Protein AF-0000000084351853 (afdb_homodimer)

Organism: NCBI:txid482461

Secondary structure (DSSP, 8-state):
-EEEE-S-HHHHHHHHHHHHHTT--EEEESSHHHHHHHHHHH--SEEEEES--SSS-HHHHHHHHHHH-SSS-EEEEES---HHHHHHHHHHT-SEEEESS--HHHHHHHHHHHHHHHHHHHHHHH-EEETTEEHHHHHHHHHHHHT-SS-B-HHHHHHHS---HHHHHHHHHHHHHTTSEEEEEE--SSS--EEEEEE-/-EEEE-S-HHHHHHHHHHHHHTT--EEEESSHHHHHHHHHHH--SEEEEES--SSS-HHHHHHHHHHH-SSS-EEEEES---HHHHHHHHHHT-SEEEESS--HHHHHHHHHHHHHHHHHHHHHHH-EEETTEEHHHHHHHHHHHHT-SS-B-HHHHHHHS---HHHHHHHHHHHHHTTSEEEEEE--SSS--EEEEEE-

InterPro domains:
  IPR001789 Signal transduction response regulator, receiver domain [PF00072] (2-112)
  IPR001789 Signal transduction response regulator, receiver domain [PS50110] (1-115)
  IPR001789 Signal transduction response regulator, receiver domain [SM00448] (1-111)
  IPR011006 CheY-like superfamily [SSF52172] (2-122)
  IPR036388 Winged helix-like DNA-binding domain superfamily [G3DSA:1.10.10.10] (133-192)
  IPR036390 Winged helix DNA-binding domain superfamily [SSF46785] (145-200)
  IPR051271 Two-component system transcriptional regulators [PTHR45526] (2-112)

Solvent-accessible surface area (backbone atoms only — not comparable to full-atom values): 21215 Å² total; per-residue (Å²): 82,34,36,37,28,34,61,48,64,68,57,49,51,51,53,46,50,56,33,46,73,74,70,42,54,66,49,76,25,58,33,30,65,55,30,50,54,48,41,72,73,66,63,48,57,30,36,40,32,32,39,90,34,76,94,40,27,26,64,61,33,44,40,54,44,40,74,76,41,84,61,61,27,27,36,37,42,28,74,73,74,54,54,67,57,50,50,51,38,46,72,47,57,38,61,35,40,42,54,50,88,66,53,66,51,33,48,51,30,51,51,51,44,41,46,49,43,34,50,55,52,51,49,30,48,68,35,53,79,39,98,93,34,30,38,31,60,44,49,52,52,50,53,56,39,57,73,42,92,60,63,38,36,70,70,56,46,42,73,75,37,101,55,54,69,70,55,53,54,52,44,51,51,52,34,36,76,73,55,52,28,42,77,43,72,45,75,57,88,95,63,81,68,54,53,24,39,29,61,98,82,34,36,37,27,33,63,47,65,68,57,49,50,52,53,43,48,56,33,46,73,75,71,41,54,67,50,76,23,59,35,31,65,56,30,49,56,48,41,72,72,65,62,48,59,31,38,40,34,32,40,89,34,77,95,37,26,26,64,59,33,45,39,55,43,40,74,76,42,86,61,61,29,26,36,37,42,28,74,72,74,53,54,68,56,50,52,51,39,45,72,48,57,38,61,35,42,41,55,51,89,66,53,65,51,35,49,51,30,50,50,51,44,42,45,49,44,34,50,55,53,52,48,31,45,67,35,53,79,38,98,93,33,30,37,30,60,44,47,52,52,50,52,57,38,59,73,42,91,59,67,36,36,68,70,56,48,41,73,75,38,102,55,53,69,70,56,50,52,51,43,50,50,52,34,37,75,72,56,53,28,43,78,44,72,47,76,60,87,95,64,82,68,55,54,24,42,29,61,100

Structure (mmCIF, N/CA/C/O backbone):
data_AF-0000000084351853-model_v1
#
loop_
_entity.id
_entity.type
_entity.pdbx_description
1 polymer 'Two-component system, CitB family, response regulator DctR'
#
loop_
_atom_site.group_PDB
_atom_site.id
_atom_site.type_symbol
_atom_site.label_atom_id
_atom_site.label_alt_id
_atom_site.label_comp_id
_atom_site.label_asym_id
_atom_site.label_entity_id
_atom_site.label_seq_id
_atom_site.pdbx_PDB_ins_code
_atom_site.Cartn_x
_atom_site.Cartn_y
_atom_site.Cartn_z
_atom_site.occupancy
_atom_site.B_iso_or_equiv
_atom_site.auth_seq_id
_atom_site.auth_comp_id
_atom_site.auth_asym_id
_atom_site.auth_atom_id
_atom_site.pdbx_PDB_model_num
ATOM 1 N N . MET A 1 1 ?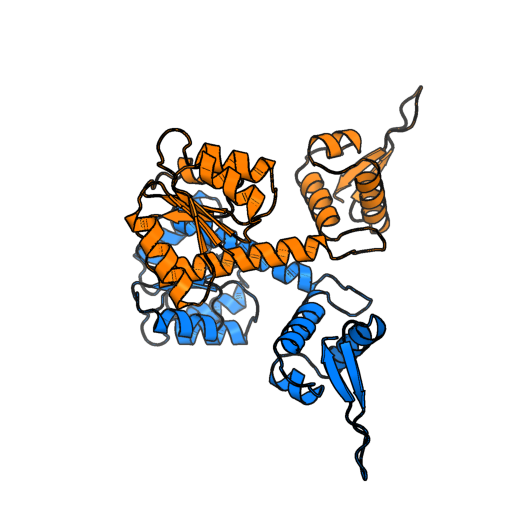 2.17 -13.742 10.07 1 90.5 1 MET A N 1
ATOM 2 C CA . MET A 1 1 ? 3.279 -14.523 9.531 1 90.5 1 MET A CA 1
ATOM 3 C C . MET A 1 1 ? 3.586 -14.102 8.094 1 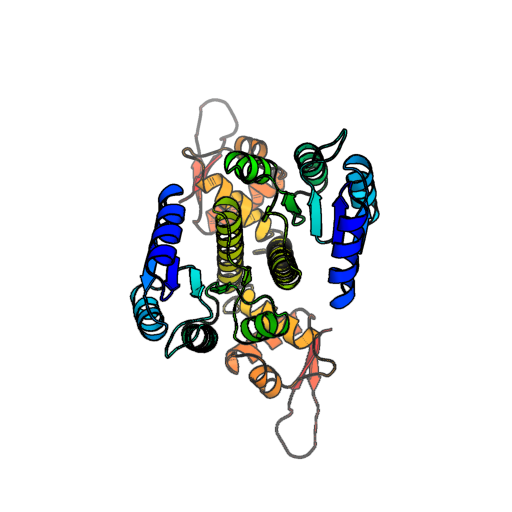90.5 1 MET A C 1
ATOM 5 O O . MET A 1 1 ? 2.67 -13.891 7.297 1 90.5 1 MET A O 1
ATOM 9 N N . ILE A 1 2 ? 4.953 -13.898 7.836 1 96.69 2 ILE A N 1
ATOM 10 C CA . ILE A 1 2 ? 5.426 -13.508 6.512 1 96.69 2 ILE A CA 1
ATOM 11 C C . ILE A 1 2 ? 6.223 -14.656 5.891 1 96.69 2 ILE A C 1
ATOM 13 O O . ILE A 1 2 ? 7.055 -15.273 6.555 1 96.69 2 ILE A O 1
ATOM 17 N N . LEU A 1 3 ? 5.902 -15.008 4.625 1 98.5 3 LEU A N 1
ATOM 18 C CA . LEU A 1 3 ? 6.648 -16.031 3.906 1 98.5 3 LEU A CA 1
ATOM 19 C C . LEU A 1 3 ? 7.648 -15.398 2.941 1 98.5 3 LEU A C 1
ATOM 21 O O . LEU A 1 3 ? 7.27 -14.594 2.092 1 98.5 3 LEU A O 1
ATOM 25 N N . ILE A 1 4 ? 8.906 -15.766 3.129 1 98.69 4 ILE A N 1
ATOM 26 C CA . ILE A 1 4 ? 9.992 -15.273 2.291 1 98.69 4 ILE A CA 1
ATOM 27 C C . ILE A 1 4 ? 10.477 -16.375 1.355 1 98.69 4 ILE A C 1
ATOM 29 O O . ILE A 1 4 ? 10.961 -17.406 1.811 1 98.69 4 ILE A O 1
ATOM 33 N N . ILE A 1 5 ? 10.344 -16.125 0.008 1 98.69 5 ILE A N 1
ATOM 34 C CA . ILE A 1 5 ? 10.781 -17.094 -0.986 1 98.69 5 ILE A CA 1
ATOM 35 C C . ILE A 1 5 ? 11.938 -16.516 -1.804 1 98.69 5 ILE A C 1
ATOM 37 O O . ILE A 1 5 ? 11.734 -15.609 -2.611 1 98.69 5 ILE A O 1
ATOM 41 N N . ASP A 1 6 ? 13.078 -17.031 -1.631 1 98.44 6 ASP A N 1
ATOM 42 C CA . ASP A 1 6 ? 14.312 -16.547 -2.234 1 98.44 6 ASP A CA 1
ATOM 43 C C . ASP A 1 6 ? 15.391 -17.625 -2.244 1 98.44 6 ASP A C 1
ATOM 45 O O . ASP A 1 6 ? 15.594 -18.312 -1.24 1 98.44 6 ASP A O 1
ATOM 49 N N . ASP A 1 7 ? 16.078 -17.734 -3.377 1 97.75 7 ASP A N 1
ATOM 50 C CA . ASP A 1 7 ? 17.047 -18.828 -3.447 1 97.75 7 ASP A CA 1
ATOM 51 C C . ASP A 1 7 ? 18.375 -18.438 -2.795 1 97.75 7 ASP A C 1
ATOM 53 O O . ASP A 1 7 ? 19.219 -19.281 -2.549 1 97.75 7 ASP A O 1
ATOM 57 N N . ASN A 1 8 ? 18.562 -17.172 -2.496 1 97.38 8 ASN A N 1
ATOM 58 C CA . ASN A 1 8 ? 19.766 -16.688 -1.839 1 97.38 8 ASN A CA 1
ATOM 59 C C . ASN A 1 8 ? 19.625 -16.688 -0.321 1 97.38 8 ASN A C 1
ATOM 61 O O . ASN A 1 8 ? 18.812 -15.938 0.23 1 97.38 8 ASN A O 1
ATOM 65 N N . GLU A 1 9 ? 20.406 -17.484 0.338 1 97.62 9 GLU A N 1
ATOM 66 C CA . GLU A 1 9 ? 20.312 -17.656 1.784 1 97.62 9 GLU A CA 1
ATOM 67 C C . GLU A 1 9 ? 20.594 -16.344 2.518 1 97.62 9 GLU A C 1
ATOM 69 O O . GLU A 1 9 ? 19.969 -16.062 3.545 1 97.62 9 GLU A O 1
ATOM 74 N N . ASP A 1 10 ? 21.516 -15.539 2.027 1 97.69 10 ASP A N 1
ATOM 75 C CA . ASP A 1 10 ? 21.859 -14.273 2.668 1 97.69 10 ASP A CA 1
ATOM 76 C C . ASP A 1 10 ? 20.688 -13.305 2.641 1 97.69 10 ASP A C 1
ATOM 78 O O . ASP A 1 10 ? 20.453 -12.562 3.6 1 97.69 10 ASP A O 1
ATOM 82 N N . ILE A 1 11 ? 19.984 -13.32 1.6 1 97.44 11 ILE A N 1
ATOM 83 C CA . ILE A 1 11 ? 18.828 -12.438 1.458 1 97.44 11 ILE A CA 1
ATOM 84 C C . ILE A 1 11 ? 17.719 -12.883 2.406 1 97.44 11 ILE A C 1
ATOM 86 O O . ILE A 1 11 ? 17.141 -12.062 3.117 1 97.44 11 ILE A O 1
ATOM 90 N N . ARG A 1 12 ? 17.422 -14.219 2.426 1 98 12 ARG A N 1
ATOM 91 C CA . ARG A 1 12 ? 16.422 -14.734 3.348 1 98 12 ARG A CA 1
ATOM 92 C C . ARG A 1 12 ? 16.766 -14.383 4.793 1 98 12 ARG A C 1
ATOM 94 O O . ARG A 1 12 ? 15.914 -13.922 5.551 1 98 12 ARG A O 1
ATOM 101 N N . PHE A 1 13 ? 18.031 -14.555 5.117 1 97.62 13 PHE A N 1
ATOM 102 C CA . PHE A 1 13 ? 18.5 -14.258 6.465 1 97.62 13 PHE A CA 1
ATOM 103 C C . PHE A 1 13 ? 18.297 -12.781 6.797 1 97.62 13 PHE A C 1
ATOM 105 O O . PHE A 1 13 ? 17.781 -12.438 7.859 1 97.62 13 PHE A O 1
ATOM 112 N N . THR A 1 14 ? 18.719 -11.93 5.879 1 97.69 14 THR A N 1
ATOM 113 C CA . THR A 1 14 ? 18.641 -10.492 6.086 1 97.69 14 THR A CA 1
ATOM 114 C C . THR A 1 14 ? 17.188 -10.055 6.281 1 97.69 14 THR A C 1
ATOM 116 O O . THR A 1 14 ? 16.875 -9.305 7.211 1 97.69 14 THR A O 1
ATOM 119 N N . ILE A 1 15 ? 16.281 -10.531 5.457 1 98 15 ILE A N 1
ATOM 120 C CA . ILE A 1 15 ? 14.875 -10.141 5.543 1 98 15 ILE A CA 1
ATOM 121 C C . ILE A 1 15 ? 14.273 -10.68 6.84 1 98 15 ILE A C 1
ATOM 123 O O . ILE A 1 15 ? 13.5 -9.977 7.504 1 98 15 ILE A O 1
ATOM 127 N N . LYS A 1 16 ? 14.633 -11.883 7.211 1 96.75 16 LYS A N 1
ATOM 128 C CA . LYS A 1 16 ? 14.156 -12.453 8.469 1 96.75 16 LYS A CA 1
ATOM 129 C C . LYS A 1 16 ? 14.586 -11.609 9.656 1 96.75 16 LYS A C 1
ATOM 131 O O . LYS A 1 16 ? 13.812 -11.398 10.594 1 96.75 16 LYS A O 1
ATOM 136 N N . GLU A 1 17 ? 15.812 -11.148 9.617 1 97 17 GLU A N 1
ATOM 137 C CA . GLU A 1 17 ? 16.312 -10.297 10.688 1 97 17 GLU A CA 1
ATOM 138 C C . GLU A 1 17 ? 15.555 -8.977 10.758 1 97 17 GLU A C 1
ATOM 140 O O . GLU A 1 17 ? 15.266 -8.477 11.844 1 97 17 GLU A O 1
ATOM 145 N N . ILE A 1 18 ? 15.328 -8.43 9.625 1 96.31 18 ILE A N 1
ATOM 146 C CA . ILE A 1 18 ? 14.57 -7.188 9.555 1 96.31 18 ILE A CA 1
ATOM 147 C C . ILE A 1 18 ? 13.18 -7.391 10.164 1 96.31 18 ILE A C 1
ATOM 149 O O . ILE A 1 18 ? 12.734 -6.586 10.984 1 96.31 18 ILE A O 1
ATOM 153 N N . CYS A 1 19 ? 12.516 -8.5 9.836 1 94.75 19 CYS A N 1
ATOM 154 C CA . CYS A 1 19 ? 11.195 -8.82 10.367 1 94.75 19 CYS A CA 1
ATOM 155 C C . CYS A 1 19 ? 11.258 -9.031 11.883 1 94.75 19 CYS A C 1
ATOM 157 O O . CYS A 1 19 ? 10.398 -8.539 12.609 1 94.75 19 CYS A O 1
ATOM 159 N N . SER A 1 20 ? 12.281 -9.719 12.281 1 92.44 20 SER A N 1
ATOM 160 C CA . SER A 1 20 ? 12.438 -10.016 13.695 1 92.44 20 SER A CA 1
ATOM 161 C C . SER A 1 20 ? 12.609 -8.742 14.516 1 92.44 20 SER A C 1
ATOM 163 O O . SER A 1 20 ? 12.102 -8.641 15.633 1 92.44 20 SER A O 1
ATOM 165 N N . PHE A 1 21 ? 13.266 -7.824 13.945 1 91.56 21 PHE A N 1
ATOM 166 C CA . PHE A 1 21 ? 13.539 -6.559 14.617 1 91.56 21 PHE A CA 1
ATOM 167 C C . PHE A 1 21 ? 12.242 -5.863 15.008 1 91.56 21 PHE A C 1
ATOM 169 O O . PHE A 1 21 ? 12.164 -5.215 16.047 1 91.56 21 PHE A O 1
ATOM 176 N N . VAL A 1 22 ? 11.234 -5.984 14.203 1 89.69 22 VAL A N 1
ATOM 177 C CA . VAL A 1 22 ? 9.961 -5.336 14.5 1 89.69 22 VAL A CA 1
ATOM 178 C C . VAL A 1 22 ? 8.961 -6.371 15.008 1 89.69 22 VAL A C 1
ATOM 180 O O . VAL A 1 22 ? 7.75 -6.164 14.93 1 89.69 22 VAL A O 1
ATOM 183 N N . GLU A 1 23 ? 9.383 -7.523 15.312 1 88.56 23 GLU A N 1
ATOM 184 C CA . GLU A 1 23 ? 8.648 -8.594 15.977 1 88.56 23 GLU A CA 1
ATOM 185 C C . GLU A 1 23 ? 7.617 -9.219 15.039 1 88.56 23 GLU A C 1
ATOM 187 O O . GLU A 1 23 ? 6.516 -9.57 15.469 1 88.56 23 GLU A O 1
ATOM 192 N N . TRP A 1 24 ? 7.906 -9.227 13.805 1 91.88 24 TRP A N 1
ATOM 193 C CA . TRP A 1 24 ? 7.109 -9.969 12.828 1 91.88 24 TRP A CA 1
ATOM 194 C C . TRP A 1 24 ? 7.637 -11.391 12.664 1 91.88 24 TRP A C 1
ATOM 196 O O . TRP A 1 24 ? 8.852 -11.602 12.594 1 91.88 24 TRP A O 1
ATOM 206 N N . GLU A 1 25 ? 6.734 -12.312 12.734 1 91.88 25 GLU A N 1
ATOM 207 C CA . GLU A 1 25 ? 7.129 -13.695 12.469 1 91.88 25 GLU A CA 1
ATOM 208 C C . GLU A 1 25 ? 7.301 -13.945 10.977 1 91.88 25 GLU A C 1
ATOM 210 O O . GLU A 1 25 ? 6.492 -13.484 10.172 1 91.88 25 GLU A O 1
ATOM 215 N N . ALA A 1 26 ? 8.422 -14.656 10.664 1 95.75 26 ALA A N 1
ATOM 216 C CA . ALA A 1 26 ? 8.68 -14.945 9.25 1 95.75 26 ALA A CA 1
ATOM 217 C C . ALA A 1 26 ? 9.156 -16.391 9.062 1 95.75 26 ALA A C 1
ATOM 219 O O . ALA A 1 26 ? 9.844 -16.938 9.922 1 95.75 26 ALA A O 1
ATOM 220 N N . CYS A 1 27 ? 8.695 -17 8.016 1 95.88 27 CYS A N 1
ATOM 221 C CA . CYS A 1 27 ? 9.219 -18.281 7.555 1 95.88 27 CYS A CA 1
ATOM 222 C C . CYS A 1 27 ? 9.797 -18.172 6.152 1 95.88 27 CYS A C 1
ATOM 224 O O . CYS A 1 27 ? 9.578 -17.156 5.469 1 95.88 27 CYS A O 1
ATOM 226 N N . GLU A 1 28 ? 10.664 -19.109 5.789 1 98 28 GLU A N 1
ATOM 227 C CA . GLU A 1 28 ? 11.414 -18.938 4.543 1 98 28 GLU A CA 1
ATOM 228 C C . GLU A 1 28 ? 11.398 -20.219 3.707 1 98 28 GLU A C 1
ATOM 230 O O . GLU A 1 28 ? 11.281 -21.312 4.246 1 98 28 GLU A O 1
ATOM 235 N N . ALA A 1 29 ? 11.445 -20.078 2.441 1 98.06 29 ALA A N 1
ATOM 236 C CA . ALA A 1 29 ? 11.625 -21.141 1.45 1 98.06 29 ALA A CA 1
ATOM 237 C C . ALA A 1 29 ? 12.711 -20.766 0.442 1 98.06 29 ALA A C 1
ATOM 239 O O . ALA A 1 29 ? 12.82 -19.594 0.046 1 98.06 29 ALA A O 1
ATOM 240 N N . SER A 1 30 ? 13.422 -21.781 -0.026 1 98.12 30 SER A N 1
ATOM 241 C CA . SER A 1 30 ? 14.578 -21.5 -0.868 1 98.12 30 SER A CA 1
ATOM 242 C C . SER A 1 30 ? 14.258 -21.703 -2.344 1 98.12 30 SER A C 1
ATOM 244 O O . SER A 1 30 ? 15.086 -21.422 -3.213 1 98.12 30 SER A O 1
ATOM 246 N N . THR A 1 31 ? 13.047 -22.203 -2.617 1 97.56 31 THR A N 1
ATOM 247 C CA . THR A 1 31 ? 12.602 -22.391 -3.992 1 97.56 31 THR A CA 1
ATOM 248 C C . THR A 1 31 ? 11.125 -22.031 -4.129 1 97.56 31 THR A C 1
ATOM 250 O O . THR A 1 31 ? 10.383 -22.047 -3.141 1 97.56 31 THR A O 1
ATOM 253 N N . GLY A 1 32 ? 10.75 -21.703 -5.363 1 98.19 32 GLY A N 1
ATOM 254 C CA . GLY A 1 32 ? 9.336 -21.469 -5.609 1 98.19 32 GLY A CA 1
ATOM 255 C C . GLY A 1 32 ? 8.445 -22.625 -5.191 1 98.19 32 GLY A C 1
ATOM 256 O O . GLY A 1 32 ? 7.426 -22.422 -4.535 1 98.19 32 GLY A O 1
ATOM 257 N N . LYS A 1 33 ? 8.883 -23.797 -5.57 1 97.56 33 LYS A N 1
ATOM 258 C CA . LYS A 1 33 ? 8.117 -25 -5.258 1 97.56 33 LYS A CA 1
ATOM 259 C C . LYS A 1 33 ? 7.953 -25.172 -3.748 1 97.56 33 LYS A C 1
ATOM 261 O O . LYS A 1 33 ? 6.84 -25.359 -3.254 1 97.56 33 LYS A O 1
ATOM 266 N N . SER A 1 34 ? 9.039 -25.125 -3.039 1 97.81 34 SER A N 1
ATOM 267 C CA . SER A 1 34 ? 8.969 -25.266 -1.589 1 97.81 34 SER A CA 1
ATOM 268 C C . SER A 1 34 ? 8.172 -24.125 -0.961 1 97.81 34 SER A C 1
ATOM 270 O O . SER A 1 34 ? 7.516 -24.312 0.067 1 97.81 34 SER A O 1
ATOM 272 N N . GLY A 1 35 ? 8.258 -22.938 -1.604 1 98.31 35 GLY A N 1
ATOM 273 C CA . GLY A 1 35 ? 7.473 -21.812 -1.143 1 98.31 35 GLY A CA 1
ATOM 274 C C . GLY A 1 35 ? 5.977 -22.047 -1.232 1 98.31 35 GLY A C 1
ATOM 275 O O . GLY A 1 35 ? 5.234 -21.734 -0.298 1 98.31 35 GLY A O 1
ATOM 276 N N . VAL A 1 36 ? 5.562 -22.609 -2.309 1 97.5 36 VAL A N 1
ATOM 277 C CA . VAL A 1 36 ? 4.145 -22.891 -2.516 1 97.5 36 VAL A CA 1
ATOM 278 C C . VAL A 1 36 ? 3.674 -23.953 -1.533 1 97.5 36 VAL A C 1
ATOM 280 O O . VAL A 1 36 ? 2.578 -23.859 -0.977 1 97.5 36 VAL A O 1
ATOM 283 N N . GLU A 1 37 ? 4.527 -24.938 -1.332 1 95.56 37 GLU A N 1
ATOM 284 C CA . GLU A 1 37 ? 4.207 -25.969 -0.355 1 95.56 37 GLU A CA 1
ATOM 285 C C . GLU A 1 37 ? 4.051 -25.375 1.044 1 95.56 37 GLU A C 1
ATOM 287 O O . GLU A 1 37 ? 3.104 -25.703 1.76 1 95.56 37 GLU A O 1
ATOM 292 N N . LEU A 1 38 ? 4.953 -24.578 1.415 1 95.88 38 LEU A N 1
ATOM 293 C CA . LEU A 1 38 ? 4.922 -23.953 2.732 1 95.88 38 LEU A CA 1
ATOM 294 C C . LEU A 1 38 ? 3.73 -23 2.861 1 95.88 38 LEU A C 1
ATOM 296 O O . LEU A 1 38 ? 3.119 -22.906 3.93 1 95.88 38 LEU A O 1
ATOM 300 N N . PHE A 1 39 ? 3.406 -22.359 1.81 1 96.31 39 PHE A N 1
ATOM 301 C CA . PHE A 1 39 ? 2.246 -21.484 1.773 1 96.31 39 PHE A CA 1
ATOM 302 C C . PHE A 1 39 ? 0.986 -22.234 2.193 1 96.31 39 PHE A C 1
ATOM 304 O O . PHE A 1 39 ? 0.202 -21.734 3.002 1 96.31 39 PHE A O 1
ATOM 311 N N . GLN A 1 40 ? 0.881 -23.344 1.638 1 90.5 40 GLN A N 1
ATOM 312 C CA . GLN A 1 40 ? -0.301 -24.156 1.92 1 90.5 40 GLN A CA 1
ATOM 313 C C . GLN A 1 40 ? -0.333 -24.594 3.383 1 90.5 40 GLN A C 1
ATOM 315 O O . GLN A 1 40 ? -1.407 -24.719 3.973 1 90.5 40 GLN A O 1
ATOM 320 N N . LYS A 1 41 ? 0.776 -24.75 3.975 1 87.31 41 LYS A N 1
ATOM 321 C CA . LYS A 1 41 ? 0.877 -25.281 5.332 1 87.31 41 LYS A CA 1
ATOM 322 C C . LYS A 1 41 ? 0.677 -24.172 6.367 1 87.31 41 LYS A C 1
ATOM 324 O O . LYS A 1 41 ? 0.037 -24.391 7.398 1 87.31 41 LYS A O 1
ATOM 329 N N . VAL A 1 42 ? 1.157 -22.953 6.094 1 88.12 42 VAL A N 1
ATOM 330 C CA . VAL A 1 42 ? 1.248 -21.969 7.168 1 88.12 42 VAL A CA 1
ATOM 331 C C . VAL A 1 42 ? 0.256 -20.828 6.922 1 88.12 42 VAL A C 1
ATOM 333 O O . VAL A 1 42 ? -0.013 -20.031 7.82 1 88.12 42 VAL A O 1
ATOM 336 N N . GLU A 1 43 ? -0.262 -20.672 5.691 1 87.75 43 GLU A N 1
ATOM 337 C CA . GLU A 1 43 ? -1.229 -19.641 5.336 1 87.75 43 GLU A CA 1
ATOM 338 C C . GLU A 1 43 ? -0.761 -18.25 5.801 1 87.75 43 GLU A C 1
ATOM 340 O O . GLU A 1 43 ? -1.421 -17.609 6.617 1 87.75 43 GLU A O 1
ATOM 345 N N . PRO A 1 44 ? 0.336 -17.797 5.223 1 94.19 44 PRO A N 1
ATOM 346 C CA . PRO A 1 44 ? 0.905 -16.516 5.629 1 94.19 44 PRO A CA 1
ATOM 347 C C . PRO A 1 44 ? 0.016 -15.336 5.25 1 94.19 44 PRO A C 1
ATOM 349 O O . PRO A 1 44 ? -0.843 -15.461 4.371 1 94.19 44 PRO A O 1
ATOM 352 N N . SER A 1 45 ? 0.243 -14.227 5.93 1 92.81 45 SER A N 1
ATOM 353 C CA . SER A 1 45 ? -0.523 -13.008 5.672 1 92.81 45 SER A CA 1
ATOM 354 C C . SER A 1 45 ? 0.108 -12.188 4.555 1 92.81 45 SER A C 1
ATOM 356 O O . SER A 1 45 ? -0.522 -11.273 4.016 1 92.81 45 SER A O 1
ATOM 358 N N . LEU A 1 46 ? 1.318 -12.516 4.254 1 96.94 46 LEU A N 1
ATOM 359 C CA . LEU A 1 46 ? 2.057 -11.82 3.205 1 96.94 46 LEU A CA 1
ATOM 360 C C . LEU A 1 46 ? 3.188 -12.688 2.666 1 96.94 46 LEU A C 1
ATOM 362 O O . LEU A 1 46 ? 3.818 -13.43 3.422 1 96.94 46 LEU A O 1
ATOM 366 N N . VAL A 1 47 ? 3.438 -12.562 1.361 1 98.5 47 VAL A N 1
ATOM 367 C CA . VAL A 1 47 ? 4.5 -13.344 0.727 1 98.5 47 VAL A CA 1
ATOM 368 C C . VAL A 1 47 ? 5.48 -12.398 0.033 1 98.5 47 VAL A C 1
ATOM 370 O O . VAL A 1 47 ? 5.074 -11.492 -0.69 1 98.5 47 VAL A O 1
ATOM 373 N N . LEU A 1 48 ? 6.762 -12.578 0.289 1 98.81 48 LEU A N 1
ATOM 374 C CA . LEU A 1 48 ? 7.852 -11.961 -0.465 1 98.81 48 LEU A CA 1
ATOM 375 C C . LEU A 1 48 ? 8.484 -12.969 -1.419 1 98.81 48 LEU A C 1
ATOM 377 O O . LEU A 1 48 ? 8.867 -14.062 -1.007 1 98.81 48 LEU A O 1
ATOM 381 N N . ILE A 1 49 ? 8.609 -12.555 -2.732 1 98.69 49 ILE A N 1
ATOM 382 C CA . ILE A 1 49 ? 9.102 -13.516 -3.717 1 98.69 49 ILE A CA 1
ATOM 383 C C . ILE A 1 49 ? 10.234 -12.883 -4.523 1 98.69 49 ILE A C 1
ATOM 385 O O . ILE A 1 49 ? 10.086 -11.781 -5.062 1 98.69 49 ILE A O 1
ATOM 389 N N . ASP A 1 50 ? 11.32 -13.57 -4.633 1 97.94 50 ASP A N 1
ATOM 390 C CA . ASP A 1 50 ? 12.375 -13.219 -5.582 1 97.94 50 ASP A CA 1
ATOM 391 C C . ASP A 1 50 ? 11.977 -13.609 -7.004 1 97.94 50 ASP A C 1
ATOM 393 O O . ASP A 1 50 ? 11.391 -14.672 -7.223 1 97.94 50 ASP A O 1
ATOM 397 N N . TYR A 1 51 ? 12.312 -12.734 -7.91 1 96.12 51 TYR A N 1
ATOM 398 C CA . TYR A 1 51 ? 11.984 -13.039 -9.297 1 96.12 51 TYR A CA 1
ATOM 399 C C . TYR A 1 51 ? 12.914 -14.102 -9.859 1 96.12 51 TYR A C 1
ATOM 401 O O . TYR A 1 51 ? 12.461 -15.109 -10.414 1 96.12 51 TYR A O 1
ATOM 409 N N . HIS A 1 52 ? 14.211 -13.828 -9.688 1 95.31 52 HIS A N 1
ATOM 410 C CA . HIS A 1 52 ? 15.188 -14.688 -10.352 1 95.31 52 HIS A CA 1
ATOM 411 C C . HIS A 1 52 ? 15.578 -15.867 -9.461 1 95.31 52 HIS A C 1
ATOM 413 O O . HIS A 1 52 ? 16.516 -15.773 -8.672 1 95.31 52 HIS A O 1
ATOM 419 N N . MET A 1 53 ? 14.898 -16.938 -9.562 1 96.06 53 MET A N 1
ATOM 420 C CA . MET A 1 53 ? 15.203 -18.203 -8.906 1 96.06 53 MET A CA 1
ATOM 421 C C . MET A 1 53 ? 15.32 -19.328 -9.922 1 96.06 53 MET A C 1
ATOM 423 O O . MET A 1 53 ? 14.672 -19.297 -10.969 1 96.06 53 MET A O 1
ATOM 427 N N . PRO A 1 54 ? 16.188 -20.281 -9.539 1 93.81 54 PRO A N 1
ATOM 428 C CA . PRO A 1 54 ? 16.297 -21.422 -10.445 1 93.81 54 PRO A CA 1
ATOM 429 C C . PRO A 1 54 ? 15.039 -22.281 -10.477 1 93.81 54 PRO A C 1
ATOM 431 O O . PRO A 1 54 ? 14.328 -22.375 -9.469 1 93.81 54 PRO A O 1
ATOM 434 N N . ASP A 1 55 ? 14.695 -22.953 -11.656 1 90.44 55 ASP A N 1
ATOM 435 C CA . ASP A 1 55 ? 13.594 -23.875 -11.867 1 90.44 55 ASP A CA 1
ATOM 436 C C . ASP A 1 55 ? 12.258 -23.141 -11.922 1 90.44 55 ASP A C 1
ATOM 438 O O . ASP A 1 55 ? 11.812 -22.719 -12.992 1 90.44 55 ASP A O 1
ATOM 442 N N . TRP A 1 56 ? 11.664 -22.844 -10.672 1 91 56 TRP A N 1
ATOM 443 C CA . TRP A 1 56 ? 10.484 -21.984 -10.617 1 91 56 TRP A CA 1
ATOM 444 C C . TRP A 1 56 ? 10.875 -20.531 -10.344 1 91 56 TRP A C 1
ATOM 446 O O . TRP A 1 56 ? 11.242 -20.188 -9.219 1 91 56 TRP A O 1
ATOM 456 N N . ASP A 1 57 ? 10.688 -19.734 -11.438 1 94.44 57 ASP A N 1
ATOM 457 C CA . ASP A 1 57 ? 11 -18.328 -11.18 1 94.44 57 ASP A CA 1
ATOM 458 C C . ASP A 1 57 ? 9.867 -17.641 -10.422 1 94.44 57 ASP A C 1
ATOM 460 O O . ASP A 1 57 ? 8.883 -18.281 -10.055 1 94.44 57 ASP A O 1
ATOM 464 N N . GLY A 1 58 ? 10.086 -16.422 -10.117 1 97.31 58 GLY A N 1
ATOM 465 C CA . GLY A 1 58 ? 9.117 -15.695 -9.305 1 97.31 58 GLY A CA 1
ATOM 466 C C . GLY A 1 58 ? 7.75 -15.602 -9.961 1 97.31 58 GLY A C 1
ATOM 467 O O . GLY A 1 58 ? 6.727 -15.57 -9.266 1 97.31 58 GLY A O 1
ATOM 468 N N . LEU A 1 59 ? 7.754 -15.539 -11.258 1 97.19 59 LEU A N 1
ATOM 469 C CA . LEU A 1 59 ? 6.492 -15.406 -11.984 1 97.19 59 LEU A CA 1
ATOM 470 C C . LEU A 1 59 ? 5.664 -16.688 -11.867 1 97.19 59 LEU A C 1
ATOM 472 O O . LEU A 1 59 ? 4.477 -16.625 -11.547 1 97.19 59 LEU A O 1
ATOM 476 N N . LYS A 1 60 ? 6.273 -17.797 -12.094 1 97.62 60 LYS A N 1
ATOM 477 C CA . LYS A 1 60 ? 5.605 -19.078 -11.938 1 97.62 60 LYS A CA 1
ATOM 478 C C . LYS A 1 60 ? 5.137 -19.281 -10.5 1 97.62 60 LYS A C 1
ATOM 480 O O . LYS A 1 60 ? 4.031 -19.781 -10.266 1 97.62 60 LYS A O 1
ATOM 485 N N . THR A 1 61 ? 5.961 -18.906 -9.57 1 98.38 61 THR A N 1
ATOM 486 C CA . THR A 1 61 ? 5.637 -19.031 -8.148 1 98.38 61 THR A CA 1
ATOM 487 C C . THR A 1 61 ? 4.422 -18.172 -7.801 1 98.38 61 THR A C 1
ATOM 489 O O . THR A 1 61 ? 3.512 -18.625 -7.105 1 98.38 61 THR A O 1
ATOM 492 N N . THR A 1 62 ? 4.398 -16.938 -8.297 1 97.94 62 THR A N 1
ATOM 493 C CA . THR A 1 62 ? 3.295 -16 -8.07 1 97.94 62 THR A CA 1
ATOM 494 C C . THR A 1 62 ? 1.983 -16.594 -8.586 1 97.94 62 THR A C 1
ATOM 496 O O . THR A 1 62 ? 0.979 -16.609 -7.871 1 97.94 62 THR A O 1
ATOM 499 N N . LYS A 1 63 ? 2.025 -17.109 -9.766 1 96.56 63 LYS A N 1
ATOM 500 C CA . LYS A 1 63 ? 0.83 -17.688 -10.375 1 96.56 63 LYS A CA 1
ATOM 501 C C . LYS A 1 63 ? 0.318 -18.875 -9.57 1 96.56 63 LYS A C 1
ATOM 503 O O . LYS A 1 63 ? -0.889 -19.016 -9.367 1 96.56 63 LYS A O 1
ATOM 508 N N . ALA A 1 64 ? 1.212 -19.672 -9.133 1 97 64 ALA A N 1
ATOM 509 C CA . ALA A 1 64 ? 0.842 -20.859 -8.352 1 97 64 ALA A CA 1
ATOM 510 C C . ALA A 1 64 ? 0.17 -20.453 -7.043 1 97 64 ALA A C 1
ATOM 512 O O . ALA A 1 64 ? -0.824 -21.062 -6.637 1 97 64 ALA A O 1
ATOM 513 N N . ILE A 1 65 ? 0.705 -19.453 -6.371 1 96.44 65 ILE A N 1
ATOM 514 C CA . ILE A 1 65 ? 0.122 -19 -5.117 1 96.44 65 ILE A CA 1
ATOM 515 C C . ILE A 1 65 ? -1.268 -18.422 -5.375 1 96.44 65 ILE A C 1
ATOM 517 O O . ILE A 1 65 ? -2.199 -18.656 -4.602 1 96.44 65 ILE A O 1
ATOM 521 N N . ARG A 1 66 ? -1.409 -17.672 -6.453 1 94.19 66 ARG A N 1
ATOM 522 C CA . ARG A 1 66 ? -2.674 -17.016 -6.777 1 94.19 66 ARG A CA 1
ATOM 523 C C . ARG A 1 66 ? -3.75 -18.047 -7.109 1 94.19 66 ARG A C 1
ATOM 525 O O . ARG A 1 66 ? -4.938 -17.812 -6.891 1 94.19 66 ARG A O 1
ATOM 532 N N . GLU A 1 67 ? -3.326 -19.203 -7.59 1 91.06 67 GLU A N 1
ATOM 533 C CA . GLU A 1 67 ? -4.277 -20.281 -7.809 1 91.06 67 GLU A CA 1
ATOM 534 C C . GLU A 1 67 ? -4.828 -20.812 -6.484 1 91.06 67 GLU A C 1
ATOM 536 O O . GLU A 1 67 ? -5.961 -21.281 -6.426 1 91.06 67 GLU A O 1
ATOM 541 N N . LEU A 1 68 ? -4.043 -20.688 -5.457 1 88.38 68 LEU A N 1
ATOM 542 C CA . LEU A 1 68 ? -4.422 -21.203 -4.145 1 88.38 68 LEU A CA 1
ATOM 543 C C . LEU A 1 68 ? -5.152 -20.125 -3.334 1 88.38 68 LEU A C 1
ATOM 545 O O . LEU A 1 68 ? -6 -20.453 -2.502 1 88.38 68 LEU A O 1
ATOM 549 N N . ASP A 1 69 ? -4.734 -18.891 -3.461 1 89.25 69 ASP A N 1
ATOM 550 C CA . ASP A 1 69 ? -5.258 -17.75 -2.717 1 89.25 69 ASP A CA 1
ATOM 551 C C . ASP A 1 69 ? -5.332 -16.5 -3.6 1 89.25 69 ASP A C 1
ATOM 553 O O . ASP A 1 69 ? -4.305 -16.016 -4.078 1 89.25 69 ASP A O 1
ATOM 557 N N . ASP A 1 70 ? -6.469 -15.945 -3.73 1 85.44 70 ASP A N 1
ATOM 558 C CA . ASP A 1 70 ? -6.668 -14.883 -4.711 1 85.44 70 ASP A CA 1
ATOM 559 C C . ASP A 1 70 ? -6.449 -13.508 -4.082 1 85.44 70 ASP A C 1
ATOM 561 O O . ASP A 1 70 ? -6.629 -12.484 -4.742 1 85.44 70 ASP A O 1
ATOM 565 N N . SER A 1 71 ? -5.949 -13.469 -2.816 1 86.56 71 SER A N 1
ATOM 566 C CA . SER A 1 71 ? -6.008 -12.148 -2.191 1 86.56 71 SER A CA 1
ATOM 567 C C . SER A 1 71 ? -4.754 -11.867 -1.37 1 86.56 71 SER A C 1
ATOM 569 O O . SER A 1 71 ? -4.461 -10.711 -1.054 1 86.56 71 SER A O 1
ATOM 571 N N . VAL A 1 72 ? -4.051 -12.906 -1.021 1 92.19 72 VAL A N 1
ATOM 572 C CA . VAL A 1 72 ? -2.908 -12.688 -0.138 1 92.19 72 VAL A CA 1
ATOM 573 C C . VAL A 1 72 ? -1.953 -11.68 -0.767 1 92.19 72 VAL A C 1
ATOM 575 O O . VAL A 1 72 ? -1.671 -11.742 -1.966 1 92.19 72 VAL A O 1
ATOM 578 N N . PRO A 1 73 ? -1.48 -10.664 -0.053 1 96.69 73 PRO A N 1
ATOM 579 C CA . PRO A 1 73 ? -0.492 -9.734 -0.605 1 96.69 73 PRO A CA 1
ATOM 580 C C . PRO A 1 73 ? 0.8 -10.43 -1.027 1 96.69 73 PRO A C 1
ATOM 582 O O . PRO A 1 73 ? 1.357 -11.219 -0.262 1 96.69 73 PRO A O 1
ATOM 585 N N . ILE A 1 74 ? 1.218 -10.164 -2.236 1 98.19 74 ILE A N 1
ATOM 586 C CA . ILE A 1 74 ? 2.467 -10.688 -2.775 1 98.19 74 ILE A CA 1
ATOM 587 C C . ILE A 1 74 ? 3.363 -9.531 -3.221 1 98.19 74 ILE A C 1
ATOM 589 O O . ILE A 1 74 ? 2.988 -8.75 -4.094 1 98.19 74 ILE A O 1
ATOM 593 N N . ILE A 1 75 ? 4.547 -9.422 -2.637 1 98.62 75 ILE A N 1
ATOM 594 C CA . ILE A 1 75 ? 5.543 -8.43 -3.025 1 98.62 75 ILE A CA 1
ATOM 595 C C . ILE A 1 75 ? 6.684 -9.109 -3.775 1 98.62 75 ILE A C 1
ATOM 597 O O . ILE A 1 75 ? 7.301 -10.047 -3.262 1 98.62 75 ILE A O 1
ATOM 601 N N . ILE A 1 76 ? 6.938 -8.602 -4.961 1 98.44 76 ILE A N 1
ATOM 602 C CA . ILE A 1 76 ? 8.078 -9.078 -5.734 1 98.44 76 ILE A CA 1
ATOM 603 C C . ILE A 1 76 ? 9.312 -8.25 -5.398 1 98.44 76 ILE A C 1
ATOM 605 O O . ILE A 1 76 ? 9.258 -7.023 -5.379 1 98.44 76 ILE A O 1
ATOM 609 N N . LEU A 1 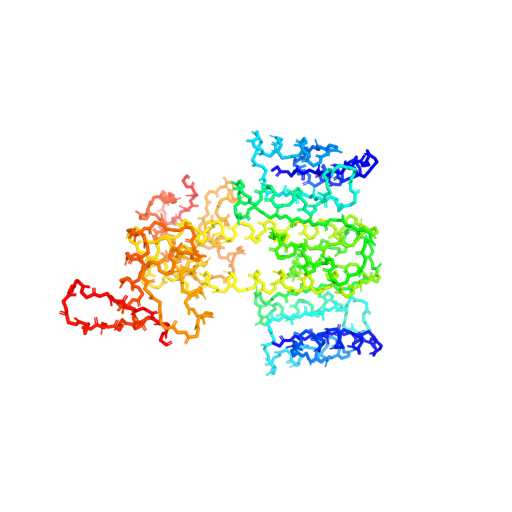77 ? 10.352 -8.93 -5.062 1 97.12 77 LEU A N 1
ATOM 610 C CA . LEU A 1 77 ? 11.656 -8.305 -4.891 1 97.12 77 LEU A CA 1
ATOM 611 C C . LEU A 1 77 ? 12.609 -8.719 -6.012 1 97.12 77 LEU A C 1
ATOM 613 O O . LEU A 1 77 ? 12.859 -9.906 -6.211 1 97.12 77 LEU A O 1
ATOM 617 N N . THR A 1 78 ? 13.133 -7.754 -6.742 1 94.12 78 THR A N 1
ATOM 618 C CA . THR A 1 78 ? 13.945 -8.141 -7.891 1 94.12 78 THR A CA 1
ATOM 619 C C . THR A 1 78 ? 14.984 -7.07 -8.203 1 94.12 78 THR A C 1
ATOM 621 O O . THR A 1 78 ? 14.867 -5.93 -7.754 1 94.12 78 THR A O 1
ATOM 624 N N . VAL A 1 79 ? 16.016 -7.418 -8.961 1 94.19 79 VAL A N 1
ATOM 625 C CA . VAL A 1 79 ? 17.016 -6.473 -9.461 1 94.19 79 VAL A CA 1
ATOM 626 C C . VAL A 1 79 ? 16.609 -5.992 -10.852 1 94.19 79 VAL A C 1
ATOM 628 O O . VAL A 1 79 ? 17.234 -5.066 -11.398 1 94.19 79 VAL A O 1
ATOM 631 N N . ASP A 1 80 ? 15.602 -6.656 -11.383 1 93.06 80 ASP A N 1
ATOM 632 C CA . ASP A 1 80 ? 15.203 -6.344 -12.758 1 93.06 80 ASP A CA 1
ATOM 633 C C . ASP A 1 80 ? 14.422 -5.031 -12.812 1 93.06 80 ASP A C 1
ATOM 635 O O . ASP A 1 80 ? 13.336 -4.922 -12.242 1 93.06 80 ASP A O 1
ATOM 639 N N . GLU A 1 81 ? 14.875 -4.125 -13.547 1 92 81 GLU A N 1
ATOM 640 C CA . GLU A 1 81 ? 14.32 -2.773 -13.516 1 92 81 GLU A CA 1
ATOM 641 C C . GLU A 1 81 ? 13.398 -2.531 -14.711 1 92 81 GLU A C 1
ATOM 643 O O . GLU A 1 81 ? 12.891 -1.422 -14.898 1 92 81 GLU A O 1
ATOM 648 N N . ARG A 1 82 ? 13.234 -3.521 -15.539 1 91.25 82 ARG A N 1
ATOM 649 C CA . ARG A 1 82 ? 12.414 -3.342 -16.734 1 91.25 82 ARG A CA 1
ATOM 650 C C . ARG A 1 82 ? 10.945 -3.211 -16.375 1 91.25 82 ARG A C 1
ATOM 652 O O . ARG A 1 82 ? 10.398 -4.043 -15.641 1 91.25 82 ARG A O 1
ATOM 659 N N . HIS A 1 83 ? 10.234 -2.203 -16.922 1 90.25 83 HIS A N 1
ATOM 660 C CA . HIS A 1 83 ? 8.82 -1.949 -16.688 1 90.25 83 HIS A CA 1
ATOM 661 C C . HIS A 1 83 ? 7.965 -3.139 -17.109 1 90.25 83 HIS A C 1
ATOM 663 O O . HIS A 1 83 ? 6.961 -3.453 -16.469 1 90.25 83 HIS A O 1
ATOM 669 N N . GLU A 1 84 ? 8.359 -3.758 -18.188 1 92.25 84 GLU A N 1
ATOM 670 C CA . GLU A 1 84 ? 7.609 -4.891 -18.719 1 92.25 84 GLU A CA 1
ATOM 671 C C . GLU A 1 84 ? 7.52 -6.023 -17.703 1 92.25 84 GLU A C 1
ATOM 673 O O . GLU A 1 84 ? 6.5 -6.715 -17.625 1 92.25 84 GLU A O 1
ATOM 678 N N . ILE A 1 85 ? 8.523 -6.16 -16.969 1 92.75 85 ILE A N 1
ATOM 679 C CA . ILE A 1 85 ? 8.562 -7.223 -15.969 1 92.75 85 ILE A CA 1
ATOM 680 C C . ILE A 1 85 ? 7.59 -6.902 -14.836 1 92.75 85 ILE A C 1
ATOM 682 O O . ILE A 1 85 ? 6.84 -7.77 -14.391 1 92.75 85 ILE A O 1
ATOM 686 N N . ALA A 1 86 ? 7.629 -5.652 -14.398 1 92.38 86 ALA A N 1
ATOM 687 C CA . ALA A 1 86 ? 6.68 -5.223 -13.375 1 92.38 86 ALA A CA 1
ATOM 688 C C . ALA A 1 86 ? 5.242 -5.48 -13.82 1 92.38 86 ALA A C 1
ATOM 690 O O . ALA A 1 86 ? 4.438 -6.012 -13.047 1 92.38 86 ALA A O 1
ATOM 691 N N . ASP A 1 87 ? 4.957 -5.156 -15.055 1 89.94 87 ASP A N 1
ATOM 692 C CA . ASP A 1 87 ? 3.615 -5.348 -15.602 1 89.94 87 ASP A CA 1
ATOM 693 C C . ASP A 1 87 ? 3.232 -6.824 -15.609 1 89.94 87 ASP A C 1
ATOM 695 O O . ASP A 1 87 ? 2.094 -7.18 -15.305 1 89.94 87 ASP A O 1
ATOM 699 N N . GLN A 1 88 ? 4.125 -7.66 -15.945 1 92.94 88 GLN A N 1
ATOM 700 C CA . GLN A 1 88 ? 3.877 -9.102 -15.977 1 92.94 88 GLN A CA 1
ATOM 701 C C . GLN A 1 88 ? 3.514 -9.625 -14.594 1 92.94 88 GLN A C 1
ATOM 703 O O . GLN A 1 88 ? 2.607 -10.453 -14.453 1 92.94 88 GLN A O 1
ATOM 708 N N . PHE A 1 89 ? 4.188 -9.164 -13.617 1 94.19 89 PHE A N 1
ATOM 709 C CA . PHE A 1 89 ? 3.932 -9.617 -12.258 1 94.19 89 PHE A CA 1
ATOM 710 C C . PHE A 1 89 ? 2.576 -9.125 -11.766 1 94.19 89 PHE A C 1
ATOM 712 O O . PHE A 1 89 ? 1.848 -9.859 -11.094 1 94.19 89 PHE A O 1
ATOM 719 N N . LEU A 1 90 ? 2.293 -7.871 -12.086 1 89.19 90 LEU A N 1
ATOM 720 C CA . LEU A 1 90 ? 0.998 -7.328 -11.695 1 89.19 90 LEU A CA 1
ATOM 721 C C . LEU A 1 90 ? -0.139 -8.094 -12.367 1 89.19 90 LEU A C 1
ATOM 723 O O . LEU A 1 90 ? -1.141 -8.414 -11.727 1 89.19 90 LEU A O 1
ATOM 727 N N . GLN A 1 91 ? 0.081 -8.461 -13.547 1 89 91 GLN A N 1
ATOM 728 C CA . GLN A 1 91 ? -0.906 -9.25 -14.281 1 89 91 GLN A CA 1
ATOM 729 C C . GLN A 1 91 ? -1.037 -10.648 -13.688 1 89 91 GLN A C 1
ATOM 731 O O . GLN A 1 91 ? -2.127 -11.227 -13.68 1 89 91 GLN A O 1
ATOM 736 N N . ALA A 1 92 ? 0.019 -11.164 -13.211 1 92.06 92 ALA A N 1
ATOM 737 C CA . ALA A 1 92 ? 0.03 -12.492 -12.617 1 92.06 92 ALA A CA 1
ATOM 738 C C . ALA A 1 92 ? -0.601 -12.484 -11.227 1 92.06 92 ALA A C 1
ATOM 740 O O . ALA A 1 92 ? -0.84 -13.539 -10.641 1 92.06 92 ALA A O 1
ATOM 741 N N . GLY A 1 93 ? -0.774 -11.258 -10.703 1 93.12 93 GLY A N 1
ATOM 742 C CA . GLY A 1 93 ? -1.508 -11.164 -9.453 1 93.12 93 GLY A CA 1
ATOM 743 C C . GLY A 1 93 ? -0.667 -10.641 -8.305 1 93.12 93 GLY A C 1
ATOM 744 O O . GLY A 1 93 ? -1.128 -10.586 -7.16 1 93.12 93 GLY A O 1
ATOM 745 N N . ALA A 1 94 ? 0.563 -10.25 -8.594 1 96.31 94 ALA A N 1
ATOM 746 C CA . ALA A 1 94 ? 1.354 -9.594 -7.555 1 96.31 94 ALA A CA 1
ATOM 747 C C . ALA A 1 94 ? 0.715 -8.273 -7.129 1 96.31 94 ALA A C 1
ATOM 749 O O . ALA A 1 94 ? 0.143 -7.559 -7.957 1 96.31 94 ALA A O 1
ATOM 750 N N . THR A 1 95 ? 0.851 -7.953 -5.84 1 95.44 95 THR A N 1
ATOM 751 C CA . THR A 1 95 ? 0.249 -6.727 -5.332 1 95.44 95 THR A CA 1
ATOM 752 C C . THR A 1 95 ? 1.239 -5.566 -5.406 1 95.44 95 THR A C 1
ATOM 754 O O . THR A 1 95 ? 0.843 -4.402 -5.363 1 95.44 95 THR A O 1
ATOM 757 N N . ASP A 1 96 ? 2.498 -5.898 -5.449 1 97.06 96 ASP A N 1
ATOM 758 C CA . ASP A 1 96 ? 3.564 -4.906 -5.367 1 97.06 96 ASP A CA 1
ATOM 759 C C . ASP A 1 96 ? 4.836 -5.406 -6.047 1 97.06 96 ASP A C 1
ATOM 761 O O . ASP A 1 96 ? 5.023 -6.613 -6.215 1 97.06 96 ASP A O 1
ATOM 765 N N . PHE A 1 97 ? 5.523 -4.48 -6.523 1 96.06 97 PHE A N 1
ATOM 766 C CA . PHE A 1 97 ? 6.809 -4.699 -7.18 1 96.06 97 PHE A CA 1
ATOM 767 C C . PHE A 1 97 ? 7.863 -3.746 -6.633 1 96.06 97 PHE A C 1
ATOM 769 O O . PHE A 1 97 ? 7.691 -2.527 -6.68 1 96.06 97 PHE A O 1
ATOM 776 N N . ALA A 1 98 ? 8.977 -4.363 -6.07 1 96.19 98 ALA A N 1
ATOM 777 C CA . ALA A 1 98 ? 10.031 -3.559 -5.457 1 96.19 98 ALA A CA 1
ATOM 778 C C . ALA A 1 98 ? 11.406 -3.957 -5.988 1 96.19 98 ALA A C 1
ATOM 780 O O . ALA A 1 98 ? 11.688 -5.141 -6.172 1 96.19 98 ALA A O 1
ATOM 781 N N . LEU A 1 99 ? 12.25 -2.93 -6.113 1 95.38 99 LEU A N 1
ATOM 782 C CA . LEU A 1 99 ? 13.57 -3.182 -6.672 1 95.38 99 LEU A CA 1
ATOM 783 C C . LEU A 1 99 ? 14.594 -3.42 -5.566 1 95.38 99 LEU A C 1
ATOM 785 O O . LEU A 1 99 ? 14.562 -2.75 -4.531 1 95.38 99 LEU A O 1
ATOM 789 N N . LYS A 1 100 ? 15.469 -4.402 -5.777 1 94.25 100 LYS A N 1
ATOM 790 C CA . LYS A 1 100 ? 16.672 -4.617 -4.973 1 94.25 100 LYS A CA 1
ATOM 791 C C . LYS A 1 100 ? 17.828 -3.773 -5.484 1 94.25 100 LYS A C 1
ATOM 793 O O . LYS A 1 100 ? 17.938 -3.529 -6.688 1 94.25 100 LYS A O 1
ATOM 798 N N . PRO A 1 101 ? 18.719 -3.344 -4.52 1 95.06 101 PRO A N 1
ATOM 799 C CA . PRO A 1 101 ? 18.656 -3.539 -3.07 1 95.06 101 PRO A CA 1
ATOM 800 C C . PRO A 1 101 ? 17.609 -2.65 -2.398 1 95.06 101 PRO A C 1
ATOM 802 O O . PRO A 1 101 ? 17.406 -1.506 -2.812 1 95.06 101 PRO A O 1
ATOM 805 N N . ILE A 1 102 ? 16.969 -3.189 -1.469 1 93.88 102 ILE A N 1
ATOM 806 C CA . ILE A 1 102 ? 15.984 -2.42 -0.712 1 93.88 102 ILE A CA 1
ATOM 807 C C . ILE A 1 102 ? 16.406 -2.355 0.756 1 93.88 102 ILE A C 1
ATOM 809 O O . ILE A 1 102 ? 16.75 -3.375 1.354 1 93.88 102 ILE A O 1
ATOM 813 N N . LYS A 1 103 ? 16.453 -1.14 1.314 1 94.56 103 LYS A N 1
ATOM 814 C CA . LYS A 1 103 ? 16.875 -0.953 2.699 1 94.56 103 LYS A CA 1
ATOM 815 C C . LYS A 1 103 ? 15.734 -1.261 3.668 1 94.56 103 LYS A C 1
ATOM 817 O O . LYS A 1 103 ? 14.562 -1.219 3.289 1 94.56 103 LYS A O 1
ATOM 822 N N . ALA A 1 104 ? 16.109 -1.473 4.891 1 95.25 104 ALA A N 1
ATOM 823 C CA . ALA A 1 104 ? 15.188 -1.984 5.898 1 95.25 104 ALA A CA 1
ATOM 824 C C . ALA A 1 104 ? 14.008 -1.038 6.086 1 95.25 104 ALA A C 1
ATOM 826 O O . ALA A 1 104 ? 12.852 -1.463 6.039 1 95.25 104 ALA A O 1
ATOM 827 N N . PRO A 1 105 ? 14.164 0.263 6.273 1 94.31 105 PRO A N 1
ATOM 828 C CA . PRO A 1 105 ? 13 1.13 6.496 1 94.31 105 PRO A CA 1
ATOM 829 C C . PRO A 1 105 ? 12.047 1.154 5.305 1 94.31 105 PRO A C 1
ATOM 831 O O . PRO A 1 105 ? 10.828 1.247 5.484 1 94.31 105 PRO A O 1
ATOM 834 N N . ASP A 1 106 ? 12.625 1.099 4.16 1 95.5 106 ASP A N 1
ATOM 835 C CA . ASP A 1 106 ? 11.852 1.06 2.924 1 95.5 106 ASP A CA 1
ATOM 836 C C . ASP A 1 106 ? 11.031 -0.226 2.824 1 95.5 106 ASP A C 1
ATOM 838 O O . ASP A 1 106 ? 9.82 -0.183 2.605 1 95.5 106 ASP A O 1
ATOM 842 N N . LEU A 1 107 ? 11.688 -1.34 3.061 1 97.25 107 LEU A N 1
ATOM 843 C CA . LEU A 1 107 ? 11.031 -2.645 3.01 1 97.25 107 LEU A CA 1
ATOM 844 C C . LEU A 1 107 ? 9.93 -2.74 4.051 1 97.25 107 LEU A C 1
ATOM 846 O O . LEU A 1 107 ? 8.836 -3.234 3.762 1 97.25 107 LEU A O 1
ATOM 850 N N . LEU A 1 108 ? 10.188 -2.295 5.23 1 95.81 108 LEU A N 1
ATOM 851 C CA . LEU A 1 108 ? 9.211 -2.369 6.309 1 95.81 108 LEU A CA 1
ATOM 852 C C . LEU A 1 108 ? 7.965 -1.555 5.973 1 95.81 108 LEU A C 1
ATOM 854 O O . LEU A 1 108 ? 6.84 -1.999 6.219 1 95.81 108 LEU A O 1
ATOM 858 N N . SER A 1 109 ? 8.172 -0.381 5.438 1 95.06 109 SER A N 1
ATOM 859 C CA . SER A 1 109 ? 7.043 0.453 5.043 1 95.06 109 SER A CA 1
ATOM 860 C C . SER A 1 109 ? 6.195 -0.234 3.979 1 95.06 109 SER A C 1
ATOM 862 O O . SER A 1 109 ? 4.965 -0.209 4.047 1 95.06 109 SER A O 1
ATOM 864 N N . ARG A 1 110 ? 6.863 -0.834 3.105 1 95.56 110 ARG A N 1
ATOM 865 C CA . ARG A 1 110 ? 6.18 -1.521 2.014 1 95.56 110 ARG A CA 1
ATOM 866 C C . ARG A 1 110 ? 5.375 -2.709 2.529 1 95.56 110 ARG A C 1
ATOM 868 O O . ARG A 1 110 ? 4.234 -2.92 2.111 1 95.56 110 ARG A O 1
ATOM 875 N N . ILE A 1 111 ? 5.934 -3.484 3.383 1 96.38 111 ILE A N 1
ATOM 876 C CA . ILE A 1 111 ? 5.254 -4.637 3.967 1 96.38 111 ILE A CA 1
ATOM 877 C C . ILE A 1 111 ? 4.027 -4.168 4.746 1 96.38 111 ILE A C 1
ATOM 879 O O . ILE A 1 111 ? 2.941 -4.734 4.605 1 96.38 111 ILE A O 1
ATOM 883 N N . ARG A 1 112 ? 4.195 -3.129 5.516 1 93.88 112 ARG A N 1
ATOM 884 C CA . ARG A 1 112 ? 3.082 -2.604 6.297 1 93.88 112 ARG A CA 1
ATOM 885 C C . ARG A 1 112 ? 1.925 -2.189 5.391 1 93.88 112 ARG A C 1
ATOM 887 O O . ARG A 1 112 ? 0.765 -2.486 5.684 1 93.88 112 ARG A O 1
ATOM 894 N N . LEU A 1 113 ? 2.256 -1.5 4.398 1 92.88 113 LEU A N 1
ATOM 895 C CA . LEU A 1 113 ? 1.245 -1.034 3.455 1 92.88 113 LEU A CA 1
ATOM 896 C C . LEU A 1 113 ? 0.503 -2.211 2.828 1 92.88 113 LEU A C 1
ATOM 898 O O . LEU A 1 113 ? -0.726 -2.197 2.738 1 92.88 113 LEU A O 1
ATOM 902 N N . ASN A 1 114 ? 1.232 -3.18 2.365 1 95.19 114 ASN A N 1
ATOM 903 C CA . ASN A 1 114 ? 0.629 -4.359 1.75 1 95.19 114 ASN A CA 1
ATOM 904 C C . ASN A 1 114 ? -0.252 -5.117 2.738 1 95.19 114 ASN A C 1
ATOM 906 O O . ASN A 1 114 ? -1.32 -5.609 2.371 1 95.19 114 ASN A O 1
ATOM 910 N N . MET A 1 115 ? 0.213 -5.211 3.947 1 91.88 115 MET A N 1
ATOM 911 C CA . MET A 1 115 ? -0.592 -5.859 4.977 1 91.88 115 MET A CA 1
ATOM 912 C C . MET A 1 115 ? -1.895 -5.102 5.211 1 91.88 115 MET A C 1
ATOM 914 O O . MET A 1 115 ? -2.949 -5.711 5.395 1 91.88 115 MET A O 1
ATOM 918 N N . LYS A 1 116 ? -1.776 -3.799 5.199 1 88.94 116 LYS A N 1
ATOM 919 C CA . LYS A 1 116 ? -2.967 -2.965 5.336 1 88.94 116 LYS A CA 1
ATOM 920 C C . LYS A 1 116 ? -3.949 -3.215 4.199 1 88.94 116 LYS A C 1
ATOM 922 O O . LYS A 1 116 ? -5.152 -3.352 4.43 1 88.94 116 LYS A O 1
ATOM 927 N N . VAL A 1 117 ? -3.43 -3.289 3.018 1 86.12 117 VAL A N 1
ATOM 928 C CA . VAL A 1 117 ? -4.258 -3.576 1.851 1 86.12 117 VAL A CA 1
ATOM 929 C C . VAL A 1 117 ? -4.941 -4.93 2.021 1 86.12 117 VAL A C 1
ATOM 931 O O . VAL A 1 117 ? -6.141 -5.066 1.757 1 86.12 117 VAL A O 1
ATOM 934 N N . GLY A 1 118 ? -4.156 -5.875 2.447 1 84.69 118 GLY A N 1
ATOM 935 C CA . GLY A 1 118 ? -4.711 -7.199 2.682 1 84.69 118 GLY A CA 1
ATOM 936 C C . GLY A 1 118 ? -5.855 -7.195 3.678 1 84.69 118 GLY A C 1
ATOM 937 O O . GLY A 1 118 ? -6.895 -7.816 3.438 1 84.69 118 GLY A O 1
ATOM 938 N N . LYS A 1 119 ? -5.66 -6.523 4.719 1 81.75 119 LYS A N 1
ATOM 939 C CA . LYS A 1 119 ? -6.668 -6.449 5.773 1 81.75 119 LYS A CA 1
ATOM 940 C C . LYS A 1 119 ? -7.926 -5.738 5.277 1 81.75 119 LYS A C 1
ATOM 942 O O . LYS A 1 119 ? -9.039 -6.188 5.539 1 81.75 119 LYS A O 1
ATOM 947 N N . LEU A 1 120 ? -7.754 -4.66 4.609 1 77.75 120 LEU A N 1
ATOM 948 C CA . LEU A 1 120 ? -8.875 -3.873 4.105 1 77.75 120 LEU A CA 1
ATOM 949 C C . LEU A 1 120 ? -9.664 -4.66 3.062 1 77.75 120 LEU A C 1
ATOM 951 O O . LEU A 1 120 ? -10.891 -4.566 3.008 1 77.75 120 LEU A O 1
ATOM 955 N N . THR A 1 121 ? -8.922 -5.363 2.326 1 75.12 121 THR A N 1
ATOM 956 C CA . THR A 1 121 ? -9.562 -6.168 1.29 1 75.12 121 THR A CA 1
ATOM 957 C C . THR A 1 121 ? -10.336 -7.328 1.908 1 75.12 121 THR A C 1
ATOM 959 O O . THR A 1 121 ? -11.453 -7.641 1.479 1 75.12 121 THR A O 1
ATOM 962 N N . ALA A 1 122 ? -9.727 -7.973 2.895 1 67.25 122 ALA A N 1
ATOM 963 C CA . ALA A 1 122 ? -10.383 -9.07 3.602 1 67.25 122 ALA A CA 1
ATOM 964 C C . ALA A 1 122 ? -11.633 -8.586 4.328 1 67.25 122 ALA A C 1
ATOM 966 O O . ALA A 1 122 ? -12.641 -9.289 4.371 1 67.25 122 ALA A O 1
ATOM 967 N N . GLY A 1 123 ? -11.516 -7.461 5.027 1 60.97 123 GLY A N 1
ATOM 968 C CA . GLY A 1 123 ? -12.664 -6.883 5.711 1 60.97 123 GLY A CA 1
ATOM 969 C C . GLY A 1 123 ? -13.828 -6.598 4.781 1 60.97 123 GLY A C 1
ATOM 970 O O . GLY A 1 123 ? -14.992 -6.723 5.18 1 60.97 123 GLY A O 1
ATOM 971 N N . GLN A 1 124 ? -13.516 -6.133 3.729 1 55.38 124 GLN A N 1
ATOM 972 C CA . GLN A 1 124 ? -14.57 -5.902 2.742 1 55.38 124 GLN A CA 1
ATOM 973 C C . GLN A 1 124 ? -15.234 -7.211 2.334 1 55.38 124 GLN A C 1
ATOM 975 O O . GLN A 1 124 ? -16.422 -7.227 1.987 1 55.38 124 GLN A O 1
ATOM 980 N N . LYS A 1 125 ? -14.344 -8.297 2.4 1 54.84 125 LYS A N 1
ATOM 981 C CA . LYS A 1 125 ? -14.891 -9.602 2.033 1 54.84 125 LYS A CA 1
ATOM 982 C C . LYS A 1 125 ? -15.914 -10.078 3.062 1 54.84 125 LYS A C 1
ATOM 984 O O . LYS A 1 125 ? -16.859 -10.789 2.721 1 54.84 125 LYS A O 1
ATOM 989 N N . ASP A 1 126 ? -15.742 -9.719 4.336 1 50.06 126 ASP A N 1
ATOM 990 C CA . ASP A 1 126 ? -16.609 -10.195 5.406 1 50.06 126 ASP A CA 1
ATOM 991 C C . ASP A 1 126 ? -17.766 -9.234 5.648 1 50.06 126 ASP A C 1
ATOM 993 O O . ASP A 1 126 ? -18.672 -9.523 6.438 1 50.06 126 ASP A O 1
ATOM 997 N N . VAL A 1 127 ? -17.688 -8.102 5.207 1 47.81 127 VAL A N 1
ATOM 998 C CA . VAL A 1 127 ? -18.797 -7.176 5.383 1 47.81 127 VAL A CA 1
ATOM 999 C C . VAL A 1 127 ? -19.922 -7.523 4.406 1 47.81 127 VAL A C 1
ATOM 1001 O O . VAL A 1 127 ? -19.688 -7.594 3.195 1 47.81 127 VAL A O 1
ATOM 1004 N N . PHE A 1 128 ? -20.969 -8.141 5.043 1 48.19 128 PHE A N 1
ATOM 1005 C CA . PHE A 1 128 ? -22.188 -8.375 4.266 1 48.19 128 PHE A CA 1
ATOM 1006 C C . PHE A 1 128 ? -23.031 -7.109 4.195 1 48.19 128 PHE A C 1
ATOM 1008 O O . PHE A 1 128 ? -23.422 -6.551 5.227 1 48.19 128 PHE A O 1
ATOM 1015 N N . VAL A 1 129 ? -23.078 -6.453 3.035 1 52.78 129 VAL A N 1
ATOM 1016 C CA . VAL A 1 129 ? -23.953 -5.305 2.836 1 52.78 129 VAL A CA 1
ATOM 1017 C C . VAL A 1 129 ? -25.391 -5.707 3.1 1 52.78 129 VAL A C 1
ATOM 1019 O O . VAL A 1 129 ? -26.25 -4.848 3.314 1 52.78 129 VAL A O 1
ATOM 1022 N N . GLU A 1 130 ? -25.656 -6.906 2.826 1 57 130 GLU A N 1
ATOM 1023 C CA . GLU A 1 130 ? -26.938 -7.551 3.09 1 57 130 GLU A CA 1
ATOM 1024 C C . GLU A 1 130 ? -26.766 -9.047 3.34 1 57 130 GLU A C 1
ATOM 1026 O O . GLU A 1 130 ? -25.719 -9.617 3.021 1 57 130 GLU A O 1
ATOM 1031 N N . LYS A 1 131 ? -27.766 -9.57 4.102 1 60.03 131 LYS A N 1
ATOM 1032 C CA . LYS A 1 131 ? -27.734 -11.016 4.301 1 60.03 131 LYS A CA 1
ATOM 1033 C C . LYS A 1 131 ? -27.297 -11.734 3.029 1 60.03 131 LYS A C 1
ATOM 1035 O O . LYS A 1 131 ? -27.969 -11.633 1.996 1 60.03 131 LYS A O 1
ATOM 1040 N N . GLY A 1 132 ? -26.031 -12.359 3.004 1 63.56 132 GLY A N 1
ATOM 1041 C CA . GLY A 1 132 ? -25.531 -13.164 1.902 1 63.56 132 GLY A CA 1
ATOM 1042 C C . GLY A 1 132 ? -24.75 -12.352 0.879 1 63.56 132 GLY A C 1
ATOM 1043 O O . GLY A 1 132 ? -24.391 -12.867 -0.179 1 63.56 132 GLY A O 1
ATOM 1044 N N . ILE A 1 133 ? -24.688 -11.094 1.075 1 67.94 133 ILE A N 1
ATOM 1045 C CA . ILE A 1 133 ? -23.984 -10.258 0.106 1 67.94 133 ILE A CA 1
ATOM 1046 C C . ILE A 1 133 ? -22.75 -9.641 0.753 1 67.94 133 ILE A C 1
ATOM 1048 O O . ILE A 1 133 ? -22.844 -8.703 1.548 1 67.94 133 ILE A O 1
ATOM 1052 N N . LYS A 1 134 ? -21.703 -10.117 0.466 1 68.62 134 LYS A N 1
ATOM 1053 C CA . LYS A 1 134 ? -20.422 -9.602 0.947 1 68.62 134 LYS A CA 1
ATOM 1054 C C . LYS A 1 134 ? -20.047 -8.297 0.252 1 68.62 134 LYS A C 1
ATOM 1056 O O . LYS A 1 134 ? -20.188 -8.18 -0.968 1 68.62 134 LYS A O 1
ATOM 1061 N N . ALA A 1 135 ? -19.734 -7.344 1.01 1 62.25 135 ALA A N 1
ATOM 1062 C CA . ALA A 1 135 ? -19.406 -6.02 0.494 1 62.25 135 ALA A CA 1
ATOM 1063 C C . ALA A 1 135 ? -18.312 -6.098 -0.575 1 62.25 135 ALA A C 1
ATOM 1065 O O . ALA A 1 135 ? -18.406 -5.445 -1.617 1 62.25 135 ALA A O 1
ATOM 1066 N N . GLU A 1 136 ? -17.391 -6.887 -0.335 1 61.69 136 GLU A N 1
ATOM 1067 C CA . GLU A 1 136 ? -16.281 -7 -1.266 1 61.69 136 GLU A CA 1
ATOM 1068 C C . GLU A 1 136 ? -16.734 -7.535 -2.619 1 61.69 136 GLU A C 1
ATOM 1070 O O . GLU A 1 136 ? -16.359 -7.004 -3.664 1 61.69 136 GLU A O 1
ATOM 1075 N N . THR A 1 137 ? -17.344 -8.641 -2.549 1 68.25 137 THR A N 1
ATOM 1076 C CA . THR A 1 137 ? -17.859 -9.227 -3.785 1 68.25 137 THR A CA 1
ATOM 1077 C C . THR A 1 137 ? -18.75 -8.234 -4.531 1 68.25 137 THR A C 1
ATOM 1079 O O . THR A 1 137 ? -18.656 -8.117 -5.758 1 68.25 137 THR A O 1
ATOM 1082 N N . LEU A 1 138 ? -19.422 -7.531 -3.826 1 72.56 138 LEU A N 1
ATOM 1083 C CA . LEU A 1 138 ? -20.297 -6.512 -4.398 1 72.56 138 LEU A CA 1
ATOM 1084 C C . LEU A 1 138 ? -19.484 -5.445 -5.129 1 72.56 138 LEU A C 1
ATOM 1086 O O . LEU A 1 138 ? -19.812 -5.086 -6.262 1 72.56 138 LEU A O 1
ATOM 1090 N N . ARG A 1 139 ? -18.562 -4.988 -4.457 1 65.62 139 ARG A N 1
ATOM 1091 C CA . ARG A 1 139 ? -17.703 -3.961 -5.043 1 65.62 139 ARG A CA 1
ATOM 1092 C C . ARG A 1 139 ? -17.031 -4.473 -6.309 1 65.62 139 ARG A C 1
ATOM 1094 O O . ARG A 1 139 ? -16.938 -3.758 -7.309 1 65.62 139 ARG A O 1
ATOM 1101 N N . THR A 1 140 ? -16.469 -5.66 -6.227 1 69 140 THR A N 1
ATOM 1102 C CA . THR A 1 140 ? -15.781 -6.273 -7.359 1 69 140 THR A CA 1
ATOM 1103 C C . THR A 1 140 ? -16.703 -6.348 -8.57 1 69 140 THR A C 1
ATOM 1105 O O . THR A 1 140 ? -16.312 -5.992 -9.68 1 69 140 THR A O 1
ATOM 1108 N N . ILE A 1 141 ? -17.859 -6.773 -8.367 1 77.75 141 ILE A N 1
ATOM 1109 C CA . ILE A 1 141 ? -18.828 -6.91 -9.445 1 77.75 141 ILE A CA 1
ATOM 1110 C C . ILE A 1 141 ? -19.188 -5.535 -10 1 77.75 141 ILE A C 1
ATOM 1112 O O . ILE A 1 141 ? -19.219 -5.34 -11.219 1 77.75 141 ILE A O 1
ATOM 1116 N N . LYS A 1 142 ? -19.375 -4.652 -9.117 1 76.75 142 LYS A N 1
ATOM 1117 C CA . LYS A 1 142 ? -19.734 -3.293 -9.523 1 76.75 142 LYS A CA 1
ATOM 1118 C C . LYS A 1 142 ? -18.609 -2.656 -10.336 1 76.75 142 LYS A C 1
ATOM 1120 O O . LYS A 1 142 ? -18.859 -2.043 -11.375 1 76.75 142 LYS A O 1
ATOM 1125 N N . HIS A 1 143 ? -17.422 -2.689 -9.82 1 67 143 HIS A N 1
ATOM 1126 C CA . HIS A 1 143 ? -16.266 -2.135 -10.508 1 67 143 HIS A CA 1
ATOM 1127 C C . HIS A 1 143 ? -16.094 -2.758 -11.891 1 67 143 HIS A C 1
ATOM 1129 O O . HIS A 1 143 ? -15.797 -2.057 -12.859 1 67 143 HIS A O 1
ATOM 1135 N N . PHE A 1 144 ? -16.141 -4.094 -11.969 1 76.44 144 PHE A N 1
ATOM 1136 C CA . PHE A 1 144 ? -16.047 -4.805 -13.242 1 76.44 144 PHE A CA 1
ATOM 1137 C C . PHE A 1 144 ? -17.062 -4.262 -14.234 1 76.44 144 PHE A C 1
ATOM 1139 O O . PHE A 1 144 ? -16.734 -3.992 -15.391 1 76.44 144 PHE A O 1
ATOM 1146 N N . LEU A 1 145 ? -18.266 -4.055 -13.828 1 80 145 LEU A N 1
ATOM 1147 C CA . LEU A 1 145 ? -19.328 -3.539 -14.688 1 80 145 LEU A CA 1
ATOM 1148 C C . LEU A 1 145 ? -19.016 -2.115 -15.133 1 80 145 LEU A C 1
ATOM 1150 O O . LEU A 1 145 ? -19.281 -1.752 -16.281 1 80 145 LEU A O 1
ATOM 1154 N N . TYR A 1 146 ? -18.453 -1.4 -14.25 1 72.69 146 TYR A N 1
ATOM 1155 C CA . TYR A 1 146 ? -18.125 -0.009 -14.531 1 72.69 146 TYR A CA 1
ATOM 1156 C C . TYR A 1 146 ? -17.109 0.089 -15.664 1 72.69 146 TYR A C 1
ATOM 1158 O O . TYR A 1 146 ? -17.125 1.041 -16.453 1 72.69 146 TYR A O 1
ATOM 1166 N N . GLN A 1 147 ? -16.266 -0.761 -15.711 1 67.69 147 GLN A N 1
ATOM 1167 C CA . GLN A 1 147 ? -15.164 -0.75 -16.672 1 67.69 147 GLN A CA 1
ATOM 1168 C C . GLN A 1 147 ? -15.641 -1.249 -18.047 1 67.69 147 GLN A C 1
ATOM 1170 O O . GLN A 1 147 ? -14.883 -1.2 -19.016 1 67.69 147 GLN A O 1
ATOM 1175 N N . GLN A 1 148 ? -16.766 -1.707 -18.031 1 77.31 148 GLN A N 1
ATOM 1176 C CA . GLN A 1 148 ? -17.281 -2.25 -19.281 1 77.31 148 GLN A CA 1
ATOM 1177 C C . GLN A 1 148 ? -18.031 -1.183 -20.094 1 77.31 148 GLN A C 1
ATOM 1179 O O . GLN A 1 148 ? -18.672 -0.302 -19.516 1 77.31 148 GLN A O 1
ATOM 1184 N N . GLU A 1 149 ? -17.797 -1.188 -21.297 1 75.69 149 GLU A N 1
ATOM 1185 C CA . GLU A 1 149 ? -18.469 -0.233 -22.188 1 75.69 149 GLU A CA 1
ATOM 1186 C C . GLU A 1 149 ? -19.891 -0.678 -22.516 1 75.69 149 GLU A C 1
ATOM 1188 O O . GLU A 1 149 ? -20.734 0.147 -22.859 1 75.69 149 GLU A O 1
ATOM 1193 N N . ARG A 1 150 ? -20.109 -1.864 -22.469 1 81.5 150 ARG A N 1
ATOM 1194 C CA . ARG A 1 150 ? -21.422 -2.42 -22.828 1 81.5 150 ARG A CA 1
ATOM 1195 C C . ARG A 1 150 ? -22 -3.221 -21.672 1 81.5 150 ARG A C 1
ATOM 1197 O O . ARG A 1 150 ? -21.266 -3.705 -20.812 1 81.5 150 ARG A O 1
ATOM 1204 N N . PRO A 1 151 ? -23.375 -3.289 -21.656 1 86.81 151 PRO A N 1
ATOM 1205 C CA . PRO A 1 151 ? -24 -4.18 -20.672 1 86.81 151 PRO A CA 1
ATOM 1206 C C . PRO A 1 151 ? -23.547 -5.629 -20.812 1 86.81 151 PRO A C 1
ATOM 1208 O O . PRO A 1 151 ? -23.266 -6.082 -21.922 1 86.81 151 PRO A O 1
ATOM 1211 N N . LEU A 1 152 ? -23.469 -6.355 -19.688 1 89 152 LEU A N 1
ATOM 1212 C CA . LEU A 1 152 ? -22.953 -7.723 -19.688 1 89 152 LEU A CA 1
ATOM 1213 C C . LEU A 1 152 ? -23.984 -8.688 -19.125 1 89 152 LEU A C 1
ATOM 1215 O O . LEU A 1 152 ? -24.766 -8.32 -18.234 1 89 152 LEU A O 1
ATOM 1219 N N . THR A 1 153 ? -24.047 -9.844 -19.719 1 86.69 153 THR A N 1
ATOM 1220 C CA . THR A 1 153 ? -24.797 -10.938 -19.109 1 86.69 153 THR A CA 1
ATOM 1221 C C . THR A 1 153 ? -24.047 -11.508 -17.906 1 86.69 153 THR A C 1
ATOM 1223 O O . THR A 1 153 ? -22.875 -11.219 -17.703 1 86.69 153 THR A O 1
ATOM 1226 N N . ILE A 1 154 ? -24.828 -12.312 -17.062 1 87.5 154 ILE A N 1
ATOM 1227 C CA . ILE A 1 154 ? -24.188 -12.961 -15.922 1 87.5 154 ILE A CA 1
ATOM 1228 C C . ILE A 1 154 ? -23.031 -13.828 -16.406 1 87.5 154 ILE A C 1
ATOM 1230 O O . ILE A 1 154 ? -21.953 -13.836 -15.797 1 87.5 154 ILE A O 1
ATOM 1234 N N . SER A 1 155 ? -23.219 -14.547 -17.5 1 86.31 155 SER A N 1
ATOM 1235 C CA . SER A 1 155 ? -22.188 -15.406 -18.062 1 86.31 155 SER A CA 1
ATOM 1236 C C . SER A 1 155 ? -20.953 -14.602 -18.453 1 86.31 155 SER A C 1
ATOM 1238 O O . SER A 1 155 ? -19.812 -15.039 -18.234 1 86.31 155 SER A O 1
ATOM 1240 N N . GLU A 1 156 ? -21.125 -13.484 -19 1 85.94 156 GLU A N 1
ATOM 1241 C CA . GLU A 1 156 ? -20.016 -12.617 -19.391 1 85.94 156 GLU A CA 1
ATOM 1242 C C . GLU A 1 156 ? -19.281 -12.078 -18.172 1 85.94 156 GLU A C 1
ATOM 1244 O O . GLU A 1 156 ? -18.062 -11.922 -18.188 1 85.94 156 GLU A O 1
ATOM 1249 N N . ILE A 1 157 ? -20 -11.68 -17.188 1 87 157 ILE A N 1
ATOM 1250 C CA . ILE A 1 157 ? -19.391 -11.211 -15.945 1 87 157 ILE A CA 1
ATOM 1251 C C . ILE A 1 157 ? -18.547 -12.328 -15.328 1 87 157 ILE A C 1
ATOM 1253 O O . ILE A 1 157 ? -17.422 -12.102 -14.898 1 87 157 ILE A O 1
ATOM 1257 N N . GLN A 1 158 ? -19.094 -13.555 -15.367 1 82.81 158 GLN A N 1
ATOM 1258 C CA . GLN A 1 158 ? -18.391 -14.711 -14.82 1 82.81 158 GLN A CA 1
ATOM 1259 C C . GLN A 1 158 ? -17.109 -14.992 -15.594 1 82.81 158 GLN A C 1
ATOM 1261 O O . GLN A 1 158 ? -16.156 -15.547 -15.055 1 82.81 158 GLN A O 1
ATOM 1266 N N . ALA A 1 159 ? -17.125 -14.664 -16.781 1 80.44 159 ALA A N 1
ATOM 1267 C CA . ALA A 1 159 ? -15.93 -14.836 -17.609 1 80.44 159 ALA A CA 1
ATOM 1268 C C . ALA A 1 159 ? -14.805 -13.906 -17.156 1 80.44 159 ALA A C 1
ATOM 1270 O O . ALA A 1 159 ? -13.625 -14.227 -17.328 1 80.44 159 ALA A O 1
ATOM 1271 N N . GLY A 1 160 ? -15.18 -12.859 -16.594 1 74.62 160 GLY A N 1
ATOM 1272 C CA . GLY A 1 160 ? -14.203 -11.852 -16.219 1 74.62 160 GLY A CA 1
ATOM 1273 C C . GLY A 1 160 ? -13.875 -11.867 -14.727 1 74.62 160 GLY A C 1
ATOM 1274 O O . GLY A 1 160 ? -12.875 -11.289 -14.305 1 74.62 160 GLY A O 1
ATOM 1275 N N . LEU A 1 161 ? -14.75 -12.43 -13.992 1 79.06 161 LEU A N 1
ATOM 1276 C CA . LEU A 1 161 ? -14.578 -12.477 -12.547 1 79.06 161 LEU A CA 1
ATOM 1277 C C . LEU A 1 161 ? -14.742 -13.898 -12.023 1 79.06 161 LEU A C 1
ATOM 1279 O O . LEU A 1 161 ? -15.586 -14.648 -12.508 1 79.06 161 LEU A O 1
ATOM 1283 N N . PRO A 1 162 ? -13.945 -14.359 -11.031 1 72.56 162 PRO A N 1
ATOM 1284 C CA . PRO A 1 162 ? -14.07 -15.688 -10.438 1 72.56 162 PRO A CA 1
ATOM 1285 C C . PRO A 1 162 ? -15.188 -15.773 -9.398 1 72.56 162 PRO A C 1
ATOM 1287 O O . PRO A 1 162 ? -14.922 -16 -8.219 1 72.56 162 PRO A O 1
ATOM 1290 N N . VAL A 1 163 ? -16.359 -15.609 -9.797 1 77.12 163 VAL A N 1
ATOM 1291 C CA . VAL A 1 163 ? -17.531 -15.633 -8.922 1 77.12 163 VAL A CA 1
ATOM 1292 C C . VAL A 1 163 ? -18.594 -16.578 -9.484 1 77.12 163 VAL A C 1
ATOM 1294 O O . VAL A 1 163 ? -18.766 -16.656 -10.703 1 77.12 163 VAL A O 1
ATOM 1297 N N . ALA A 1 164 ? -19.25 -17.344 -8.641 1 78.12 164 ALA A N 1
ATOM 1298 C CA . ALA A 1 164 ? -20.266 -18.297 -9.031 1 78.12 164 ALA A CA 1
ATOM 1299 C C . ALA A 1 164 ? -21.516 -17.594 -9.539 1 78.12 164 ALA A C 1
ATOM 1301 O O . ALA A 1 164 ? -21.781 -16.453 -9.164 1 78.12 164 ALA A O 1
ATOM 1302 N N . TYR A 1 165 ? -22.234 -18.375 -10.406 1 82.44 165 TYR A N 1
ATOM 1303 C CA . TYR A 1 165 ? -23.469 -17.875 -11.008 1 82.44 165 TYR A CA 1
ATOM 1304 C C . TYR A 1 165 ? -24.422 -17.328 -9.945 1 82.44 165 TYR A C 1
ATOM 1306 O O . TYR A 1 165 ? -24.891 -16.203 -10.055 1 82.44 165 TYR A O 1
ATOM 1314 N N . GLN A 1 166 ? -24.688 -18.109 -8.938 1 80.88 166 GLN A N 1
ATOM 1315 C CA . GLN A 1 166 ? -25.656 -17.719 -7.91 1 80.88 166 GLN A CA 1
ATOM 1316 C C . GLN A 1 166 ? -25.234 -16.453 -7.195 1 80.88 166 GLN A C 1
ATOM 1318 O O . GLN A 1 166 ? -26.062 -15.617 -6.84 1 80.88 166 GLN A O 1
ATOM 1323 N N . THR A 1 167 ? -23.938 -16.328 -6.965 1 81.06 167 THR A N 1
ATOM 1324 C CA . THR A 1 167 ? -23.391 -15.133 -6.324 1 81.06 167 THR A CA 1
ATOM 1325 C C . THR A 1 167 ? -23.594 -13.906 -7.203 1 81.06 167 THR A C 1
ATOM 1327 O O . THR A 1 167 ? -24.109 -12.883 -6.746 1 81.06 167 THR A O 1
ATOM 1330 N N . VAL A 1 168 ? -23.172 -14.008 -8.508 1 86.56 168 VAL A N 1
ATOM 1331 C CA . VAL A 1 168 ? -23.328 -12.883 -9.43 1 86.56 168 VAL A CA 1
ATOM 1332 C C . VAL A 1 168 ? -24.797 -12.484 -9.5 1 86.56 168 VAL A C 1
ATOM 1334 O O . VAL A 1 168 ? -25.125 -11.297 -9.414 1 86.56 168 VAL A O 1
ATOM 1337 N N . HIS A 1 169 ? -25.625 -13.461 -9.656 1 86.06 169 HIS A N 1
ATOM 1338 C CA . HIS A 1 169 ? -27.062 -13.219 -9.75 1 86.06 169 HIS A CA 1
ATOM 1339 C C . HIS A 1 169 ? -27.578 -12.477 -8.523 1 86.06 169 HIS A C 1
ATOM 1341 O O . HIS A 1 169 ? -28.297 -11.484 -8.648 1 86.06 169 HIS A O 1
ATOM 1347 N N . ARG A 1 170 ? -27.25 -12.938 -7.395 1 83.06 170 ARG A N 1
ATOM 1348 C CA . ARG A 1 170 ? -27.688 -12.328 -6.141 1 83.06 170 ARG A CA 1
ATOM 1349 C C . ARG A 1 170 ? -27.188 -10.883 -6.043 1 83.06 170 ARG A C 1
ATOM 1351 O O . ARG A 1 170 ? -27.938 -9.992 -5.664 1 83.06 170 ARG A O 1
ATOM 1358 N N . TYR A 1 171 ? -25.984 -10.727 -6.367 1 84.88 171 TYR A N 1
ATOM 1359 C CA . TYR A 1 171 ? -25.359 -9.422 -6.242 1 84.88 171 TYR A CA 1
ATOM 1360 C C . TYR A 1 171 ? -25.922 -8.438 -7.262 1 84.88 171 TYR A C 1
ATOM 1362 O O . TYR A 1 171 ? -26.141 -7.266 -6.953 1 84.88 171 TYR A O 1
ATOM 1370 N N . LEU A 1 172 ? -26.141 -8.898 -8.438 1 86.06 172 LEU A N 1
ATOM 1371 C CA . LEU A 1 172 ? -26.766 -8.047 -9.453 1 86.06 172 LEU A CA 1
ATOM 1372 C C . LEU A 1 172 ? -28.172 -7.637 -9.047 1 86.06 172 LEU A C 1
ATOM 1374 O O . LEU A 1 172 ? -28.562 -6.484 -9.242 1 86.06 172 LEU A O 1
ATOM 1378 N N . ASN A 1 173 ? -28.906 -8.578 -8.484 1 84.25 173 ASN A N 1
ATOM 1379 C CA . ASN A 1 173 ? -30.234 -8.258 -7.98 1 84.25 173 ASN A CA 1
ATOM 1380 C C . ASN A 1 173 ? -30.188 -7.195 -6.891 1 84.25 173 ASN A C 1
ATOM 1382 O O . ASN A 1 173 ? -30.984 -6.27 -6.883 1 84.25 173 ASN A O 1
ATOM 1386 N N . TYR A 1 174 ? -29.281 -7.406 -6.051 1 82.31 174 TYR A N 1
ATOM 1387 C CA . TYR A 1 174 ? -29.094 -6.438 -4.977 1 82.31 174 TYR A CA 1
ATOM 1388 C C . TYR A 1 174 ? -28.766 -5.059 -5.539 1 82.31 174 TYR A C 1
ATOM 1390 O O . TYR A 1 174 ? -29.359 -4.062 -5.125 1 82.31 174 TYR A O 1
ATOM 1398 N N . LEU A 1 175 ? -27.828 -4.984 -6.461 1 80.5 175 LEU A N 1
ATOM 1399 C CA . LEU A 1 175 ? -27.406 -3.725 -7.062 1 80.5 175 LEU A CA 1
ATOM 1400 C C . LEU A 1 175 ? -28.547 -3.078 -7.836 1 80.5 175 LEU A C 1
ATOM 1402 O O . LEU A 1 175 ? -28.688 -1.853 -7.836 1 80.5 175 LEU A O 1
ATOM 1406 N N . ALA A 1 176 ? -29.312 -3.854 -8.453 1 82.38 176 ALA A N 1
ATOM 1407 C CA . ALA A 1 176 ? -30.469 -3.373 -9.219 1 82.38 176 ALA A CA 1
ATOM 1408 C C . ALA A 1 176 ? -31.531 -2.787 -8.297 1 82.38 176 ALA A C 1
ATOM 1410 O O . ALA A 1 176 ? -32.094 -1.738 -8.594 1 82.38 176 ALA A O 1
ATOM 1411 N N . GLU A 1 177 ? -31.781 -3.486 -7.258 1 79.62 177 GLU A N 1
ATOM 1412 C CA . GLU A 1 177 ? -32.781 -3.031 -6.289 1 79.62 177 GLU A CA 1
ATOM 1413 C C . GLU A 1 177 ? -32.406 -1.671 -5.711 1 79.62 177 GLU A C 1
ATOM 1415 O O . GLU A 1 177 ? -33.281 -0.852 -5.422 1 79.62 177 GLU A O 1
ATOM 1420 N N . ARG A 1 178 ? -31.172 -1.517 -5.613 1 72 178 ARG A N 1
ATOM 1421 C CA . ARG A 1 178 ? -30.672 -0.275 -5.027 1 72 178 ARG A CA 1
ATOM 1422 C C . ARG A 1 178 ? -30.562 0.821 -6.082 1 72 178 ARG A C 1
ATOM 1424 O O . ARG A 1 178 ? -30.328 1.987 -5.754 1 72 178 ARG A O 1
ATOM 1431 N N . GLY A 1 179 ? -30.656 0.384 -7.375 1 74.94 179 GLY A N 1
ATOM 1432 C CA . GLY A 1 179 ? -30.594 1.329 -8.477 1 74.94 179 GLY A CA 1
ATOM 1433 C C . GLY A 1 179 ? -29.188 1.59 -8.977 1 74.94 179 GLY A C 1
ATOM 1434 O O . GLY A 1 179 ? -28.969 2.506 -9.766 1 74.94 179 GLY A O 1
ATOM 1435 N N . ASP A 1 180 ? -28.219 0.783 -8.508 1 77.44 180 ASP A N 1
ATOM 1436 C CA . ASP A 1 180 ? -26.828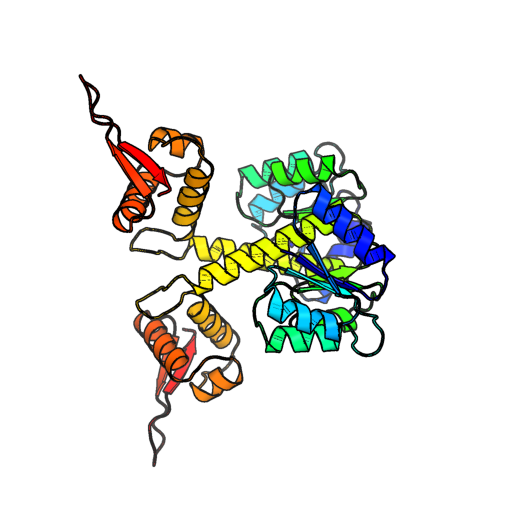 0.972 -8.898 1 77.44 180 ASP A CA 1
ATOM 1437 C C . ASP A 1 180 ? -26.594 0.446 -10.312 1 77.44 180 ASP A C 1
ATOM 1439 O O . ASP A 1 180 ? -25.656 0.886 -10.992 1 77.44 180 ASP A O 1
ATOM 1443 N N . ILE A 1 181 ? -27.375 -0.517 -10.68 1 82.81 181 ILE A N 1
ATOM 1444 C CA . ILE A 1 181 ? -27.266 -1.051 -12.031 1 82.81 181 ILE A CA 1
ATOM 1445 C C . ILE A 1 181 ? -28.641 -1.112 -12.68 1 82.81 181 ILE A C 1
ATOM 1447 O O . ILE A 1 181 ? -29.656 -1.084 -11.992 1 82.81 181 ILE A O 1
ATOM 1451 N N . THR A 1 182 ? -28.562 -1.036 -14.031 1 85.06 182 THR A N 1
ATOM 1452 C CA . THR A 1 182 ? -29.781 -1.2 -14.812 1 85.06 182 THR A CA 1
ATOM 1453 C C . THR A 1 182 ? -29.828 -2.584 -15.461 1 85.06 182 THR A C 1
ATOM 1455 O O . THR A 1 182 ? -28.812 -3.072 -15.961 1 85.06 182 THR A O 1
ATOM 1458 N N . VAL A 1 183 ? -30.984 -3.193 -15.375 1 84.75 183 VAL A N 1
ATOM 1459 C CA . VAL A 1 183 ? -31.219 -4.488 -16 1 84.75 183 VAL A CA 1
ATOM 1460 C C . VAL A 1 183 ? -31.922 -4.285 -17.344 1 84.75 183 VAL A C 1
ATOM 1462 O O . VAL A 1 183 ? -32.969 -3.652 -17.422 1 84.75 183 VAL A O 1
ATOM 1465 N N . LEU A 1 184 ? -31.156 -4.641 -18.359 1 80.31 184 LEU A N 1
ATOM 1466 C CA . LEU A 1 184 ? -31.719 -4.574 -19.703 1 80.31 184 LEU A CA 1
ATOM 1467 C C . LEU A 1 184 ? -32.156 -5.953 -20.172 1 80.31 184 LEU A C 1
ATOM 1469 O O . LEU A 1 184 ? -31.375 -6.898 -20.188 1 80.31 184 LEU A O 1
ATOM 1473 N N . SER A 1 185 ? -33.406 -6.145 -20.25 1 74.44 185 SER A N 1
ATOM 1474 C CA . SER A 1 185 ? -33.969 -7.414 -20.703 1 74.44 185 SER A CA 1
ATOM 1475 C C . SER A 1 185 ? -34 -7.496 -22.219 1 74.44 185 SER A C 1
ATOM 1477 O O . SER A 1 185 ? -34.438 -6.559 -22.891 1 74.44 185 SER A O 1
ATOM 1479 N N . GLN A 1 186 ? -33.062 -8.203 -22.812 1 61.38 186 GLN A N 1
ATOM 1480 C CA . GLN A 1 186 ? -33.25 -8.43 -24.25 1 61.38 186 GLN A CA 1
ATOM 1481 C C . GLN A 1 186 ? -34.219 -9.562 -24.516 1 61.38 186 GLN A C 1
ATOM 1483 O O . GLN A 1 186 ? -34.031 -10.68 -24.031 1 61.38 186 GLN A O 1
ATOM 1488 N N . TYR A 1 187 ? -35.469 -9.242 -24.766 1 56.31 187 TYR A N 1
ATOM 1489 C CA . TYR A 1 187 ? -36.5 -10.172 -25.219 1 56.31 187 TYR A CA 1
ATOM 1490 C C . TYR A 1 187 ? -36.125 -10.828 -26.531 1 56.31 187 TYR A C 1
ATOM 1492 O O . TYR A 1 187 ? -36.094 -10.18 -27.578 1 56.31 187 TYR A O 1
ATOM 1500 N N . GLY A 1 188 ? -35.094 -11.352 -26.734 1 47.81 188 GLY A N 1
ATOM 1501 C CA . GLY A 1 188 ? -35.062 -11.992 -28.031 1 47.81 188 GLY A CA 1
ATOM 1502 C C . GLY A 1 188 ? -36.156 -13.062 -28.188 1 47.81 188 GLY A C 1
ATOM 1503 O O . GLY A 1 188 ? -36.781 -13.453 -27.203 1 47.81 188 GLY A O 1
ATOM 1504 N N . SER A 1 189 ? -36.531 -13.477 -29.578 1 50.72 189 SER A N 1
ATOM 1505 C CA . SER A 1 189 ? -37.562 -14.422 -29.953 1 50.72 189 SER A CA 1
ATOM 1506 C C . SER A 1 189 ? -37.562 -15.648 -29.047 1 50.72 189 SER A C 1
ATOM 1508 O O . SER A 1 189 ? -38.594 -16.031 -28.5 1 50.72 189 SER A O 1
ATOM 1510 N N . LYS A 1 190 ? -37.156 -16.875 -29.609 1 51.06 190 LYS A N 1
ATOM 1511 C CA . LYS A 1 190 ? -37.188 -18.266 -29.188 1 51.06 190 LYS A CA 1
ATOM 1512 C C . LYS A 1 190 ? -36.094 -18.562 -28.172 1 51.06 190 LYS A C 1
ATOM 1514 O O . LYS A 1 190 ? -34.906 -18.531 -28.516 1 51.06 190 LYS A O 1
ATOM 1519 N N . GLY A 1 191 ? -36.25 -18.172 -26.812 1 53.88 191 GLY A N 1
ATOM 1520 C CA . GLY A 1 191 ? -35.5 -18.734 -25.703 1 53.88 191 GLY A CA 1
ATOM 1521 C C . GLY A 1 191 ? -35.531 -17.891 -24.453 1 53.88 191 GLY A C 1
ATOM 1522 O O . GLY A 1 191 ? -36.219 -16.859 -24.406 1 53.88 191 GLY A O 1
ATOM 1523 N N . ARG A 1 192 ? -35.031 -18.266 -23.281 1 58.62 192 ARG A N 1
ATOM 1524 C CA . ARG A 1 192 ? -35.094 -17.672 -21.953 1 58.62 192 ARG A CA 1
ATOM 1525 C C . ARG A 1 192 ? -34.469 -16.266 -21.938 1 58.62 192 ARG A C 1
ATOM 1527 O O . ARG A 1 192 ? -33.375 -16.078 -22.484 1 58.62 192 ARG A O 1
ATOM 1534 N N . PRO A 1 193 ? -35.219 -15.18 -21.703 1 58.5 193 PRO A N 1
ATOM 1535 C CA . PRO A 1 193 ? -34.719 -13.797 -21.641 1 58.5 193 PRO A CA 1
ATOM 1536 C C . PRO A 1 193 ? -33.406 -13.672 -20.891 1 58.5 193 PRO A C 1
ATOM 1538 O O . PRO A 1 193 ? -33.219 -14.273 -19.828 1 58.5 193 PRO A O 1
ATOM 1541 N N . LYS A 1 194 ? -32.406 -13.344 -21.688 1 72.44 194 LYS A N 1
ATOM 1542 C CA . LYS A 1 194 ? -31.109 -13.125 -21 1 72.44 194 LYS A CA 1
ATOM 1543 C C . LYS A 1 194 ? -30.969 -11.672 -20.562 1 72.44 194 LYS A C 1
ATOM 1545 O O . LYS A 1 194 ? -31.094 -10.758 -21.375 1 72.44 194 LYS A O 1
ATOM 1550 N N . ASN A 1 195 ? -30.984 -11.383 -19.25 1 81 195 ASN A N 1
ATOM 1551 C CA . ASN A 1 195 ? -30.797 -10.047 -18.672 1 81 195 ASN A CA 1
ATOM 1552 C C . ASN A 1 195 ? -29.359 -9.562 -18.812 1 81 195 ASN A C 1
ATOM 1554 O O . ASN A 1 195 ? -28.422 -10.352 -18.688 1 81 195 ASN A O 1
ATOM 1558 N N . LYS A 1 196 ? -29.172 -8.414 -19.375 1 88.12 196 LYS A N 1
ATOM 1559 C CA . LYS A 1 196 ? -27.875 -7.75 -19.359 1 88.12 196 LYS A CA 1
ATOM 1560 C C . LYS A 1 196 ? -27.844 -6.645 -18.312 1 88.12 196 LYS A C 1
ATOM 1562 O O . LYS A 1 196 ? -28.859 -6.039 -18 1 88.12 196 LYS A O 1
ATOM 1567 N N . TYR A 1 197 ? -26.656 -6.477 -17.719 1 88.44 197 TYR A N 1
ATOM 1568 C CA . TYR A 1 197 ? -26.484 -5.566 -16.594 1 88.44 197 TYR A CA 1
ATOM 1569 C C . TYR A 1 197 ? -25.469 -4.484 -16.922 1 88.44 197 TYR A C 1
ATOM 1571 O O . TYR A 1 197 ? -24.438 -4.758 -17.531 1 88.44 197 TYR A O 1
ATOM 1579 N N . LYS A 1 198 ? -25.812 -3.252 -16.578 1 82.88 198 LYS A N 1
ATOM 1580 C CA . LYS A 1 198 ? -24.922 -2.119 -16.766 1 82.88 198 LYS A CA 1
ATOM 1581 C C . LYS A 1 198 ? -24.984 -1.159 -15.578 1 82.88 198 LYS A C 1
ATOM 1583 O O . LYS A 1 198 ? -26.047 -1.005 -14.961 1 82.88 198 LYS A O 1
ATOM 1588 N N . ILE A 1 199 ? -23.812 -0.608 -15.344 1 78.94 199 ILE A N 1
ATOM 1589 C CA . ILE A 1 199 ? -23.781 0.399 -14.289 1 78.94 199 ILE A CA 1
ATOM 1590 C C . ILE A 1 199 ? -24.688 1.565 -14.672 1 78.94 199 ILE A C 1
ATOM 1592 O O . ILE A 1 199 ? -24.781 1.933 -15.852 1 78.94 199 ILE A O 1
ATOM 1596 N N . THR A 1 200 ? -25.406 2.045 -13.641 1 71.62 200 THR A N 1
ATOM 1597 C CA . THR A 1 200 ? -26.297 3.174 -13.898 1 71.62 200 THR A CA 1
ATOM 1598 C C . THR A 1 200 ? -25.516 4.48 -13.953 1 71.62 200 THR A C 1
ATOM 1600 O O . THR A 1 200 ? -24.594 4.684 -13.156 1 71.62 200 THR A O 1
ATOM 1603 N N . MET B 1 1 ? -5.574 12.734 -9.547 1 91 1 MET B N 1
ATOM 1604 C CA . MET B 1 1 ? -4.543 13.766 -9.516 1 91 1 MET B CA 1
ATOM 1605 C C . MET B 1 1 ? -3.539 13.492 -8.398 1 91 1 MET B C 1
ATOM 1607 O O . MET B 1 1 ? -3.924 13.109 -7.289 1 91 1 MET B O 1
ATOM 1611 N N . ILE B 1 2 ? -2.195 13.609 -8.789 1 96.81 2 ILE B N 1
ATOM 1612 C CA . ILE B 1 2 ? -1.104 13.391 -7.852 1 96.81 2 ILE B CA 1
ATOM 1613 C C . ILE B 1 2 ? -0.376 14.711 -7.594 1 96.81 2 ILE B C 1
ATOM 1615 O O . ILE B 1 2 ? -0.083 15.461 -8.531 1 96.81 2 ILE B O 1
ATOM 1619 N N . LEU B 1 3 ? -0.173 15.055 -6.297 1 98.5 3 LEU B N 1
ATOM 1620 C CA . LEU B 1 3 ? 0.582 16.25 -5.941 1 98.5 3 LEU B CA 1
ATOM 1621 C C . LEU B 1 3 ? 2.018 15.891 -5.562 1 98.5 3 LEU B C 1
ATOM 1623 O O . LEU B 1 3 ? 2.244 15.062 -4.676 1 98.5 3 LEU B O 1
ATOM 1627 N N . ILE B 1 4 ? 2.957 16.516 -6.277 1 98.75 4 ILE B N 1
ATOM 1628 C CA . ILE B 1 4 ? 4.383 16.297 -6.043 1 98.75 4 ILE B CA 1
ATOM 1629 C C . ILE B 1 4 ? 4.984 17.531 -5.371 1 98.75 4 ILE B C 1
ATOM 1631 O O . ILE B 1 4 ? 4.977 18.625 -5.941 1 98.75 4 ILE B O 1
ATOM 1635 N N . ILE B 1 5 ? 5.527 17.328 -4.125 1 98.69 5 ILE B N 1
ATOM 1636 C CA . ILE B 1 5 ? 6.145 18.422 -3.385 1 98.69 5 ILE B CA 1
ATOM 1637 C C . ILE B 1 5 ? 7.637 18.141 -3.209 1 98.69 5 ILE B C 1
ATOM 1639 O O . ILE B 1 5 ? 8.023 17.25 -2.447 1 98.69 5 ILE B O 1
ATOM 1643 N N . ASP B 1 6 ? 8.445 18.875 -3.867 1 98.44 6 ASP B N 1
ATOM 1644 C CA . ASP B 1 6 ? 9.891 18.688 -3.916 1 98.44 6 ASP B CA 1
ATOM 1645 C C . ASP B 1 6 ? 10.594 19.984 -4.332 1 98.44 6 ASP B C 1
ATOM 1647 O O . ASP B 1 6 ? 10.172 20.641 -5.285 1 98.44 6 ASP B O 1
ATOM 1651 N N . ASP B 1 7 ? 11.68 20.297 -3.621 1 97.75 7 ASP B N 1
ATOM 1652 C CA . ASP B 1 7 ? 12.312 21.562 -3.934 1 97.75 7 ASP B CA 1
ATOM 1653 C C . ASP B 1 7 ? 13.258 21.438 -5.129 1 97.75 7 ASP B C 1
ATOM 1655 O O . ASP B 1 7 ? 13.711 22.438 -5.684 1 97.75 7 ASP B O 1
ATOM 1659 N N . ASN B 1 8 ? 13.555 20.219 -5.547 1 97.31 8 ASN B N 1
ATOM 1660 C CA . ASN B 1 8 ? 14.414 19.984 -6.703 1 97.31 8 ASN B CA 1
ATOM 1661 C C . ASN B 1 8 ? 13.602 19.875 -7.992 1 97.31 8 ASN B C 1
ATOM 1663 O O . ASN B 1 8 ? 12.812 18.953 -8.156 1 97.31 8 ASN B O 1
ATOM 1667 N N . GLU B 1 9 ? 13.836 20.781 -8.898 1 97.62 9 GLU B N 1
ATOM 1668 C CA . GLU B 1 9 ? 13.07 20.859 -10.133 1 97.62 9 GLU B CA 1
ATOM 1669 C C . GLU B 1 9 ? 13.258 19.609 -10.977 1 97.62 9 GLU B C 1
ATOM 1671 O O . GLU B 1 9 ? 12.312 19.141 -11.633 1 97.62 9 GLU B O 1
ATOM 1676 N N . ASP B 1 10 ? 14.43 19.031 -10.984 1 97.62 10 ASP B N 1
ATOM 1677 C CA . ASP B 1 10 ? 14.711 17.844 -11.781 1 97.62 10 ASP B CA 1
ATOM 1678 C C . ASP B 1 10 ? 13.906 16.641 -11.273 1 97.62 10 ASP B C 1
ATOM 1680 O O . ASP B 1 10 ? 13.43 15.828 -12.062 1 97.62 10 ASP B O 1
ATOM 1684 N N . ILE B 1 11 ? 13.766 16.562 -10.039 1 97.44 11 ILE B N 1
ATOM 1685 C CA . ILE B 1 11 ? 13.016 15.469 -9.438 1 97.44 11 ILE B CA 1
ATOM 1686 C C . ILE B 1 11 ? 11.531 15.617 -9.758 1 97.44 11 ILE B C 1
ATOM 1688 O O . ILE B 1 11 ? 10.875 14.656 -10.172 1 97.44 11 ILE B O 1
ATOM 1692 N N . ARG B 1 12 ? 10.992 16.859 -9.578 1 98.06 12 ARG B N 1
ATOM 1693 C CA . ARG B 1 12 ? 9.594 17.094 -9.922 1 98.06 12 ARG B CA 1
ATOM 1694 C C . ARG B 1 12 ? 9.32 16.75 -11.383 1 98.06 12 ARG B C 1
ATOM 1696 O O . ARG B 1 12 ? 8.336 16.078 -11.688 1 98.06 12 ARG B O 1
ATOM 1703 N N . PHE B 1 13 ? 10.219 17.172 -12.227 1 97.56 13 PHE B N 1
ATOM 1704 C CA . PHE B 1 13 ? 10.086 16.906 -13.648 1 97.56 13 PHE B CA 1
ATOM 1705 C C . PHE B 1 13 ? 10.078 15.414 -13.938 1 97.56 13 PHE B C 1
ATOM 1707 O O . PHE B 1 13 ? 9.219 14.922 -14.664 1 97.56 13 PHE B O 1
ATOM 1714 N N . THR B 1 14 ? 11.031 14.727 -13.359 1 97.62 14 THR B N 1
ATOM 1715 C CA . THR B 1 14 ? 11.172 13.297 -13.578 1 97.62 14 THR B CA 1
ATOM 1716 C C . THR B 1 14 ? 9.922 12.547 -13.125 1 97.62 14 THR B C 1
ATOM 1718 O O . THR B 1 14 ? 9.391 11.711 -13.852 1 97.62 14 THR B O 1
ATOM 1721 N N . ILE B 1 15 ? 9.414 12.867 -11.945 1 98 15 ILE B N 1
ATOM 1722 C CA . ILE B 1 15 ? 8.242 12.188 -11.406 1 98 15 ILE B CA 1
ATOM 1723 C C . ILE B 1 15 ? 7.023 12.516 -12.266 1 98 15 ILE B C 1
ATOM 1725 O O . ILE B 1 15 ? 6.203 11.633 -12.547 1 98 15 ILE B O 1
ATOM 1729 N N . LYS B 1 16 ? 6.906 13.75 -12.703 1 96.81 16 LYS B N 1
ATOM 1730 C CA . LYS B 1 16 ? 5.801 14.133 -13.57 1 96.81 16 LYS B CA 1
ATOM 1731 C C . LYS B 1 16 ? 5.82 13.344 -14.875 1 96.81 16 LYS B C 1
ATOM 1733 O O . LYS B 1 16 ? 4.77 12.922 -15.367 1 96.81 16 LYS B O 1
ATOM 1738 N N . GLU B 1 17 ? 7 13.148 -15.414 1 97.06 17 GLU B N 1
ATOM 1739 C CA . GLU B 1 17 ? 7.137 12.375 -16.641 1 97.06 17 GLU B CA 1
ATOM 1740 C C . GLU B 1 17 ? 6.727 10.922 -16.422 1 97.06 17 GLU B C 1
ATOM 1742 O O . GLU B 1 17 ? 6.09 10.32 -17.297 1 97.06 17 GLU B O 1
ATOM 1747 N N . ILE B 1 18 ? 7.156 10.391 -15.344 1 96.38 18 ILE B N 1
ATOM 1748 C CA . ILE B 1 18 ? 6.797 9.023 -15.008 1 96.38 18 ILE B CA 1
ATOM 1749 C C . ILE B 1 18 ? 5.277 8.898 -14.914 1 96.38 18 ILE B C 1
ATOM 1751 O O . ILE B 1 18 ? 4.688 7.969 -15.484 1 96.38 18 ILE B O 1
ATOM 1755 N N . CYS B 1 19 ? 4.609 9.852 -14.258 1 94.94 19 CYS B N 1
ATOM 1756 C CA . CYS B 1 19 ? 3.156 9.852 -14.125 1 94.94 19 CYS B CA 1
ATOM 1757 C C . CYS B 1 19 ? 2.482 9.992 -15.484 1 94.94 19 CYS B C 1
ATOM 1759 O O . CYS B 1 19 ? 1.509 9.297 -15.773 1 94.94 19 CYS B O 1
ATOM 1761 N N . SER B 1 20 ? 3.043 10.867 -16.266 1 92.56 20 SER B N 1
ATOM 1762 C CA . SER B 1 20 ? 2.477 11.117 -17.578 1 92.56 20 SER B CA 1
ATOM 1763 C C . SER B 1 20 ? 2.523 9.867 -18.453 1 92.56 20 SER B C 1
ATOM 1765 O O . SER B 1 20 ? 1.601 9.609 -19.234 1 92.56 20 SER B O 1
ATOM 1767 N N . PHE B 1 21 ? 3.549 9.148 -18.281 1 91.75 21 PHE B N 1
ATOM 1768 C CA . PHE B 1 21 ? 3.75 7.934 -19.062 1 91.75 21 PHE B CA 1
ATOM 1769 C C . PHE B 1 21 ? 2.596 6.957 -18.875 1 91.75 21 PHE B C 1
ATOM 1771 O O . PHE B 1 21 ? 2.199 6.258 -19.797 1 91.75 21 PHE B O 1
ATOM 1778 N N . VAL B 1 22 ? 2.064 6.906 -17.703 1 89.44 22 VAL B N 1
ATOM 1779 C CA . VAL B 1 22 ? 0.969 5.984 -17.422 1 89.44 22 VAL B CA 1
ATOM 1780 C C . VAL B 1 22 ? -0.351 6.75 -17.375 1 89.44 22 VAL B C 1
ATOM 1782 O O . VAL B 1 22 ? -1.319 6.293 -16.766 1 89.44 22 VAL B O 1
ATOM 1785 N N . GLU B 1 23 ? -0.369 7.965 -17.781 1 88.81 23 GLU B N 1
ATOM 1786 C CA . GLU B 1 23 ? -1.536 8.812 -17.984 1 88.81 23 GLU B CA 1
ATOM 1787 C C . GLU B 1 23 ? -2.141 9.25 -16.656 1 88.81 23 GLU B C 1
ATOM 1789 O O . GLU B 1 23 ? -3.363 9.336 -16.516 1 88.81 23 GLU B O 1
ATOM 1794 N N . TRP B 1 24 ? -1.329 9.367 -15.68 1 91.94 24 TRP B N 1
ATOM 1795 C CA . TRP B 1 24 ? -1.74 9.977 -14.414 1 91.94 24 TRP B CA 1
ATOM 1796 C C . TRP B 1 24 ? -1.508 11.477 -14.438 1 91.94 24 TRP B C 1
ATOM 1798 O O . TRP B 1 24 ? -0.469 11.953 -14.906 1 91.94 24 TRP B O 1
ATOM 1808 N N . GLU B 1 25 ? -2.529 12.18 -14.031 1 92.06 25 GLU B N 1
ATOM 1809 C CA . GLU B 1 25 ? -2.361 13.625 -13.906 1 92.06 25 GLU B CA 1
ATOM 1810 C C . GLU B 1 25 ? -1.591 13.984 -12.641 1 92.06 25 GLU B C 1
ATOM 1812 O O . GLU B 1 25 ? -1.828 13.398 -11.578 1 92.06 25 GLU B O 1
ATOM 1817 N N . ALA B 1 26 ? -0.636 14.945 -12.828 1 95.88 26 ALA B N 1
ATOM 1818 C CA . ALA B 1 26 ? 0.167 15.352 -11.68 1 95.88 26 ALA B CA 1
ATOM 1819 C C . ALA B 1 26 ? 0.356 16.859 -11.648 1 95.88 26 ALA B C 1
ATOM 1821 O O . ALA B 1 26 ? 0.451 17.5 -12.695 1 95.88 26 ALA B O 1
ATOM 1822 N N . CYS B 1 27 ? 0.303 17.422 -10.469 1 96 27 CYS B N 1
ATOM 1823 C CA . CYS B 1 27 ? 0.694 18.812 -10.234 1 96 27 CYS B CA 1
ATOM 1824 C C . CYS B 1 27 ? 1.856 18.891 -9.25 1 96 27 CYS B C 1
ATOM 1826 O O . CYS B 1 27 ? 2.188 17.891 -8.594 1 96 27 CYS B O 1
ATOM 1828 N N . GLU B 1 28 ? 2.566 20.016 -9.258 1 98 28 GLU B N 1
ATOM 1829 C CA . GLU B 1 28 ? 3.811 20.062 -8.5 1 98 28 GLU B CA 1
ATOM 1830 C C . GLU B 1 28 ? 3.906 21.344 -7.68 1 98 28 GLU B C 1
ATOM 1832 O O . GLU B 1 28 ? 3.326 22.375 -8.047 1 98 28 GLU B O 1
ATOM 1837 N N . ALA B 1 29 ? 4.547 21.281 -6.578 1 98.06 29 ALA B N 1
ATOM 1838 C CA . ALA B 1 29 ? 4.926 22.406 -5.719 1 98.06 29 ALA B CA 1
ATOM 1839 C C . ALA B 1 29 ? 6.398 22.328 -5.328 1 98.06 29 ALA B C 1
ATOM 1841 O O . ALA B 1 29 ? 6.922 21.234 -5.078 1 98.06 29 ALA B O 1
ATOM 1842 N N . SER B 1 30 ? 7.008 23.5 -5.172 1 98.12 30 SER B N 1
ATOM 1843 C CA . SER B 1 30 ? 8.453 23.516 -4.961 1 98.12 30 SER B CA 1
ATOM 1844 C C . SER B 1 30 ? 8.789 23.719 -3.486 1 98.12 30 SER B C 1
ATOM 1846 O O . SER B 1 30 ? 9.961 23.672 -3.102 1 98.12 30 SER B O 1
ATOM 1848 N N . THR B 1 31 ? 7.77 23.969 -2.688 1 97.62 31 THR B N 1
ATOM 1849 C CA . THR B 1 31 ? 7.965 24.109 -1.248 1 97.62 31 THR B CA 1
ATOM 1850 C C . THR B 1 31 ? 6.82 23.453 -0.479 1 97.62 31 THR B C 1
ATOM 1852 O O . THR B 1 31 ? 5.73 23.25 -1.024 1 97.62 31 THR B O 1
ATOM 1855 N N . GLY B 1 32 ? 7.117 23.125 0.778 1 98.12 32 GLY B N 1
ATOM 1856 C CA . GLY B 1 32 ? 6.055 22.594 1.619 1 98.12 32 GLY B CA 1
ATOM 1857 C C . GLY B 1 32 ? 4.855 23.516 1.712 1 98.12 32 GLY B C 1
ATOM 1858 O O . GLY B 1 32 ? 3.711 23.078 1.587 1 98.12 32 GLY B O 1
ATOM 1859 N N . LYS B 1 33 ? 5.145 24.781 1.906 1 97.5 33 LYS B N 1
ATOM 1860 C CA . LYS B 1 33 ? 4.082 25.766 2.041 1 97.5 33 LYS B CA 1
ATOM 1861 C C . LYS B 1 33 ? 3.223 25.828 0.781 1 97.5 33 LYS B C 1
ATOM 1863 O O . LYS B 1 33 ? 1.995 25.734 0.855 1 97.5 33 LYS B O 1
ATOM 1868 N N . SER B 1 34 ? 3.846 25.984 -0.34 1 97.75 34 SER B N 1
ATOM 1869 C CA . SER B 1 34 ? 3.098 26.031 -1.591 1 97.75 34 SER B CA 1
ATOM 1870 C C . SER B 1 34 ? 2.371 24.719 -1.852 1 97.75 34 SER B C 1
ATOM 1872 O O . SER B 1 34 ? 1.299 24.703 -2.459 1 97.75 34 SER B O 1
ATOM 1874 N N . GLY B 1 35 ? 2.988 23.609 -1.376 1 98.31 35 GLY B N 1
ATOM 1875 C CA . GLY B 1 35 ? 2.342 22.312 -1.491 1 98.31 35 GLY B CA 1
ATOM 1876 C C . GLY B 1 35 ? 1.035 22.219 -0.724 1 98.31 35 GLY B C 1
ATOM 1877 O O . GLY B 1 35 ? 0.038 21.719 -1.24 1 98.31 35 GLY B O 1
ATOM 1878 N N . VAL B 1 36 ? 1.039 22.75 0.441 1 97.44 36 VAL B N 1
ATOM 1879 C CA . VAL B 1 36 ? -0.154 22.719 1.281 1 97.44 36 VAL B CA 1
ATOM 1880 C C . VAL B 1 36 ? -1.234 23.609 0.673 1 97.44 36 VAL B C 1
ATOM 1882 O O . VAL B 1 36 ? -2.414 23.25 0.668 1 97.44 36 VAL B O 1
ATOM 1885 N N . GLU B 1 37 ? -0.795 24.734 0.16 1 95.56 37 GLU B N 1
ATOM 1886 C CA . GLU B 1 37 ? -1.738 25.641 -0.508 1 95.56 37 GLU B CA 1
ATOM 1887 C C . GLU B 1 37 ? -2.379 24.953 -1.716 1 95.56 37 GLU B C 1
ATOM 1889 O O . GLU B 1 37 ? -3.594 25.047 -1.908 1 95.56 37 GLU B O 1
ATOM 1894 N N . LEU B 1 38 ? -1.59 24.328 -2.498 1 96.06 38 LEU B N 1
ATOM 1895 C CA . LEU B 1 38 ? -2.082 23.656 -3.689 1 96.06 38 LEU B CA 1
ATOM 1896 C C . LEU B 1 38 ? -2.973 22.469 -3.314 1 96.06 38 LEU B C 1
ATOM 1898 O O . LEU B 1 38 ? -3.965 22.203 -3.994 1 96.06 38 LEU B O 1
ATOM 1902 N N . PHE B 1 39 ? -2.641 21.828 -2.266 1 96.38 39 PHE B N 1
ATOM 1903 C CA . PHE B 1 39 ? -3.441 20.719 -1.758 1 96.38 39 PHE B CA 1
ATOM 1904 C C . PHE B 1 39 ? -4.883 21.156 -1.525 1 96.38 39 PHE B C 1
ATOM 1906 O O . PHE B 1 39 ? -5.82 20.453 -1.919 1 96.38 39 PHE B O 1
ATOM 1913 N N . GLN B 1 40 ? -4.961 22.266 -0.929 1 90.75 40 GLN B N 1
ATOM 1914 C CA . GLN B 1 40 ? -6.285 22.797 -0.605 1 90.75 40 GLN B CA 1
ATOM 1915 C C . GLN B 1 40 ? -7.066 23.141 -1.87 1 90.75 40 GLN B C 1
ATOM 1917 O O . GLN B 1 40 ? -8.289 23 -1.905 1 90.75 40 GLN B O 1
ATOM 1922 N N . LYS B 1 41 ? -6.398 23.484 -2.895 1 87.62 41 LYS B N 1
ATOM 1923 C CA . LYS B 1 41 ? -7.035 23.969 -4.121 1 87.62 41 LYS B CA 1
ATOM 1924 C C . LYS B 1 41 ? -7.441 22.797 -5.012 1 87.62 41 LYS B C 1
ATOM 1926 O O . LYS B 1 41 ? -8.508 22.812 -5.633 1 87.62 41 LYS B O 1
ATOM 1931 N N . VAL B 1 42 ? -6.645 21.719 -5.051 1 88.44 42 VAL B N 1
ATOM 1932 C CA . VAL B 1 42 ? -6.844 20.719 -6.102 1 88.44 42 VAL B CA 1
ATOM 1933 C C . VAL B 1 42 ? -7.352 19.422 -5.496 1 88.44 42 VAL B C 1
ATOM 1935 O O . VAL B 1 42 ? -7.82 18.531 -6.215 1 88.44 42 VAL B O 1
ATOM 1938 N N . GLU B 1 43 ? -7.199 19.203 -4.18 1 87.94 43 GLU B N 1
ATOM 1939 C CA . GLU B 1 43 ? -7.656 18 -3.48 1 87.94 43 GLU B CA 1
ATOM 1940 C C . GLU B 1 43 ? -7.16 16.734 -4.176 1 87.94 43 GLU B C 1
ATOM 1942 O O . GLU B 1 43 ? -7.965 15.922 -4.637 1 87.94 43 GLU B O 1
ATOM 1947 N N . PRO B 1 44 ? -5.859 16.562 -4.176 1 94.31 44 PRO B N 1
ATOM 1948 C CA . PRO B 1 44 ? -5.27 15.406 -4.859 1 94.31 44 PRO B CA 1
ATOM 1949 C C . PRO B 1 44 ? -5.617 14.078 -4.184 1 94.31 44 PRO B C 1
ATOM 1951 O O . PRO B 1 44 ? -5.992 14.062 -3.008 1 94.31 44 PRO B O 1
ATOM 1954 N N . SER B 1 45 ? -5.5 13.008 -4.953 1 93.06 45 SER B N 1
ATOM 1955 C CA . SER B 1 45 ? -5.785 11.672 -4.441 1 93.06 45 SER B CA 1
ATOM 1956 C C . SER B 1 45 ? -4.555 11.062 -3.775 1 93.06 45 SER B C 1
ATOM 1958 O O . SER B 1 45 ? -4.664 10.062 -3.062 1 93.06 45 SER B O 1
ATOM 1960 N N . LEU B 1 46 ? -3.439 11.656 -4.031 1 97.06 46 LEU B N 1
ATOM 1961 C CA . LEU B 1 46 ? -2.178 11.188 -3.469 1 97.06 46 LEU B CA 1
ATOM 1962 C C . LEU B 1 46 ? -1.141 12.305 -3.453 1 97.06 46 LEU B C 1
ATOM 1964 O O . LEU B 1 46 ? -1.092 13.125 -4.371 1 97.06 46 LEU B O 1
ATOM 1968 N N . VAL B 1 47 ? -0.306 12.305 -2.412 1 98.56 47 VAL B N 1
ATOM 1969 C CA . VAL B 1 47 ? 0.735 13.32 -2.285 1 98.56 47 VAL B CA 1
ATOM 1970 C C . VAL B 1 47 ? 2.1 12.648 -2.158 1 98.56 47 VAL B C 1
ATOM 1972 O O . VAL B 1 47 ? 2.266 11.703 -1.376 1 98.56 47 VAL B O 1
ATOM 1975 N N . LEU B 1 48 ? 3.059 13.086 -2.951 1 98.81 48 LEU B N 1
ATOM 1976 C CA . LEU B 1 48 ? 4.473 12.75 -2.799 1 98.81 48 LEU B CA 1
ATOM 1977 C C . LEU B 1 48 ? 5.238 13.914 -2.18 1 98.81 48 LEU B C 1
ATOM 1979 O O . LEU B 1 48 ? 5.148 15.047 -2.658 1 98.81 48 LEU B O 1
ATOM 1983 N N . ILE B 1 49 ? 6.02 13.609 -1.098 1 98.75 49 ILE B N 1
ATOM 1984 C CA . ILE B 1 49 ? 6.691 14.695 -0.393 1 98.75 49 ILE B CA 1
ATOM 1985 C C . ILE B 1 49 ? 8.172 14.359 -0.218 1 98.75 49 ILE B C 1
ATOM 1987 O O . ILE B 1 49 ? 8.516 13.281 0.276 1 98.75 49 ILE B O 1
ATOM 1991 N N . ASP B 1 50 ? 9.016 15.273 -0.569 1 97.94 50 ASP B N 1
ATOM 1992 C CA . ASP B 1 50 ? 10.43 15.203 -0.214 1 97.94 50 ASP B CA 1
ATOM 1993 C C . ASP B 1 50 ? 10.648 15.57 1.254 1 97.94 50 ASP B C 1
ATOM 1995 O O . ASP B 1 50 ? 10.008 16.484 1.77 1 97.94 50 ASP B O 1
ATOM 1999 N N . TYR B 1 51 ? 11.523 14.828 1.865 1 96.12 51 TYR B N 1
ATOM 2000 C CA . TYR B 1 51 ? 11.805 15.125 3.266 1 96.12 51 TYR B CA 1
ATOM 2001 C C . TYR B 1 51 ? 12.641 16.391 3.398 1 96.12 51 TYR B C 1
ATOM 2003 O O . TYR B 1 51 ? 12.281 17.312 4.148 1 96.12 51 TYR B O 1
ATOM 2011 N N . HIS B 1 52 ? 13.742 16.391 2.65 1 95.25 52 HIS B N 1
ATOM 2012 C CA . HIS B 1 52 ? 14.703 17.469 2.84 1 95.25 52 HIS B CA 1
ATOM 2013 C C . HIS B 1 52 ? 14.383 18.656 1.935 1 95.25 52 HIS B C 1
ATOM 2015 O O . HIS B 1 52 ? 14.844 18.719 0.795 1 95.25 52 HIS B O 1
ATOM 2021 N N . MET B 1 53 ? 13.625 19.562 2.402 1 96.06 53 MET B N 1
ATOM 2022 C CA . MET B 1 53 ? 13.312 20.828 1.744 1 96.06 53 MET B CA 1
ATOM 2023 C C . MET B 1 53 ? 13.633 22.016 2.654 1 96.06 53 MET B C 1
ATOM 2025 O O . MET B 1 53 ? 13.547 21.906 3.879 1 96.06 53 MET B O 1
ATOM 2029 N N . PRO B 1 54 ? 14.016 23.094 1.979 1 93.75 54 PRO B N 1
ATOM 2030 C CA . PRO B 1 54 ? 14.273 24.297 2.791 1 93.75 54 PRO B CA 1
ATOM 2031 C C . PRO B 1 54 ? 13.016 24.859 3.436 1 93.75 54 PRO B C 1
ATOM 2033 O O . PRO B 1 54 ? 11.922 24.75 2.865 1 93.75 54 PRO B O 1
ATOM 2036 N N . ASP B 1 55 ? 13.102 25.5 4.668 1 90.38 55 ASP B N 1
ATOM 2037 C CA . ASP B 1 55 ? 12.047 26.172 5.406 1 90.38 55 ASP B CA 1
ATOM 2038 C C . ASP B 1 55 ? 11.07 25.172 6.012 1 90.38 55 ASP B C 1
ATOM 2040 O O . ASP B 1 55 ? 11.234 24.75 7.156 1 90.38 55 ASP B O 1
ATOM 2044 N N . TRP B 1 56 ? 10.07 24.672 5.156 1 90.94 56 TRP B N 1
ATOM 2045 C CA . TRP B 1 56 ? 9.195 23.594 5.586 1 90.94 56 TRP B CA 1
ATOM 2046 C C . TRP B 1 56 ? 9.719 22.25 5.09 1 90.94 56 TRP B C 1
ATOM 2048 O O . TRP B 1 56 ? 9.602 21.922 3.904 1 90.94 56 TRP B O 1
ATOM 2058 N N . ASP B 1 57 ? 10.219 21.484 6.121 1 94.38 57 ASP B N 1
ATOM 2059 C CA . ASP B 1 57 ? 10.672 20.172 5.672 1 94.38 57 ASP B CA 1
ATOM 2060 C C . ASP B 1 57 ? 9.492 19.219 5.469 1 94.38 57 ASP B C 1
ATOM 2062 O O . ASP B 1 57 ? 8.336 19.625 5.625 1 94.38 57 ASP B O 1
ATOM 2066 N N . GLY B 1 58 ? 9.805 18.062 5.031 1 97.31 58 GLY B N 1
ATOM 2067 C CA . GLY B 1 58 ? 8.758 17.109 4.711 1 97.31 58 GLY B CA 1
ATOM 2068 C C . GLY B 1 58 ? 7.883 16.75 5.898 1 97.31 58 GLY B C 1
ATOM 2069 O O . GLY B 1 58 ? 6.695 16.469 5.742 1 97.31 58 GLY B O 1
ATOM 2070 N N . LEU B 1 59 ? 8.492 16.766 7.055 1 97.19 59 LEU B N 1
ATOM 2071 C CA . LEU B 1 59 ? 7.75 16.406 8.258 1 97.19 59 LEU B CA 1
ATOM 2072 C C . LEU B 1 59 ? 6.711 17.469 8.594 1 97.19 59 LEU B C 1
ATOM 2074 O O . LEU B 1 59 ? 5.547 17.141 8.844 1 97.19 59 LEU B O 1
ATOM 2078 N N . LYS B 1 60 ? 7.109 18.688 8.594 1 97.69 60 LYS B N 1
ATOM 2079 C CA . LYS B 1 60 ? 6.184 19.797 8.82 1 97.69 60 LYS B CA 1
ATOM 2080 C C . LYS B 1 60 ? 5.086 19.812 7.758 1 97.69 60 LYS B C 1
ATOM 2082 O O . LYS B 1 60 ? 3.918 20.062 8.07 1 97.69 60 LYS B O 1
ATOM 2087 N N . THR B 1 61 ? 5.453 19.594 6.539 1 98.38 61 THR B N 1
ATOM 2088 C CA . THR B 1 61 ? 4.508 19.562 5.426 1 98.38 61 THR B CA 1
ATOM 2089 C C . THR B 1 61 ? 3.48 18.453 5.617 1 98.38 61 THR B C 1
ATOM 2091 O O . THR B 1 61 ? 2.281 18.672 5.434 1 98.38 61 THR B O 1
ATOM 2094 N N . THR B 1 62 ? 3.947 17.25 6.004 1 97.94 62 THR B N 1
ATOM 2095 C CA . THR B 1 62 ? 3.084 16.094 6.25 1 97.94 62 THR B CA 1
ATOM 2096 C C . THR B 1 62 ? 2.059 16.422 7.336 1 97.94 62 THR B C 1
ATOM 2098 O O . THR B 1 62 ? 0.862 16.172 7.152 1 97.94 62 THR B O 1
ATOM 2101 N N . LYS B 1 63 ? 2.512 17 8.383 1 96.5 63 LYS B N 1
ATOM 2102 C CA . LYS B 1 63 ? 1.628 17.328 9.5 1 96.5 63 LYS B CA 1
ATOM 2103 C C . LYS B 1 63 ? 0.567 18.344 9.078 1 96.5 63 LYS B C 1
ATOM 2105 O O . LYS B 1 63 ? -0.602 18.219 9.445 1 96.5 63 LYS B O 1
ATOM 2110 N N . ALA B 1 64 ? 0.977 19.297 8.328 1 97.06 64 ALA B N 1
ATOM 2111 C CA . ALA B 1 64 ? 0.053 20.328 7.863 1 97.06 64 ALA B CA 1
ATOM 2112 C C . ALA B 1 64 ? -1.037 19.734 6.98 1 97.06 64 ALA B C 1
ATOM 2114 O O . ALA B 1 64 ? -2.211 20.094 7.102 1 97.06 64 ALA B O 1
ATOM 2115 N N . ILE B 1 65 ? -0.654 18.828 6.086 1 96.5 65 ILE B N 1
ATOM 2116 C CA . ILE B 1 65 ? -1.626 18.203 5.203 1 96.5 65 ILE B CA 1
ATOM 2117 C C . ILE B 1 65 ? -2.59 17.344 6.031 1 96.5 65 ILE B C 1
ATOM 2119 O O . ILE B 1 65 ? -3.797 17.344 5.773 1 96.5 65 ILE B O 1
ATOM 2123 N N . ARG B 1 66 ? -2.062 16.641 7.012 1 94.19 66 ARG B N 1
ATOM 2124 C CA . ARG B 1 66 ? -2.875 15.75 7.836 1 94.19 66 ARG B CA 1
ATOM 2125 C C . ARG B 1 66 ? -3.877 16.547 8.672 1 94.19 66 ARG B C 1
ATOM 2127 O O . ARG B 1 66 ? -4.953 16.031 9 1 94.19 66 ARG B O 1
ATOM 2134 N N . GLU B 1 67 ? -3.545 17.781 8.969 1 91 67 GLU B N 1
ATOM 2135 C CA . GLU B 1 67 ? -4.504 18.641 9.648 1 91 67 GLU B CA 1
ATOM 2136 C C . GLU B 1 67 ? -5.691 18.969 8.75 1 91 67 GLU B C 1
ATOM 2138 O O . GLU B 1 67 ? -6.801 19.188 9.234 1 91 67 GLU B O 1
ATOM 2143 N N . LEU B 1 68 ? -5.449 18.969 7.477 1 88.62 68 LEU B N 1
ATOM 2144 C CA . LEU B 1 68 ? -6.48 19.312 6.504 1 88.62 68 LEU B CA 1
ATOM 2145 C C . LEU B 1 68 ? -7.25 18.078 6.059 1 88.62 68 LEU B C 1
ATOM 2147 O O . LEU B 1 68 ? -8.43 18.172 5.719 1 88.62 68 LEU B O 1
ATOM 2151 N N . ASP B 1 69 ? -6.566 16.969 5.918 1 89.31 69 ASP B N 1
ATOM 2152 C CA . ASP B 1 69 ? -7.109 15.703 5.426 1 89.31 69 ASP B CA 1
ATOM 2153 C C . ASP B 1 69 ? -6.508 14.516 6.176 1 89.31 69 ASP B C 1
ATOM 2155 O O . ASP B 1 69 ? -5.297 14.281 6.105 1 89.31 69 ASP B O 1
ATOM 2159 N N . ASP B 1 70 ? -7.316 13.734 6.781 1 85.5 70 ASP B N 1
ATOM 2160 C CA . ASP B 1 70 ? -6.816 12.703 7.688 1 85.5 70 ASP B CA 1
ATOM 2161 C C . ASP B 1 70 ? -6.617 11.375 6.953 1 85.5 70 ASP B C 1
ATOM 2163 O O . ASP B 1 70 ? -6.238 10.375 7.566 1 85.5 70 ASP B O 1
ATOM 2167 N N . SER B 1 71 ? -6.754 11.391 5.598 1 86.75 71 SER B N 1
ATOM 2168 C CA . SER B 1 71 ? -6.812 10.062 4.996 1 86.75 71 SER B CA 1
ATOM 2169 C C . SER B 1 71 ? -6.035 10.008 3.686 1 86.75 71 SER B C 1
ATOM 2171 O O . SER B 1 71 ? -5.684 8.93 3.207 1 86.75 71 SER B O 1
ATOM 2173 N N . VAL B 1 72 ? -5.809 11.156 3.113 1 92.38 72 VAL B N 1
ATOM 2174 C CA . VAL B 1 72 ? -5.172 11.148 1.801 1 92.38 72 VAL B CA 1
ATOM 2175 C C . VAL B 1 72 ? -3.846 10.391 1.877 1 92.38 72 VAL B C 1
ATOM 2177 O O . VAL B 1 72 ? -3.074 10.57 2.824 1 92.38 72 VAL B O 1
ATOM 2180 N N . PRO B 1 73 ? -3.523 9.469 0.972 1 96.88 73 PRO B N 1
ATOM 2181 C CA . PRO B 1 73 ? -2.221 8.805 0.968 1 96.88 73 PRO B CA 1
ATOM 2182 C C . PRO B 1 73 ? -1.058 9.781 0.796 1 96.88 73 PRO B C 1
ATOM 2184 O O . PRO B 1 73 ? -1.088 10.633 -0.095 1 96.88 73 PRO B O 1
ATOM 2187 N N . ILE B 1 74 ? -0.105 9.664 1.682 1 98.31 74 ILE B N 1
ATOM 2188 C CA . ILE B 1 74 ? 1.11 10.469 1.626 1 98.31 74 ILE B CA 1
ATOM 2189 C C . ILE B 1 74 ? 2.332 9.555 1.555 1 98.31 74 ILE B C 1
ATOM 2191 O O . ILE B 1 74 ? 2.568 8.758 2.461 1 98.31 74 ILE B O 1
ATOM 2195 N N . ILE B 1 75 ? 3.115 9.68 0.483 1 98.62 75 ILE B N 1
ATOM 2196 C CA . ILE B 1 75 ? 4.367 8.938 0.326 1 98.62 75 ILE B CA 1
ATOM 2197 C C . ILE B 1 75 ? 5.551 9.891 0.519 1 98.62 75 ILE B C 1
ATOM 2199 O O . ILE B 1 75 ? 5.652 10.906 -0.166 1 98.62 75 ILE B O 1
ATOM 2203 N N . ILE B 1 76 ? 6.41 9.5 1.442 1 98.44 76 ILE B N 1
ATOM 2204 C CA . ILE B 1 76 ? 7.645 10.25 1.641 1 98.44 76 ILE B CA 1
ATOM 2205 C C . ILE B 1 76 ? 8.742 9.688 0.738 1 98.44 76 ILE B C 1
ATOM 2207 O O . ILE B 1 76 ? 8.938 8.477 0.675 1 98.44 76 ILE B O 1
ATOM 2211 N N . LEU B 1 77 ? 9.352 10.555 0.003 1 97.12 77 LEU B N 1
ATOM 2212 C CA . LEU B 1 77 ? 10.539 10.211 -0.771 1 97.12 77 LEU B CA 1
ATOM 2213 C C . LEU B 1 77 ? 11.781 10.875 -0.176 1 97.12 77 LEU B C 1
ATOM 2215 O O . LEU B 1 77 ? 11.836 12.094 -0.044 1 97.12 77 LEU B O 1
ATOM 2219 N N . THR B 1 78 ? 12.781 10.094 0.19 1 94.44 78 THR B N 1
ATOM 2220 C CA . THR B 1 78 ? 13.922 10.695 0.87 1 94.44 78 THR B CA 1
ATOM 2221 C C . THR B 1 78 ? 15.195 9.891 0.624 1 94.44 78 THR B C 1
ATOM 2223 O O . THR B 1 78 ? 15.125 8.734 0.212 1 94.44 78 THR B O 1
ATOM 2226 N N . VAL B 1 79 ? 16.359 10.484 0.854 1 94.19 79 VAL B N 1
ATOM 2227 C CA . VAL B 1 79 ? 17.641 9.805 0.799 1 94.19 79 VAL B CA 1
ATOM 2228 C C . VAL B 1 79 ? 18.031 9.312 2.193 1 94.19 79 VAL B C 1
ATOM 2230 O O . VAL B 1 79 ? 19 8.57 2.35 1 94.19 79 VAL B O 1
ATOM 2233 N N . ASP B 1 80 ? 17.25 9.773 3.158 1 93.12 80 ASP B N 1
ATOM 2234 C CA . ASP B 1 80 ? 17.594 9.453 4.543 1 93.12 80 ASP B CA 1
ATOM 2235 C C . ASP B 1 80 ? 17.219 8.008 4.875 1 93.12 80 ASP B C 1
ATOM 2237 O O . ASP B 1 80 ? 16.047 7.645 4.852 1 93.12 80 ASP B O 1
ATOM 2241 N N . GLU B 1 81 ? 18.125 7.258 5.289 1 92 81 GLU B N 1
ATOM 2242 C CA . GLU B 1 81 ? 17.906 5.82 5.441 1 92 81 GLU B CA 1
ATOM 2243 C C . GLU B 1 81 ? 17.719 5.445 6.91 1 92 81 GLU B C 1
ATOM 2245 O O . GLU B 1 81 ? 17.609 4.262 7.242 1 92 81 GLU B O 1
ATOM 2250 N N . ARG B 1 82 ? 17.734 6.43 7.773 1 91.38 82 ARG B N 1
ATOM 2251 C CA . ARG B 1 82 ? 17.594 6.141 9.195 1 91.38 82 ARG B CA 1
ATOM 2252 C C . ARG B 1 82 ? 16.188 5.68 9.531 1 91.38 82 ARG B C 1
ATOM 2254 O O . ARG B 1 82 ? 15.211 6.34 9.172 1 91.38 82 ARG B O 1
ATOM 2261 N N . HIS B 1 83 ? 16.031 4.562 10.289 1 90.38 83 HIS B N 1
ATOM 2262 C CA . HIS B 1 83 ? 14.75 4 10.703 1 90.38 83 HIS B CA 1
ATOM 2263 C C . HIS B 1 83 ? 13.945 5 11.523 1 90.38 83 HIS B C 1
ATOM 2265 O O . HIS B 1 83 ? 12.719 5.062 11.422 1 90.38 83 HIS B O 1
ATOM 2271 N N . GLU B 1 84 ? 14.633 5.746 12.344 1 92.31 84 GLU B N 1
ATOM 2272 C CA . GLU B 1 84 ? 13.984 6.719 13.211 1 92.31 84 GLU B CA 1
ATOM 2273 C C . GLU B 1 84 ? 13.203 7.754 12.406 1 92.31 84 GLU B C 1
ATOM 2275 O O . GLU B 1 84 ? 12.141 8.211 12.828 1 92.31 84 GLU B O 1
ATOM 2280 N N . ILE B 1 85 ? 13.727 8.062 11.305 1 93 85 ILE B N 1
ATOM 2281 C CA . ILE B 1 85 ? 13.086 9.055 10.453 1 93 85 ILE B CA 1
ATOM 2282 C C . ILE B 1 85 ? 11.797 8.484 9.867 1 93 85 ILE B C 1
ATOM 2284 O O . ILE B 1 85 ? 10.758 9.148 9.852 1 93 85 ILE B O 1
ATOM 2288 N N . ALA B 1 86 ? 11.891 7.242 9.398 1 92.56 86 ALA B N 1
ATOM 2289 C CA . ALA B 1 86 ? 10.695 6.574 8.891 1 92.56 86 ALA B CA 1
ATOM 2290 C C . ALA B 1 86 ? 9.594 6.547 9.945 1 92.56 86 ALA B C 1
ATOM 2292 O O . ALA B 1 86 ? 8.438 6.848 9.648 1 92.56 86 ALA B O 1
ATOM 2293 N N . ASP B 1 87 ? 9.977 6.234 11.156 1 90.19 87 ASP B N 1
ATOM 2294 C CA . ASP B 1 87 ? 9.016 6.164 12.258 1 90.19 87 ASP B CA 1
ATOM 2295 C C . ASP B 1 87 ? 8.383 7.527 12.516 1 90.19 87 ASP B C 1
ATOM 2297 O O . ASP B 1 87 ? 7.18 7.617 12.773 1 90.19 87 ASP B O 1
ATOM 2301 N N . GLN B 1 88 ? 9.133 8.547 12.461 1 93.19 88 GLN B N 1
ATOM 2302 C CA . GLN B 1 88 ? 8.625 9.898 12.672 1 93.19 88 GLN B CA 1
ATOM 2303 C C . GLN B 1 88 ? 7.574 10.266 11.625 1 93.19 88 GLN B C 1
ATOM 2305 O O . GLN B 1 88 ? 6.551 10.867 11.953 1 93.19 88 GLN B O 1
ATOM 2310 N N . PHE B 1 89 ? 7.816 9.906 10.43 1 94.5 89 PHE B N 1
ATOM 2311 C CA . PHE B 1 89 ? 6.887 10.227 9.352 1 94.5 89 PHE B CA 1
ATOM 2312 C C . PHE B 1 89 ? 5.594 9.43 9.5 1 94.5 89 PHE B C 1
ATOM 2314 O O . PHE B 1 89 ? 4.504 9.953 9.266 1 94.5 89 PHE B O 1
ATOM 2321 N N . LEU B 1 90 ? 5.758 8.164 9.844 1 89.62 90 LEU B N 1
ATOM 2322 C CA . LEU B 1 90 ? 4.574 7.336 10.047 1 89.62 90 LEU B CA 1
ATOM 2323 C C . LEU B 1 90 ? 3.73 7.871 11.203 1 89.62 90 LEU B C 1
ATOM 2325 O O . LEU B 1 90 ? 2.504 7.938 11.102 1 89.62 90 LEU B O 1
ATOM 2329 N N . GLN B 1 91 ? 4.367 8.336 12.172 1 89.25 91 GLN B N 1
ATOM 2330 C CA . GLN B 1 91 ? 3.674 8.93 13.312 1 89.25 91 GLN B CA 1
ATOM 2331 C C . GLN B 1 91 ? 2.996 10.242 12.914 1 89.25 91 GLN B C 1
ATOM 2333 O O . GLN B 1 91 ? 1.922 10.57 13.422 1 89.25 91 GLN B O 1
ATOM 2338 N N . ALA B 1 92 ? 3.594 10.945 12.047 1 92.19 92 ALA B N 1
ATOM 2339 C CA . ALA B 1 92 ? 3.053 12.227 11.586 1 92.19 92 ALA B CA 1
ATOM 2340 C C . ALA B 1 92 ? 1.88 12.008 10.633 1 92.19 92 ALA B C 1
ATOM 2342 O O . ALA B 1 92 ? 1.179 12.961 10.273 1 92.19 92 ALA B O 1
ATOM 2343 N N . GLY B 1 93 ? 1.768 10.75 10.18 1 93.38 93 GLY B N 1
ATOM 2344 C CA . GLY B 1 93 ? 0.585 10.438 9.391 1 93.38 93 GLY B CA 1
ATOM 2345 C C . GLY B 1 93 ? 0.906 10.047 7.961 1 93.38 93 GLY B C 1
ATOM 2346 O O . GLY B 1 93 ? 0.001 9.836 7.148 1 93.38 93 GLY B O 1
ATOM 2347 N N . ALA B 1 94 ? 2.184 9.945 7.637 1 96.44 94 ALA B N 1
ATOM 2348 C CA . ALA B 1 94 ? 2.537 9.414 6.32 1 96.44 94 ALA B CA 1
ATOM 2349 C C . ALA B 1 94 ? 2.07 7.973 6.164 1 96.44 94 ALA B C 1
ATOM 2351 O O . ALA B 1 94 ? 2.1 7.195 7.121 1 96.44 94 ALA B O 1
ATOM 2352 N N . THR B 1 95 ? 1.672 7.621 4.934 1 95.56 95 THR B N 1
ATOM 2353 C CA . THR B 1 95 ? 1.187 6.27 4.691 1 95.56 95 THR B CA 1
ATOM 2354 C C . THR B 1 95 ? 2.328 5.355 4.254 1 95.56 95 THR B C 1
ATOM 2356 O O . THR B 1 95 ? 2.215 4.129 4.332 1 95.56 95 THR B O 1
ATOM 2359 N N . ASP B 1 96 ? 3.365 5.941 3.74 1 97.12 96 ASP B N 1
ATOM 2360 C CA . ASP B 1 96 ? 4.461 5.195 3.135 1 97.12 96 ASP B CA 1
ATOM 2361 C C . ASP B 1 96 ? 5.766 5.988 3.193 1 97.12 96 ASP B C 1
ATOM 2363 O O . ASP B 1 96 ? 5.746 7.215 3.33 1 97.12 96 ASP B O 1
ATOM 2367 N N . PHE B 1 97 ? 6.766 5.262 3.248 1 96.25 97 PHE B N 1
ATOM 2368 C CA . PHE B 1 97 ? 8.133 5.781 3.271 1 96.25 97 PHE B CA 1
ATOM 2369 C C . PHE B 1 97 ? 9.008 5.051 2.264 1 96.25 97 PHE B C 1
ATOM 2371 O O . PHE B 1 97 ? 9.141 3.826 2.324 1 96.25 97 PHE B O 1
ATOM 2378 N N . ALA B 1 98 ? 9.586 5.867 1.29 1 96.25 98 ALA B N 1
ATOM 2379 C CA . ALA B 1 98 ? 10.398 5.277 0.227 1 96.25 98 ALA B CA 1
ATOM 2380 C C . ALA B 1 98 ? 11.75 5.98 0.106 1 96.25 98 ALA B C 1
ATOM 2382 O O . ALA B 1 98 ? 11.828 7.207 0.209 1 96.25 98 ALA B O 1
ATOM 2383 N N . LEU B 1 99 ? 12.742 5.168 -0.223 1 95.38 99 LEU B N 1
ATOM 2384 C CA . LEU B 1 99 ? 14.094 5.719 -0.307 1 95.38 99 LEU B CA 1
ATOM 2385 C C . LEU B 1 99 ? 14.43 6.109 -1.742 1 95.38 99 LEU B C 1
ATOM 2387 O O . LEU B 1 99 ? 14.078 5.395 -2.684 1 95.38 99 LEU B O 1
ATOM 2391 N N . LYS B 1 100 ? 15.07 7.262 -1.887 1 94.19 100 LYS B N 1
ATOM 2392 C CA . LYS B 1 100 ? 15.703 7.684 -3.135 1 94.19 100 LYS B CA 1
ATOM 2393 C C . LYS B 1 100 ? 17.125 7.133 -3.246 1 94.19 100 LYS B C 1
ATOM 2395 O O . LYS B 1 100 ? 17.812 6.98 -2.238 1 94.19 100 LYS B O 1
ATOM 2400 N N . PRO B 1 101 ? 17.547 6.863 -4.527 1 95.06 101 PRO B N 1
ATOM 2401 C CA . PRO B 1 101 ? 16.812 6.961 -5.785 1 95.06 101 PRO B CA 1
ATOM 2402 C C . PRO B 1 101 ? 15.781 5.84 -5.957 1 95.06 101 PRO B C 1
ATOM 2404 O O . PRO B 1 101 ? 16.031 4.703 -5.547 1 95.06 101 PRO B O 1
ATOM 2407 N N . ILE B 1 102 ? 14.703 6.184 -6.473 1 93.75 102 ILE B N 1
ATOM 2408 C CA . ILE B 1 102 ? 13.672 5.188 -6.746 1 93.75 102 ILE B CA 1
ATOM 2409 C C . ILE B 1 102 ? 13.383 5.137 -8.242 1 93.75 102 ILE B C 1
ATOM 2411 O O . ILE B 1 102 ? 13.203 6.18 -8.883 1 93.75 102 ILE B O 1
ATOM 2415 N N . LYS B 1 103 ? 13.43 3.93 -8.82 1 94.5 103 LYS B N 1
ATOM 2416 C CA . LYS B 1 103 ? 13.211 3.766 -10.25 1 94.5 103 LYS B CA 1
ATOM 2417 C C . LYS B 1 103 ? 11.719 3.777 -10.586 1 94.5 103 LYS B C 1
ATOM 2419 O O . LYS B 1 103 ? 10.883 3.504 -9.727 1 94.5 103 LYS B O 1
ATOM 2424 N N . ALA B 1 104 ? 11.453 4 -11.844 1 95.25 104 ALA B N 1
ATOM 2425 C CA . ALA B 1 104 ? 10.094 4.254 -12.297 1 95.25 104 ALA B CA 1
ATOM 2426 C C . ALA B 1 104 ? 9.18 3.068 -11.977 1 95.25 104 ALA B C 1
ATOM 2428 O O . ALA B 1 104 ? 8.109 3.238 -11.398 1 95.25 104 ALA B O 1
ATOM 2429 N N . PRO B 1 105 ? 9.508 1.823 -12.281 1 94.25 105 PRO B N 1
ATOM 2430 C CA . PRO B 1 105 ? 8.586 0.719 -12 1 94.25 105 PRO B CA 1
ATOM 2431 C C . PRO B 1 105 ? 8.305 0.552 -10.516 1 94.25 105 PRO B C 1
ATOM 2433 O O . PRO B 1 105 ? 7.184 0.193 -10.133 1 94.25 105 PRO B O 1
ATOM 2436 N N . ASP B 1 106 ? 9.305 0.789 -9.75 1 95.44 106 ASP B N 1
ATOM 2437 C CA . ASP B 1 106 ? 9.188 0.726 -8.297 1 95.44 106 ASP B CA 1
ATOM 2438 C C . ASP B 1 106 ? 8.25 1.812 -7.773 1 95.44 106 ASP B C 1
ATOM 2440 O O . ASP B 1 106 ? 7.301 1.522 -7.039 1 95.44 106 ASP B O 1
ATOM 2444 N N . LEU B 1 107 ? 8.469 3.027 -8.227 1 97.25 107 LEU B N 1
ATOM 2445 C CA . LEU B 1 107 ? 7.652 4.164 -7.816 1 97.25 107 LEU B CA 1
ATOM 2446 C C . LEU B 1 107 ? 6.199 3.971 -8.242 1 97.25 107 LEU B C 1
ATOM 2448 O O . LEU B 1 107 ? 5.277 4.238 -7.469 1 97.25 107 LEU B O 1
ATOM 2452 N N . LEU B 1 108 ? 5.988 3.523 -9.43 1 95.81 108 LEU B N 1
ATOM 2453 C CA . LEU B 1 108 ? 4.637 3.336 -9.953 1 95.81 108 LEU B CA 1
ATOM 2454 C C . LEU B 1 108 ? 3.881 2.293 -9.133 1 95.81 108 LEU B C 1
ATOM 2456 O O . LEU B 1 108 ? 2.701 2.477 -8.828 1 95.81 108 LEU B O 1
ATOM 2460 N N . SER B 1 109 ? 4.551 1.221 -8.805 1 95 109 SER B N 1
ATOM 2461 C CA . SER B 1 109 ? 3.92 0.187 -7.992 1 95 109 SER B CA 1
ATOM 2462 C C . SER B 1 109 ? 3.514 0.731 -6.625 1 95 109 SER B C 1
ATOM 2464 O O . SER B 1 109 ? 2.42 0.442 -6.137 1 95 109 SER B O 1
ATOM 2466 N N . ARG B 1 110 ? 4.359 1.501 -6.117 1 95.56 110 ARG B N 1
ATOM 2467 C CA . ARG B 1 110 ? 4.117 2.078 -4.801 1 95.56 110 ARG B CA 1
ATOM 2468 C C . ARG B 1 110 ? 2.936 3.043 -4.836 1 95.56 110 ARG B C 1
ATOM 2470 O O . ARG B 1 110 ? 2.088 3.029 -3.941 1 95.56 110 ARG B O 1
ATOM 2477 N N . ILE B 1 111 ? 2.879 3.875 -5.812 1 96.44 111 ILE B N 1
ATOM 2478 C CA . ILE B 1 111 ? 1.785 4.828 -5.969 1 96.44 111 ILE B CA 1
ATOM 2479 C C . ILE B 1 111 ? 0.467 4.074 -6.137 1 96.44 111 ILE B C 1
ATOM 2481 O O . ILE B 1 111 ? -0.53 4.406 -5.488 1 96.44 111 ILE B O 1
ATOM 2485 N N . ARG B 1 112 ? 0.481 3.061 -6.949 1 93.81 112 ARG B N 1
ATOM 2486 C CA . ARG B 1 112 ? -0.727 2.273 -7.176 1 93.81 112 ARG B CA 1
ATOM 2487 C C . ARG B 1 112 ? -1.237 1.669 -5.871 1 93.81 112 ARG B C 1
ATOM 2489 O O . ARG B 1 112 ? -2.439 1.698 -5.594 1 93.81 112 ARG B O 1
ATOM 2496 N N . LEU B 1 113 ? -0.362 1.108 -5.164 1 92.88 113 LEU B N 1
ATOM 2497 C CA . LEU B 1 113 ? -0.718 0.487 -3.893 1 92.88 113 LEU B CA 1
ATOM 2498 C C . LEU B 1 113 ? -1.328 1.51 -2.939 1 92.88 113 LEU B C 1
ATOM 2500 O O . LEU B 1 113 ? -2.352 1.241 -2.307 1 92.88 113 LEU B O 1
ATOM 2504 N N . ASN B 1 114 ? -0.687 2.641 -2.807 1 95.31 114 ASN B N 1
ATOM 2505 C CA . ASN B 1 114 ? -1.183 3.693 -1.926 1 95.31 114 ASN B CA 1
ATOM 2506 C C . ASN B 1 114 ? -2.553 4.195 -2.371 1 95.31 114 ASN B C 1
ATOM 2508 O O . ASN B 1 114 ? -3.418 4.469 -1.538 1 95.31 114 ASN B O 1
ATOM 2512 N N . MET B 1 115 ? -2.713 4.32 -3.652 1 91.94 115 MET B N 1
ATOM 2513 C CA . MET B 1 115 ? -4.012 4.727 -4.176 1 91.94 115 MET B CA 1
ATOM 2514 C C . MET B 1 115 ? -5.086 3.699 -3.834 1 91.94 115 MET B C 1
ATOM 2516 O O . MET B 1 115 ? -6.211 4.062 -3.49 1 91.94 115 MET B O 1
ATOM 2520 N N . LYS B 1 116 ? -4.699 2.459 -3.941 1 88.88 116 LYS B N 1
ATOM 2521 C CA . LYS B 1 116 ? -5.617 1.383 -3.572 1 88.88 116 LYS B CA 1
ATOM 2522 C C . LYS B 1 116 ? -6.008 1.477 -2.102 1 88.88 116 LYS B C 1
ATOM 2524 O O . LYS B 1 116 ? -7.184 1.343 -1.757 1 88.88 116 LYS B O 1
ATOM 2529 N N . VAL B 1 117 ? -5.043 1.715 -1.28 1 86.31 117 VAL B N 1
ATOM 2530 C CA . VAL B 1 117 ? -5.297 1.878 0.147 1 86.31 117 VAL B CA 1
ATOM 2531 C C . VAL B 1 117 ? -6.254 3.045 0.372 1 86.31 117 VAL B C 1
ATOM 2533 O O . VAL B 1 117 ? -7.203 2.936 1.154 1 86.31 117 VAL B O 1
ATOM 2536 N N . GLY B 1 118 ? -5.973 4.113 -0.31 1 85 118 GLY B N 1
ATOM 2537 C CA . GLY B 1 118 ? -6.844 5.273 -0.203 1 85 118 GLY B CA 1
ATOM 2538 C C . GLY B 1 118 ? -8.281 4.977 -0.573 1 85 118 GLY B C 1
ATOM 2539 O O . GLY B 1 118 ? -9.211 5.371 0.143 1 85 118 GLY B O 1
ATOM 2540 N N . LYS B 1 119 ? -8.43 4.312 -1.627 1 81.94 119 LYS B N 1
ATOM 2541 C CA . LYS B 1 119 ? -9.766 3.973 -2.115 1 81.94 119 LYS B CA 1
ATOM 2542 C C . LYS B 1 119 ? -10.484 3.037 -1.147 1 81.94 119 LYS B C 1
ATOM 2544 O O . LYS B 1 119 ? -11.664 3.227 -0.853 1 81.94 119 LYS B O 1
ATOM 2549 N N . LEU B 1 120 ? -9.797 2.047 -0.689 1 77.75 120 LEU B N 1
ATOM 2550 C CA . LEU B 1 120 ? -10.375 1.066 0.226 1 77.75 120 LEU B CA 1
ATOM 2551 C C . LEU B 1 120 ? -10.758 1.719 1.549 1 77.75 120 LEU B C 1
ATOM 2553 O O . LEU B 1 120 ? -11.781 1.372 2.143 1 77.75 120 LEU B O 1
ATOM 2557 N N . THR B 1 121 ? -9.938 2.604 1.922 1 75.38 121 THR B N 1
ATOM 2558 C CA . THR B 1 121 ? -10.203 3.305 3.174 1 75.38 121 THR B CA 1
ATOM 2559 C C . THR B 1 121 ? -11.398 4.238 3.031 1 75.38 121 THR B C 1
ATOM 2561 O O . THR B 1 121 ? -12.234 4.328 3.932 1 75.38 121 THR B O 1
ATOM 2564 N N . ALA B 1 122 ? -11.445 4.938 1.908 1 67.5 122 ALA B N 1
ATOM 2565 C CA . ALA B 1 122 ? -12.57 5.832 1.63 1 67.5 122 ALA B CA 1
ATOM 2566 C C . ALA B 1 122 ? -13.875 5.055 1.513 1 67.5 122 ALA B C 1
ATOM 2568 O O . ALA B 1 122 ? -14.93 5.52 1.959 1 67.5 122 ALA B O 1
ATOM 2569 N N . GLY B 1 123 ? -13.836 3.949 0.781 1 60.97 123 GLY B N 1
ATOM 2570 C CA . GLY B 1 123 ? -15.016 3.102 0.651 1 60.97 123 GLY B CA 1
ATOM 2571 C C . GLY B 1 123 ? -15.555 2.619 1.984 1 60.97 123 GLY B C 1
ATOM 2572 O O . GLY B 1 123 ? -16.766 2.467 2.15 1 60.97 123 GLY B O 1
ATOM 2573 N N . GLN B 1 124 ? -14.711 2.287 2.762 1 55.34 124 GLN B N 1
ATOM 2574 C CA . GLN B 1 124 ? -15.133 1.89 4.098 1 55.34 124 GLN B CA 1
ATOM 2575 C C . GLN B 1 124 ? -15.828 3.041 4.82 1 55.34 124 GLN B C 1
ATOM 2577 O O . GLN B 1 124 ? -16.703 2.818 5.668 1 55.34 124 GLN B O 1
ATOM 2582 N N . LYS B 1 125 ? -15.344 4.277 4.406 1 54.78 125 LYS B N 1
ATOM 2583 C CA . LYS B 1 125 ? -15.961 5.445 5.031 1 54.78 125 LYS B CA 1
ATOM 2584 C C . LYS B 1 125 ? -17.406 5.605 4.594 1 54.78 125 LYS B C 1
ATOM 2586 O O . LYS B 1 125 ? -18.25 6.102 5.352 1 54.78 125 LYS B O 1
ATOM 2591 N N . ASP B 1 126 ? -17.75 5.184 3.361 1 49.56 126 ASP B N 1
ATOM 2592 C CA . ASP B 1 126 ? -19.094 5.363 2.809 1 49.56 126 ASP B CA 1
ATOM 2593 C C . ASP B 1 126 ? -19.953 4.141 3.068 1 49.56 126 ASP B C 1
ATOM 2595 O O . ASP B 1 126 ? -21.156 4.145 2.764 1 49.56 126 ASP B O 1
ATOM 2599 N N . VAL B 1 127 ? -19.438 3.086 3.377 1 47.59 127 VAL B N 1
ATOM 2600 C CA . VAL B 1 127 ? -20.25 1.907 3.662 1 47.59 127 VAL B CA 1
ATOM 2601 C C . VAL B 1 127 ? -20.906 2.055 5.031 1 47.59 127 VAL B C 1
ATOM 2603 O O . VAL B 1 127 ? -20.234 2.293 6.035 1 47.59 127 VAL B O 1
ATOM 2606 N N . PHE B 1 128 ? -22.266 2.262 4.918 1 48.06 128 PHE B N 1
ATOM 2607 C CA . PHE B 1 128 ? -23.062 2.244 6.137 1 48.06 128 PHE B CA 1
ATOM 2608 C C . PHE B 1 128 ? -23.391 0.813 6.547 1 48.06 128 PHE B C 1
ATOM 2610 O O . PHE B 1 128 ? -23.984 0.061 5.77 1 48.06 128 PHE B O 1
ATOM 2617 N N . VAL B 1 129 ? -22.75 0.286 7.582 1 52.25 129 VAL B N 1
ATOM 2618 C CA . VAL B 1 129 ? -23.078 -1.03 8.117 1 52.25 129 VAL B CA 1
ATOM 2619 C C . VAL B 1 129 ? -24.547 -1.084 8.492 1 52.25 129 VAL B C 1
ATOM 2621 O O . VAL B 1 129 ? -25.125 -2.166 8.617 1 52.25 129 VAL B O 1
ATOM 2624 N N . GLU B 1 130 ? -25.016 0.001 8.859 1 56.16 130 GLU B N 1
ATOM 2625 C CA . GLU B 1 130 ? -26.422 0.228 9.172 1 56.16 130 GLU B CA 1
ATOM 2626 C C . GLU B 1 130 ? -26.828 1.671 8.883 1 56.16 130 GLU B C 1
ATOM 2628 O O . GLU B 1 130 ? -25.969 2.543 8.727 1 56.16 130 GLU B O 1
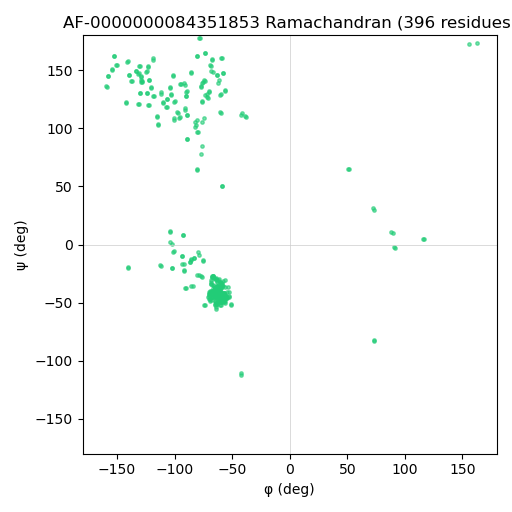ATOM 2633 N N . LYS B 1 131 ? -28.172 1.798 8.617 1 59.53 131 LYS B N 1
ATOM 2634 C CA . LYS B 1 131 ? -28.656 3.162 8.438 1 59.53 131 LYS B CA 1
ATOM 2635 C C . LYS B 1 131 ? -27.984 4.125 9.398 1 59.53 131 LYS B C 1
ATOM 2637 O O . LYS B 1 131 ? -28.094 3.977 10.617 1 59.53 131 LYS B O 1
ATOM 2642 N N . GLY B 1 132 ? -27.078 5.066 8.883 1 63.12 132 GLY B N 1
ATOM 2643 C CA . GLY B 1 132 ? -26.422 6.109 9.664 1 63.12 132 GLY B CA 1
ATOM 2644 C C . GLY B 1 132 ? -25.094 5.676 10.25 1 63.12 132 GLY B C 1
ATOM 2645 O O . GLY B 1 132 ? -24.5 6.398 11.047 1 63.12 132 GLY B O 1
ATOM 2646 N N . ILE B 1 133 ? -24.75 4.453 10.023 1 67.38 133 ILE B N 1
ATOM 2647 C CA . ILE B 1 133 ? -23.5 3.975 10.602 1 67.38 133 ILE B CA 1
ATOM 2648 C C . ILE B 1 133 ? -22.5 3.658 9.484 1 67.38 133 ILE B C 1
ATOM 2650 O O . ILE B 1 133 ? -22.641 2.641 8.797 1 67.38 133 ILE B O 1
ATOM 2654 N N . LYS B 1 134 ? -21.641 4.438 9.297 1 68.5 134 LYS B N 1
ATOM 2655 C CA . LYS B 1 134 ? -20.562 4.254 8.312 1 68.5 134 LYS B CA 1
ATOM 2656 C C . LYS B 1 134 ? -19.578 3.193 8.773 1 68.5 134 LYS B C 1
ATOM 2658 O O . LYS B 1 134 ? -19.156 3.193 9.93 1 68.5 134 LYS B O 1
ATOM 2663 N N . ALA B 1 135 ? -19.312 2.301 7.953 1 61.91 135 ALA B N 1
ATOM 2664 C CA . ALA B 1 135 ? -18.422 1.193 8.273 1 61.91 135 ALA B CA 1
ATOM 2665 C C . ALA B 1 135 ? -17.062 1.704 8.773 1 61.91 135 ALA B C 1
ATOM 2667 O O . ALA B 1 135 ? -16.531 1.186 9.758 1 61.91 135 ALA B O 1
ATOM 2668 N N . GLU B 1 136 ? -16.609 2.682 8.164 1 61.78 136 GLU B N 1
ATOM 2669 C CA . GLU B 1 136 ? -15.305 3.217 8.531 1 61.78 136 GLU B CA 1
ATOM 2670 C C . GLU B 1 136 ? -15.32 3.768 9.953 1 61.78 136 GLU B C 1
ATOM 2672 O O . GLU B 1 136 ? -14.406 3.504 10.734 1 61.78 136 GLU B O 1
ATOM 2677 N N . THR B 1 137 ? -16.234 4.617 10.156 1 68.06 137 THR B N 1
ATOM 2678 C CA . THR B 1 137 ? -16.344 5.191 11.492 1 68.06 137 THR B CA 1
ATOM 2679 C C . THR B 1 137 ? -16.5 4.094 12.539 1 68.06 137 THR B C 1
ATOM 2681 O O . THR B 1 137 ? -15.891 4.164 13.617 1 68.06 137 THR B O 1
ATOM 2684 N N . LEU B 1 138 ? -17.156 3.15 12.18 1 72.31 138 LEU B N 1
ATOM 2685 C CA . LEU B 1 138 ? -17.359 2.01 13.07 1 72.31 138 LEU B CA 1
ATOM 2686 C C . LEU B 1 138 ? -16.031 1.314 13.367 1 72.31 138 LEU B C 1
ATOM 2688 O O . LEU B 1 138 ? -15.727 1.025 14.531 1 72.31 138 LEU B O 1
ATOM 2692 N N . ARG B 1 139 ? -15.367 1.051 12.352 1 65.88 139 ARG B N 1
ATOM 2693 C CA . ARG B 1 139 ? -14.078 0.388 12.516 1 65.88 139 ARG B CA 1
ATOM 2694 C C . ARG B 1 139 ? -13.133 1.228 13.367 1 65.88 139 ARG B C 1
ATOM 2696 O O . ARG B 1 139 ? -12.43 0.697 14.227 1 65.88 139 ARG B O 1
ATOM 2703 N N . THR B 1 140 ? -13.047 2.5 13.055 1 69.56 140 THR B N 1
ATOM 2704 C CA . THR B 1 140 ? -12.188 3.42 13.789 1 69.56 140 THR B CA 1
ATOM 2705 C C . THR B 1 140 ? -12.508 3.385 15.281 1 69.56 140 THR B C 1
ATOM 2707 O O . THR B 1 140 ? -11.602 3.309 16.109 1 69.56 140 THR B O 1
ATOM 2710 N N . ILE B 1 141 ? -13.711 3.418 15.602 1 77.75 141 ILE B N 1
ATOM 2711 C CA . ILE B 1 141 ? -14.148 3.41 16.984 1 77.75 141 ILE B CA 1
ATOM 2712 C C . ILE B 1 141 ? -13.805 2.07 17.641 1 77.75 141 ILE B C 1
ATOM 2714 O O . ILE B 1 141 ? -13.273 2.029 18.75 1 77.75 141 ILE B O 1
ATOM 2718 N N . LYS B 1 142 ? -14.047 1.074 16.906 1 76.88 142 LYS B N 1
ATOM 2719 C CA . LYS B 1 142 ? -13.758 -0.265 17.406 1 76.88 142 LYS B CA 1
ATOM 2720 C C . LYS B 1 142 ? -12.266 -0.444 17.656 1 76.88 142 LYS B C 1
ATOM 2722 O O . LYS B 1 142 ? -11.867 -0.963 18.703 1 76.88 142 LYS B O 1
ATOM 2727 N N . HIS B 1 143 ? -11.461 -0.131 16.703 1 67.5 143 HIS B N 1
ATOM 2728 C CA . HIS B 1 143 ? -10.016 -0.235 16.828 1 67.5 143 HIS B CA 1
ATOM 2729 C C . HIS B 1 143 ? -9.5 0.584 18.016 1 67.5 143 HIS B C 1
ATOM 2731 O O . HIS B 1 143 ? -8.633 0.13 18.766 1 67.5 143 HIS B O 1
ATOM 2737 N N . PHE B 1 144 ? -9.93 1.838 18.109 1 76.38 144 PHE B N 1
ATOM 2738 C CA . PHE B 1 144 ? -9.562 2.699 19.234 1 76.38 144 PHE B CA 1
ATOM 2739 C C . PHE B 1 144 ? -9.867 2.02 20.562 1 76.38 144 PHE B C 1
ATOM 2741 O O . PHE B 1 144 ? -9.031 2.012 21.469 1 76.38 144 PHE B O 1
ATOM 2748 N N . LEU B 1 145 ? -10.992 1.424 20.688 1 80 145 LEU B N 1
ATOM 2749 C CA . LEU B 1 145 ? -11.398 0.743 21.906 1 80 145 LEU B CA 1
ATOM 2750 C C . LEU B 1 145 ? -10.5 -0.463 22.188 1 80 145 LEU B C 1
ATOM 2752 O O . LEU B 1 145 ? -10.148 -0.734 23.328 1 80 145 LEU B O 1
ATOM 2756 N N . TYR B 1 146 ? -10.148 -1.087 21.141 1 73.62 146 TYR B N 1
ATOM 2757 C CA . TYR B 1 146 ? -9.312 -2.277 21.25 1 73.62 146 TYR B CA 1
ATOM 2758 C C . TYR B 1 146 ? -7.949 -1.938 21.844 1 73.62 146 TYR B C 1
ATOM 2760 O O . TYR B 1 146 ? -7.355 -2.748 22.562 1 73.62 146 TYR B O 1
ATOM 2768 N N . GLN B 1 147 ? -7.484 -0.895 21.531 1 68 147 GLN B N 1
ATOM 2769 C CA . GLN B 1 147 ? -6.148 -0.47 21.953 1 68 147 GLN B CA 1
ATOM 2770 C C . GLN B 1 147 ? -6.156 0.05 23.375 1 68 147 GLN B C 1
ATOM 2772 O O . GLN B 1 147 ? -5.102 0.363 23.938 1 68 147 GLN B O 1
ATOM 2777 N N . GLN B 1 148 ? -7.266 0.142 23.859 1 77.69 148 GLN B N 1
ATOM 2778 C CA . GLN B 1 148 ? -7.367 0.677 25.219 1 77.69 148 GLN B CA 1
ATOM 2779 C C . GLN B 1 148 ? -7.336 -0.443 26.25 1 77.69 148 GLN B C 1
ATOM 2781 O O . GLN B 1 148 ? -7.84 -1.54 26 1 77.69 148 GLN B O 1
ATOM 2786 N N . GLU B 1 149 ? -6.656 -0.217 27.266 1 75.69 149 GLU B N 1
ATOM 2787 C CA . GLU B 1 149 ? -6.562 -1.194 28.344 1 75.69 149 GLU B CA 1
ATOM 2788 C C . GLU B 1 149 ? -7.785 -1.135 29.25 1 75.69 149 GLU B C 1
ATOM 2790 O O . GLU B 1 149 ? -8.117 -2.113 29.922 1 75.69 149 GLU B O 1
ATOM 2795 N N . ARG B 1 150 ? -8.391 -0.081 29.312 1 81.25 150 ARG B N 1
ATOM 2796 C CA . ARG B 1 150 ? -9.539 0.121 30.188 1 81.25 150 ARG B CA 1
ATOM 2797 C C . ARG B 1 150 ? -10.758 0.567 29.391 1 81.25 150 ARG B C 1
ATOM 2799 O O . ARG B 1 150 ? -10.625 1.134 28.312 1 81.25 150 ARG B O 1
ATOM 2806 N N . PRO B 1 151 ? -11.977 0.236 29.953 1 86.94 151 PRO B N 1
ATOM 2807 C CA . PRO B 1 151 ? -13.188 0.775 29.328 1 86.94 151 PRO B CA 1
ATOM 2808 C C . PRO B 1 151 ? -13.195 2.301 29.281 1 86.94 151 PRO B C 1
ATOM 2810 O O . PRO B 1 151 ? -12.648 2.955 30.172 1 86.94 151 PRO B O 1
ATOM 2813 N N . LEU B 1 152 ? -13.812 2.859 28.219 1 88.75 152 LEU B N 1
ATOM 2814 C CA . LEU B 1 152 ? -13.797 4.305 28.016 1 88.75 152 LEU B CA 1
ATOM 2815 C C . LEU B 1 152 ? -15.219 4.855 27.938 1 88.75 152 LEU B C 1
ATOM 2817 O O . LEU B 1 152 ? -16.125 4.172 27.469 1 88.75 152 LEU B O 1
ATOM 2821 N N . THR B 1 153 ? -15.383 6.023 28.531 1 86.56 153 THR B N 1
ATOM 2822 C CA . THR B 1 153 ? -16.625 6.762 28.297 1 86.56 153 THR B CA 1
ATOM 2823 C C . THR B 1 153 ? -16.641 7.371 26.906 1 86.56 153 THR B C 1
ATOM 2825 O O . THR B 1 153 ? -15.609 7.41 26.219 1 86.56 153 THR B O 1
ATOM 2828 N N . ILE B 1 154 ? -17.906 7.805 26.469 1 87.19 154 ILE B N 1
ATOM 2829 C CA . ILE B 1 154 ? -18.016 8.453 25.156 1 87.19 154 ILE B CA 1
ATOM 2830 C C . ILE B 1 154 ? -17.094 9.68 25.125 1 87.19 154 ILE B C 1
ATOM 2832 O O . ILE B 1 154 ? -16.422 9.922 24.109 1 87.19 154 ILE B O 1
ATOM 2836 N N . SER B 1 155 ? -17.062 10.453 26.203 1 86.25 155 SER B N 1
ATOM 2837 C CA . SER B 1 155 ? -16.219 11.641 26.281 1 86.25 155 SER B CA 1
ATOM 2838 C C . SER B 1 155 ? -14.742 11.273 26.094 1 86.25 155 SER B C 1
ATOM 2840 O O . SER B 1 155 ? -14 11.992 25.422 1 86.25 155 SER B O 1
ATOM 2842 N N . GLU B 1 156 ? -14.32 10.227 26.656 1 85.88 156 GLU B N 1
ATOM 2843 C CA . GLU B 1 156 ? -12.945 9.773 26.547 1 85.88 156 GLU B CA 1
ATOM 2844 C C . GLU B 1 156 ? -12.633 9.32 25.109 1 85.88 156 GLU B C 1
ATOM 2846 O O . GLU B 1 156 ? -11.531 9.523 24.609 1 85.88 156 GLU B O 1
ATOM 2851 N N . ILE B 1 157 ? -13.516 8.617 24.516 1 86.88 157 ILE B N 1
ATOM 2852 C CA . ILE B 1 157 ? -13.352 8.188 23.125 1 86.88 157 ILE B CA 1
ATOM 2853 C C . ILE B 1 157 ? -13.234 9.414 22.219 1 86.88 157 ILE B C 1
ATOM 2855 O O . ILE B 1 157 ? -12.367 9.461 21.344 1 86.88 157 ILE B O 1
ATOM 2859 N N . GLN B 1 158 ? -14.094 10.422 22.5 1 82.88 158 GLN B N 1
ATOM 2860 C CA . GLN B 1 158 ? -14.07 11.656 21.703 1 82.88 158 GLN B CA 1
ATOM 2861 C C . GLN B 1 158 ? -12.742 12.383 21.875 1 82.88 158 GLN B C 1
ATOM 2863 O O . GLN B 1 158 ? -12.312 13.117 20.969 1 82.88 158 GLN B O 1
ATOM 2868 N N . ALA B 1 159 ? -12.148 12.227 22.938 1 81 159 ALA B N 1
ATOM 2869 C CA . ALA B 1 159 ? -10.852 12.836 23.188 1 81 159 ALA B CA 1
ATOM 2870 C C . ALA B 1 159 ? -9.773 12.219 22.297 1 81 159 ALA B C 1
ATOM 2872 O O . ALA B 1 159 ? -8.789 12.875 21.938 1 81 159 ALA B O 1
ATOM 2873 N N . GLY B 1 160 ? -10.008 11.023 21.938 1 74.81 160 GLY B N 1
ATOM 2874 C CA . GLY B 1 160 ? -9.008 10.289 21.172 1 74.81 160 GLY B CA 1
ATOM 2875 C C . GLY B 1 160 ? -9.328 10.211 19.688 1 74.81 160 GLY B C 1
ATOM 2876 O O . GLY B 1 160 ? -8.461 9.883 18.875 1 74.81 160 GLY B O 1
ATOM 2877 N N . LEU B 1 161 ? -10.555 10.414 19.406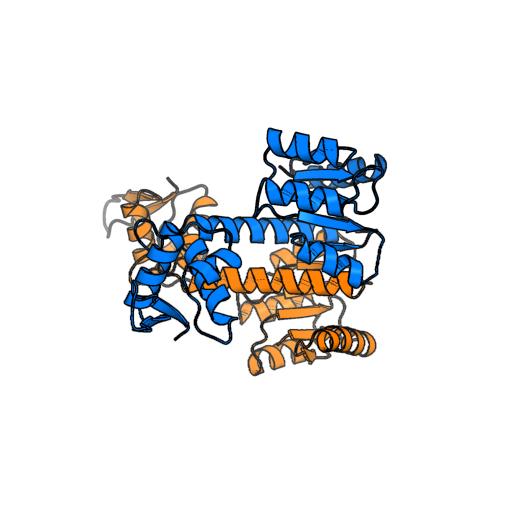 1 79.25 161 LEU B N 1
ATOM 2878 C CA . LEU B 1 161 ? -11 10.312 18.031 1 79.25 161 LEU B CA 1
ATOM 2879 C C . LEU B 1 161 ? -11.797 11.547 17.625 1 79.25 161 LEU B C 1
ATOM 2881 O O . LEU B 1 161 ? -12.562 12.086 18.422 1 79.25 161 LEU B O 1
ATOM 2885 N N . PRO B 1 162 ? -11.664 12.086 16.375 1 74.25 162 PRO B N 1
ATOM 2886 C CA . PRO B 1 162 ? -12.43 13.242 15.898 1 74.25 162 PRO B CA 1
ATOM 2887 C C . PRO B 1 162 ? -13.836 12.867 15.445 1 74.25 162 PRO B C 1
ATOM 2889 O O . PRO B 1 162 ? -14.156 12.992 14.258 1 74.25 162 PRO B O 1
ATOM 2892 N N . VAL B 1 163 ? -14.625 12.414 16.297 1 77.69 163 VAL B N 1
ATOM 2893 C CA . VAL B 1 163 ? -15.992 11.984 16 1 77.69 163 VAL B CA 1
ATOM 2894 C C . VAL B 1 163 ? -16.969 12.656 16.969 1 77.69 163 VAL B C 1
ATOM 2896 O O . VAL B 1 163 ? -16.656 12.844 18.156 1 77.69 163 VAL B O 1
ATOM 2899 N N . ALA B 1 164 ? -18.109 13.086 16.5 1 78.56 164 ALA B N 1
ATOM 2900 C CA . ALA B 1 164 ? -19.141 13.758 17.297 1 78.56 164 ALA B CA 1
ATOM 2901 C C . ALA B 1 164 ? -19.781 12.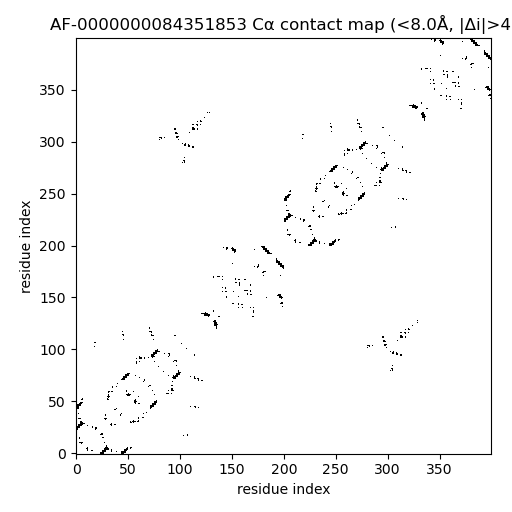789 18.281 1 78.56 164 ALA B C 1
ATOM 2903 O O . ALA B 1 164 ? -19.797 11.578 18.047 1 78.56 164 ALA B O 1
ATOM 2904 N N . TYR B 1 165 ? -20.281 13.461 19.391 1 82.56 165 TYR B N 1
ATOM 2905 C CA . TYR B 1 165 ? -20.938 12.703 20.453 1 82.56 165 TYR B CA 1
ATOM 2906 C C . TYR B 1 165 ? -22.016 11.781 19.891 1 82.56 165 TYR B C 1
ATOM 2908 O O . TYR B 1 165 ? -22.031 10.586 20.172 1 82.56 165 TYR B O 1
ATOM 2916 N N . GLN B 1 166 ? -22.891 12.32 19.094 1 81.06 166 GLN B N 1
ATOM 2917 C CA . GLN B 1 166 ? -24.031 11.555 18.578 1 81.06 166 GLN B CA 1
ATOM 2918 C C . GLN B 1 166 ? -23.547 10.375 17.734 1 81.06 166 GLN B C 1
ATOM 2920 O O . GLN B 1 166 ? -24.156 9.305 17.766 1 81.06 166 GLN B O 1
ATOM 2925 N N . THR B 1 167 ? -22.5 10.586 17 1 81.06 167 THR B N 1
ATOM 2926 C CA . THR B 1 167 ? -21.906 9.531 16.172 1 81.06 167 THR B CA 1
ATOM 2927 C C . THR B 1 167 ? -21.344 8.414 17.047 1 81.06 167 THR B C 1
ATOM 2929 O O . THR B 1 167 ? -21.656 7.238 16.844 1 81.06 167 THR B O 1
ATOM 2932 N N . VAL B 1 168 ? -20.484 8.805 18.047 1 86.31 168 VAL B N 1
ATOM 2933 C CA . VAL B 1 168 ? -19.891 7.805 18.938 1 86.31 168 VAL B CA 1
ATOM 2934 C C . VAL B 1 168 ? -21 7.016 19.625 1 86.31 168 VAL B C 1
ATOM 2936 O O . VAL B 1 168 ? -20.953 5.785 19.688 1 86.31 168 VAL B O 1
ATOM 2939 N N . HIS B 1 169 ? -21.953 7.738 20.125 1 86 169 HIS B N 1
ATOM 2940 C CA . HIS B 1 169 ? -23.078 7.113 20.812 1 86 169 HIS B CA 1
ATOM 2941 C C . HIS B 1 169 ? -23.781 6.105 19.922 1 86 169 HIS B C 1
ATOM 2943 O O . HIS B 1 169 ? -24.047 4.973 20.328 1 86 169 HIS B O 1
ATOM 2949 N N . ARG B 1 170 ? -24.109 6.508 18.766 1 82.75 170 ARG B N 1
ATOM 2950 C CA . ARG B 1 170 ? -24.797 5.645 17.797 1 82.75 170 ARG B CA 1
ATOM 2951 C C . ARG B 1 170 ? -23.969 4.402 17.484 1 82.75 170 ARG B C 1
ATOM 2953 O O . ARG B 1 170 ? -24.484 3.289 17.469 1 82.75 170 ARG B O 1
ATOM 2960 N N . TYR B 1 171 ? -22.75 4.629 17.281 1 84.44 171 TYR B N 1
ATOM 2961 C CA . TYR B 1 171 ? -21.859 3.545 16.891 1 84.44 171 TYR B CA 1
ATOM 2962 C C . TYR B 1 171 ? -21.625 2.58 18.047 1 84.44 171 TYR B C 1
ATOM 2964 O O . TYR B 1 171 ? -21.562 1.364 17.844 1 84.44 171 TYR B O 1
ATOM 2972 N N . LEU B 1 172 ? -21.469 3.096 19.219 1 85.94 172 LEU B N 1
ATOM 2973 C CA . LEU B 1 172 ? -21.328 2.244 20.391 1 85.94 172 LEU B CA 1
ATOM 2974 C C . LEU B 1 172 ? -22.578 1.399 20.609 1 85.94 172 LEU B C 1
ATOM 2976 O O . LEU B 1 172 ? -22.484 0.219 20.953 1 85.94 172 LEU B O 1
ATOM 2980 N N . ASN B 1 173 ? -23.719 2.025 20.422 1 83.88 173 ASN B N 1
ATOM 2981 C CA . ASN B 1 173 ? -24.969 1.28 20.531 1 83.88 173 ASN B CA 1
ATOM 2982 C C . ASN B 1 173 ? -25.047 0.143 19.516 1 83.88 173 ASN B C 1
ATOM 2984 O O . ASN B 1 173 ? -25.453 -0.97 19.859 1 83.88 173 ASN B O 1
ATOM 2988 N N . TYR B 1 174 ? -24.688 0.511 18.391 1 81.81 174 TYR B N 1
ATOM 2989 C CA . TYR B 1 174 ? -24.656 -0.49 17.328 1 81.81 174 TYR B CA 1
ATOM 2990 C C . TYR B 1 174 ? -23.719 -1.642 17.688 1 81.81 174 TYR B C 1
ATOM 2992 O O . TYR B 1 174 ? -24.094 -2.811 17.562 1 81.81 174 TYR B O 1
ATOM 3000 N N . LEU B 1 175 ? -22.5 -1.354 18.109 1 80.56 175 LEU B N 1
ATOM 3001 C CA . LEU B 1 175 ? -21.5 -2.355 18.469 1 80.56 175 LEU B CA 1
ATOM 3002 C C . LEU B 1 175 ? -21.969 -3.193 19.656 1 80.56 175 LEU B C 1
ATOM 3004 O O . LEU B 1 175 ? -21.719 -4.398 19.703 1 80.56 175 LEU B O 1
ATOM 3008 N N . ALA B 1 176 ? -22.625 -2.586 20.547 1 81.94 176 ALA B N 1
ATOM 3009 C CA . ALA B 1 176 ? -23.156 -3.273 21.719 1 81.94 176 ALA B CA 1
ATOM 3010 C C . ALA B 1 176 ? -24.266 -4.25 21.328 1 81.94 176 ALA B C 1
ATOM 3012 O O . ALA B 1 176 ? -24.312 -5.371 21.844 1 81.94 176 ALA B O 1
ATOM 3013 N N . GLU B 1 177 ? -25.125 -3.781 20.5 1 79.5 177 GLU B N 1
ATOM 3014 C CA . GLU B 1 177 ? -26.234 -4.617 20.047 1 79.5 177 GLU B CA 1
ATOM 3015 C C . GLU B 1 177 ? -25.719 -5.879 19.359 1 79.5 177 GLU B C 1
ATOM 3017 O O . GLU B 1 177 ? -26.328 -6.945 19.453 1 79.5 177 GLU B O 1
ATOM 3022 N N . ARG B 1 178 ? -24.641 -5.672 18.734 1 71.75 178 ARG B N 1
ATOM 3023 C CA . ARG B 1 178 ? -24.062 -6.785 17.984 1 71.75 178 ARG B CA 1
ATOM 3024 C C . ARG B 1 178 ? -23.188 -7.66 18.891 1 71.75 178 ARG B C 1
ATOM 3026 O O . ARG B 1 178 ? -22.75 -8.742 18.484 1 71.75 178 ARG B O 1
ATOM 3033 N N . GLY B 1 179 ? -22.891 -7.125 20.109 1 74.88 179 GLY B N 1
ATOM 3034 C CA . GLY B 1 179 ? -22.109 -7.863 21.078 1 74.88 179 GLY B CA 1
ATOM 3035 C C . GLY B 1 179 ? -20.609 -7.652 20.922 1 74.88 179 GLY B C 1
ATOM 3036 O O . GLY B 1 179 ? -19.812 -8.359 21.547 1 74.88 179 GLY B O 1
ATOM 3037 N N . ASP B 1 180 ? -20.219 -6.672 20.094 1 77.75 180 ASP B N 1
ATOM 3038 C CA . ASP B 1 180 ? -18.797 -6.406 19.859 1 77.75 180 ASP B CA 1
ATOM 3039 C C . ASP B 1 180 ? -18.172 -5.656 21.031 1 77.75 180 ASP B C 1
ATOM 3041 O O . ASP B 1 180 ? -16.969 -5.723 21.25 1 77.75 180 ASP B O 1
ATOM 3045 N N . ILE B 1 181 ? -19 -4.926 21.703 1 82.94 181 ILE B N 1
ATOM 3046 C CA . ILE B 1 181 ? -18.516 -4.211 22.891 1 82.94 181 ILE B CA 1
ATOM 3047 C C . ILE B 1 181 ? -19.453 -4.461 24.062 1 82.94 181 ILE B C 1
ATOM 3049 O O . ILE B 1 181 ? -20.609 -4.863 23.875 1 82.94 181 ILE B O 1
ATOM 3053 N N . THR B 1 182 ? -18.844 -4.348 25.234 1 84.88 182 THR B N 1
ATOM 3054 C CA . THR B 1 182 ? -19.609 -4.438 26.469 1 84.88 182 THR B CA 1
ATOM 3055 C C . THR B 1 182 ? -19.812 -3.053 27.078 1 84.88 182 THR B C 1
ATOM 3057 O O . THR B 1 182 ? -18.891 -2.238 27.109 1 84.88 182 THR B O 1
ATOM 3060 N N . VAL B 1 183 ? -21.047 -2.807 27.5 1 84.56 183 VAL B N 1
ATOM 3061 C CA . VAL B 1 183 ? -21.391 -1.565 28.188 1 84.56 183 VAL B CA 1
ATOM 3062 C C . VAL B 1 183 ? -21.375 -1.786 29.703 1 84.56 183 VAL B C 1
ATOM 3064 O O . VAL B 1 183 ? -22.047 -2.678 30.203 1 84.56 183 VAL B O 1
ATOM 3067 N N . LEU B 1 184 ? -20.422 -1.116 30.281 1 80.06 184 LEU B N 1
ATOM 3068 C CA . LEU B 1 184 ? -20.344 -1.176 31.734 1 80.06 184 LEU B CA 1
ATOM 3069 C C . LEU B 1 184 ? -20.953 0.068 32.375 1 80.06 184 LEU B C 1
ATOM 3071 O O . LEU B 1 184 ? -20.562 1.192 32.031 1 80.06 184 LEU B O 1
ATOM 3075 N N . SER B 1 185 ? -22.047 -0.087 32.938 1 74.25 185 SER B N 1
ATOM 3076 C CA . SER B 1 185 ? -22.734 1.017 33.594 1 74.25 185 SER B CA 1
ATOM 3077 C C . SER B 1 185 ? -22.188 1.271 35 1 74.25 185 SER B C 1
ATOM 3079 O O . SER B 1 185 ? -22.016 0.337 35.781 1 74.25 185 SER B O 1
ATOM 3081 N N . GLN B 1 186 ? -21.375 2.287 35.156 1 61.31 186 GLN B N 1
ATOM 3082 C CA . GLN B 1 186 ? -21.031 2.633 36.531 1 61.31 186 GLN B CA 1
ATOM 3083 C C . GLN B 1 186 ? -22.141 3.447 37.188 1 61.31 186 GLN B C 1
ATOM 3085 O O . GLN B 1 186 ? -22.531 4.5 36.656 1 61.31 186 GLN B O 1
ATOM 3090 N N . TYR B 1 187 ? -23 2.809 37.938 1 56.44 187 TYR B N 1
ATOM 3091 C CA . TYR B 1 187 ? -24 3.449 38.781 1 56.44 187 TYR B CA 1
ATOM 3092 C C . TYR B 1 187 ? -23.359 4.371 39.812 1 56.44 187 TYR B C 1
ATOM 3094 O O . TYR B 1 187 ? -22.719 3.904 40.75 1 56.44 187 TYR B O 1
ATOM 3102 N N . GLY B 1 188 ? -22.562 5.191 39.562 1 48 188 GLY B N 1
ATOM 3103 C CA . GLY B 1 188 ? -22.219 5.992 40.75 1 48 188 GLY B CA 1
ATOM 3104 C C . GLY B 1 188 ? -23.422 6.719 41.344 1 48 188 GLY B C 1
ATOM 3105 O O . GLY B 1 188 ? -24.484 6.77 40.719 1 48 188 GLY B O 1
ATOM 3106 N N . SER B 1 189 ? -23.297 7.172 42.75 1 50.97 189 SER B N 1
ATOM 3107 C CA . SER B 1 189 ? -24.328 7.836 43.531 1 50.97 189 SER B CA 1
ATOM 31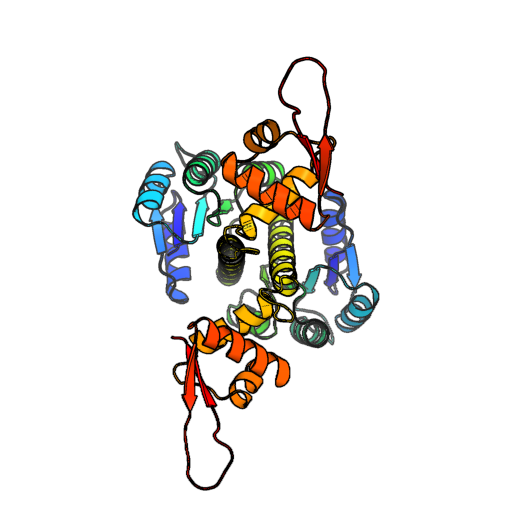08 C C . SER B 1 189 ? -25.062 8.891 42.688 1 50.97 189 SER B C 1
ATOM 3110 O O . SER B 1 189 ? -26.297 8.891 42.625 1 50.97 189 SER B O 1
ATOM 3112 N N . LYS B 1 190 ? -24.875 10.242 43.031 1 50.84 190 LYS B N 1
ATOM 3113 C CA . LYS B 1 190 ? -25.516 11.508 42.656 1 50.84 190 LYS B CA 1
ATOM 3114 C C . LYS B 1 190 ? -25.062 11.953 41.25 1 50.84 190 LYS B C 1
ATOM 3116 O O . LYS B 1 190 ? -23.875 12.242 41.062 1 50.84 190 LYS B O 1
ATOM 3121 N N . GLY B 1 191 ? -25.719 11.445 40.094 1 54.25 191 GLY B N 1
ATOM 3122 C CA . GLY B 1 191 ? -25.688 12.055 38.781 1 54.25 191 GLY B CA 1
ATOM 3123 C C . GLY B 1 191 ? -25.938 11.062 37.656 1 54.25 191 GLY B C 1
ATOM 3124 O O . GLY B 1 191 ? -26.234 9.891 37.906 1 54.25 191 GLY B O 1
ATOM 3125 N N . ARG B 1 192 ? -26.094 11.398 36.375 1 58.59 192 ARG B N 1
ATOM 3126 C CA . ARG B 1 192 ? -26.469 10.641 35.219 1 58.59 192 ARG B CA 1
ATOM 3127 C C . ARG B 1 192 ? -25.5 9.492 34.938 1 58.59 192 ARG B C 1
ATOM 3129 O O . ARG B 1 192 ? -24.281 9.688 34.969 1 58.59 192 ARG B O 1
ATOM 3136 N N . PRO B 1 193 ? -25.875 8.203 35.062 1 58.5 193 PRO B N 1
ATOM 3137 C CA . PRO B 1 193 ? -25.031 7.027 34.812 1 58.5 193 PRO B CA 1
ATOM 3138 C C . PRO B 1 193 ? -24.156 7.18 33.562 1 58.5 193 PRO B C 1
ATOM 3140 O O . PRO B 1 193 ? -24.625 7.652 32.531 1 58.5 193 PRO B O 1
ATOM 3143 N N . LYS B 1 194 ? -22.859 7.25 33.875 1 72.25 194 LYS B N 1
ATOM 3144 C CA . LYS B 1 194 ? -21.969 7.32 32.719 1 72.25 194 LYS B CA 1
ATOM 3145 C C . LYS B 1 194 ? -21.562 5.926 32.25 1 72.25 194 LYS B C 1
ATOM 3147 O O . LYS B 1 194 ? -21.078 5.113 33.031 1 72.25 194 LYS B O 1
ATOM 3152 N N . ASN B 1 195 ? -22.016 5.469 31.062 1 80.5 195 ASN B N 1
ATOM 3153 C CA . ASN B 1 195 ? -21.672 4.18 30.469 1 80.5 195 ASN B CA 1
ATOM 3154 C C . ASN B 1 195 ? -20.234 4.148 29.969 1 80.5 195 ASN B C 1
ATOM 3156 O O . ASN B 1 195 ? -19.719 5.145 29.453 1 80.5 195 ASN B O 1
ATOM 3160 N N . LYS B 1 196 ? -19.484 3.176 30.391 1 88 196 LYS B N 1
ATOM 3161 C CA . LYS B 1 196 ? -18.172 2.906 29.828 1 88 196 LYS B CA 1
ATOM 3162 C C . LYS B 1 196 ? -18.219 1.73 28.859 1 88 196 LYS B C 1
ATOM 3164 O O . LYS B 1 196 ? -19.031 0.819 29.016 1 88 196 LYS B O 1
ATOM 3169 N N . TYR B 1 197 ? -17.391 1.842 27.812 1 88.19 197 TYR B N 1
ATOM 3170 C CA . TYR B 1 197 ? -17.422 0.877 26.719 1 88.19 197 TYR B CA 1
ATOM 3171 C C . TYR B 1 197 ? -16.078 0.182 26.562 1 88.19 197 TYR B C 1
ATOM 3173 O O . TYR B 1 197 ? -15.023 0.815 26.688 1 88.19 197 TYR B O 1
ATOM 3181 N N . LYS B 1 198 ? -16.125 -1.132 26.406 1 82.88 198 LYS B N 1
ATOM 3182 C CA . LYS B 1 198 ? -14.922 -1.927 26.172 1 82.88 198 LYS B CA 1
ATOM 3183 C C . LYS B 1 198 ? -15.164 -3.014 25.141 1 82.88 198 LYS B C 1
ATOM 3185 O O . LYS B 1 198 ? -16.281 -3.537 25.031 1 82.88 198 LYS B O 1
ATOM 3190 N N . ILE B 1 199 ? -14.07 -3.236 24.406 1 79.44 199 ILE B N 1
ATOM 3191 C CA . ILE B 1 199 ? -14.172 -4.324 23.438 1 79.44 199 ILE B CA 1
ATOM 3192 C C . ILE B 1 199 ? -14.438 -5.641 24.172 1 79.44 199 ILE B C 1
ATOM 3194 O O . ILE B 1 199 ? -13.922 -5.863 25.266 1 79.44 199 ILE B O 1
ATOM 3198 N N . THR B 1 200 ? -15.305 -6.457 23.516 1 71.69 200 THR B N 1
ATOM 3199 C CA . THR B 1 200 ? -15.609 -7.746 24.125 1 71.69 200 THR B CA 1
ATOM 3200 C C . THR B 1 200 ? -14.508 -8.758 23.828 1 71.69 200 THR B C 1
ATOM 3202 O O . THR B 1 200 ? -13.977 -8.789 22.719 1 71.69 200 THR B O 1
#

Foldseek 3Di:
DEEEEALDPVVVVVVCVLCVVVPHDYDYHNHLVVSLVVCVVPVDQEYEAEQDDPPQGRLNSLLSNCVVPVQRAYEYEYQDPDPVVVVSSVVSRHPYYDYPPDDSVRVVVVVVVSSVSSVVLVQQQPDAPDDLRRNNLLVVLLVLQAPDPDFAFLVRSVVVDVDDSVRSVVSQVVCVVVPQKDWDFDPDDPDDTTTTIHGD/DEEEEALDPVVVVVVCVLCVVVPHDYDYHNHLVVSLVVCVVPVDQEYEAEQDDPPQGRLNSLLSNCVVPVQRAYEYEYQDPDPVVVVSSVVSRHPYYDYPPDDSVRVVVVVVVSSVSSVVLVQQQCDAPDDLRRNNLLVVLLVLQAPDPDFAFLVRSVVVDVDDSVRSVVSQVVCVVVPQKDWDFDPDDPDDTTTTIHGD

Sequence (400 aa):
MILIIDDNEDIRFTIKEICSFVEWEACEASTGKSGVELFQKVEPSLVLIDYHMPDWDGLKTTKAIRELDDSVPIIILTVDERHEIADQFLQAGATDFALKPIKAPDLLSRIRLNMKVGKLTAGQKDVFVEKGIKAETLRTIKHFLYQQERPLTISEIQAGLPVAYQTVHRYLNYLAERGDITVLSQYGSKGRPKNKYKITMILIIDDNEDIRFTIKEICSFVEWEACEASTGKSGVELFQKVEPSLVLIDYHMPDWDGLKTTKAIRELDDSVPIIILTVDERHEIADQFLQAGATDFALKPIKAPDLLSRIRLNMKVGKLTAGQKDVFVEKGIKAETLRTIKHFLYQQERPLTISEIQAGLPVAYQTVHRYLNYLAERGDITVLSQYGSKGRPKNKYKIT

Nearest PDB structures (foldseek):
  6ifh-assembly1_A  TM=9.577E-01  e=8.750E-10  Paenisporosarcina sp. TG-14
  2pl1-assembly1_A  TM=9.515E-01  e=2.675E-09  Escherichia coli
  8tff-assembly1_A  TM=6.971E-01  e=4.703E-10  Flavobacterium johnsoniae UW101
  7pva-assembly1_B  TM=7.283E-01  e=2.846E-09  Porphyromonas gingivalis W83
  8tef-assembly2_C  TM=6.829E-01  e=1.270E-09  Flavobacterium johnsoniae UW101

Radius of gyration: 23.55 Å; Cα contacts (8 Å, |Δi|>4): 698; chains: 2; bounding box: 59×52×74 Å

pLDDT: mean 85.87, std 13.16, range [47.59, 98.81]